Protein AF-A0A0R0MEF0-F1 (afdb_monomer_lite)

Foldseek 3Di:
DDPVVLVVLVVVLVVCLVVLVLVSSLVSLVVNCVVCVLALVSLLSNLSSCVSVVVLVSSLVSLVSSCVSPVLPVSSLLSNLSSCVVVVNNVVSLVSLVVNCVVPVVDLSSLLSNLVSCVAQVLHLPSSLVSLVVVCPPPVCNLSSLLSNLVSCLQANDCVVDPPVNSLVSLLVSCVPPQQDPQPPPPQPCPPPPDDDDPDAAEEEEEACPQEPDFCLFWPLLLLVVCLVRHAYAYAHLHDDDDPSNVSVVVSHNYYHDDVPDALQRLLVVLLVVAGQEYEYQAQSVCSRVSSNCLNPSHNAYEYAHHNQFFENSGQNHQAYQFACQLQNPPNVVSYSHHYDHQDQTRTAGDDDPLQDAQFFAAPQAQEEEAEDSSSNCYLVQLLCVLVVVVVVLVVVHQYEYEYEEQSVVNPSSVVVSCVSCVVSCVVCPRSYHYYYHRDPDPSSRLVVLSHHQAYEFGPPFGDAVSLLSSLQNLHYYDADADSISRNRRNVRVLVLLDDPVRVDDDDDRRPGRDGGHRSQDCPRSNNCSPSSSVQVVCCSVPVDSPPDDD

Structure (mmCIF, N/CA/C/O backbone):
data_AF-A0A0R0MEF0-F1
#
_entry.id   AF-A0A0R0MEF0-F1
#
loop_
_atom_site.group_PDB
_atom_site.id
_atom_site.type_symbol
_atom_site.label_atom_id
_atom_site.label_alt_id
_atom_site.label_comp_id
_atom_site.label_asym_id
_atom_site.label_entity_id
_atom_site.label_seq_id
_atom_site.pdbx_PDB_ins_code
_atom_site.Cartn_x
_atom_site.Cartn_y
_atom_site.Cartn_z
_atom_site.occupancy
_atom_site.B_iso_or_equiv
_atom_site.auth_seq_id
_atom_site.auth_comp_id
_atom_site.auth_asym_id
_atom_site.auth_atom_id
_atom_site.pdbx_PDB_model_num
ATOM 1 N N . MET A 1 1 ? -26.392 31.581 29.647 1.00 60.22 1 MET A N 1
ATOM 2 C CA . MET A 1 1 ? -26.449 30.143 29.960 1.00 60.22 1 MET A CA 1
ATOM 3 C C . MET A 1 1 ? -26.056 29.991 31.421 1.00 60.22 1 MET A C 1
ATOM 5 O O . MET A 1 1 ? -25.002 30.504 31.783 1.00 60.22 1 MET A O 1
ATOM 9 N N . ASP A 1 2 ? -26.908 29.409 32.265 1.00 72.81 2 ASP A N 1
ATOM 10 C CA . ASP A 1 2 ? -26.594 29.231 33.691 1.00 72.81 2 ASP A CA 1
ATOM 11 C C . ASP A 1 2 ? -25.471 28.193 33.878 1.00 72.81 2 ASP A C 1
ATOM 13 O O . ASP A 1 2 ? -25.263 27.324 33.032 1.00 72.81 2 ASP A O 1
ATOM 17 N N . VAL A 1 3 ? -24.736 28.250 34.995 1.00 67.56 3 VAL A N 1
ATOM 18 C CA . VAL A 1 3 ? -23.562 27.380 35.253 1.00 67.56 3 VAL A CA 1
ATOM 19 C C . VAL A 1 3 ? -23.903 25.881 35.169 1.00 67.56 3 VAL A C 1
ATOM 21 O O . VAL A 1 3 ? -23.098 25.082 34.689 1.00 67.56 3 VAL A O 1
ATOM 24 N N . ILE A 1 4 ? -25.113 25.500 35.595 1.00 66.38 4 ILE A N 1
ATOM 25 C CA . ILE A 1 4 ? -25.618 24.116 35.558 1.00 66.38 4 ILE A CA 1
ATOM 26 C C . ILE A 1 4 ? -25.869 23.648 34.113 1.00 66.38 4 ILE A C 1
ATOM 28 O O . ILE A 1 4 ? -25.598 22.491 33.776 1.00 66.38 4 ILE A O 1
ATOM 32 N N . ASP A 1 5 ? -26.338 24.549 33.251 1.00 83.06 5 ASP A N 1
ATOM 33 C CA . ASP A 1 5 ? -26.593 24.285 31.833 1.00 83.06 5 ASP A CA 1
ATOM 34 C C . ASP A 1 5 ? -25.262 24.120 31.073 1.00 83.06 5 ASP A C 1
ATOM 36 O O . ASP A 1 5 ? -25.075 23.172 30.314 1.00 83.06 5 ASP A O 1
ATOM 40 N N . LEU A 1 6 ? -24.246 24.920 31.425 1.00 87.06 6 LEU A N 1
ATOM 41 C CA . LEU A 1 6 ? -22.900 24.836 30.843 1.00 87.06 6 LEU A CA 1
ATOM 42 C C . LEU A 1 6 ? -22.200 23.495 31.089 1.00 87.06 6 LEU A C 1
ATOM 44 O O . LEU A 1 6 ? -21.690 22.875 30.154 1.00 87.06 6 LEU A O 1
ATOM 48 N N . GLN A 1 7 ? -22.197 23.008 32.331 1.00 88.25 7 GLN A N 1
ATOM 49 C CA . GLN A 1 7 ? -21.594 21.708 32.658 1.00 88.25 7 GLN A CA 1
ATOM 50 C C . GLN A 1 7 ? -22.361 20.527 32.052 1.00 88.25 7 GLN A C 1
ATOM 52 O O . GLN A 1 7 ? -21.785 19.463 31.803 1.00 88.25 7 GLN A O 1
ATOM 57 N N . THR A 1 8 ? -23.668 20.677 31.848 1.00 92.38 8 THR A N 1
ATOM 58 C CA . THR A 1 8 ? -24.501 19.631 31.247 1.00 92.38 8 THR A CA 1
ATOM 59 C C . THR A 1 8 ? -24.240 19.537 29.749 1.00 92.38 8 THR A C 1
ATOM 61 O O . THR A 1 8 ? -23.955 18.445 29.256 1.00 92.38 8 THR A O 1
ATOM 64 N N . THR A 1 9 ? -24.208 20.675 29.056 1.00 93.38 9 THR A N 1
ATOM 65 C CA . THR A 1 9 ? -23.876 20.756 27.628 1.00 93.38 9 THR A CA 1
ATOM 66 C C . THR A 1 9 ? -22.459 20.262 27.346 1.00 93.38 9 THR A C 1
ATOM 68 O O . THR A 1 9 ? -22.269 19.480 26.417 1.00 93.38 9 THR A O 1
ATOM 71 N N . LEU A 1 10 ? -21.471 20.606 28.184 1.00 94.00 10 LEU A N 1
ATOM 72 C CA . LEU A 1 10 ? -20.097 20.109 28.026 1.00 94.00 10 LEU A CA 1
ATOM 73 C C . LEU A 1 10 ? -20.004 18.583 28.161 1.00 94.00 10 LEU A C 1
ATOM 75 O O . LEU A 1 10 ? -19.390 17.928 27.321 1.00 94.00 10 LEU A O 1
ATOM 79 N N . ARG A 1 11 ? -20.660 17.995 29.172 1.00 95.12 11 ARG A N 1
ATOM 80 C CA . ARG A 1 11 ? -20.691 16.531 29.340 1.00 95.12 11 ARG A CA 1
ATOM 81 C C . ARG A 1 11 ? -21.361 15.830 28.163 1.00 95.12 11 ARG A C 1
ATOM 83 O O . ARG A 1 11 ? -20.884 14.781 27.733 1.00 95.12 11 ARG A O 1
ATOM 90 N N . LEU A 1 12 ? -22.445 16.402 27.637 1.00 96.12 12 LEU A N 1
ATOM 91 C CA . LEU A 1 12 ? -23.109 15.861 26.456 1.00 96.12 12 LEU A CA 1
ATOM 92 C C . LEU A 1 12 ? -22.201 15.957 25.222 1.00 96.12 12 LEU A C 1
ATOM 94 O O . LEU A 1 12 ? -22.085 14.979 24.488 1.00 96.12 12 LEU A O 1
ATOM 98 N N . ALA A 1 13 ? -21.506 17.082 25.028 1.00 96.00 13 ALA A N 1
ATOM 99 C CA . ALA A 1 13 ? -20.545 17.254 23.939 1.00 96.00 13 ALA A CA 1
ATOM 100 C C . ALA A 1 13 ? -19.427 16.199 24.000 1.00 96.00 13 ALA A C 1
ATOM 102 O O . ALA A 1 13 ? -19.164 15.518 23.008 1.00 96.00 13 ALA A O 1
ATOM 103 N N . ASP A 1 14 ? -18.837 15.986 25.182 1.00 95.56 14 ASP A N 1
ATOM 104 C CA . ASP A 1 14 ? -17.817 14.956 25.400 1.00 95.56 14 ASP A CA 1
ATOM 105 C C . ASP A 1 14 ? -18.357 13.544 25.128 1.00 95.56 14 ASP A C 1
ATOM 107 O O . ASP A 1 14 ? -17.671 12.724 24.513 1.00 95.56 14 ASP A O 1
ATOM 111 N N . GLN A 1 15 ? -19.597 13.252 25.535 1.00 96.50 15 GLN A N 1
ATOM 112 C CA . GLN A 1 15 ? -20.249 11.974 25.250 1.00 96.50 15 GLN A CA 1
ATOM 113 C C . GLN A 1 15 ? -20.425 11.760 23.741 1.00 96.50 15 GLN A C 1
ATOM 115 O O . GLN A 1 15 ? -20.094 10.686 23.235 1.00 96.50 15 GLN A O 1
ATOM 120 N N . LYS A 1 16 ? -20.903 12.780 23.017 1.00 95.62 16 LYS A N 1
ATOM 121 C CA . LYS A 1 16 ? -21.072 12.743 21.557 1.00 95.62 16 LYS A CA 1
ATOM 122 C C . LYS A 1 16 ? -19.737 12.570 20.837 1.00 95.62 16 LYS A C 1
ATOM 124 O O . LYS A 1 16 ? -19.636 11.713 19.961 1.00 95.62 16 LYS A O 1
ATOM 129 N N . ARG A 1 17 ? -18.695 13.295 21.258 1.00 95.44 17 ARG A N 1
ATOM 130 C CA . ARG A 1 17 ? -17.324 13.144 20.744 1.00 95.44 17 ARG A CA 1
ATOM 131 C C . ARG A 1 17 ? -16.800 11.724 20.951 1.00 95.44 17 ARG A C 1
ATOM 133 O O . ARG A 1 17 ? -16.308 11.114 20.010 1.00 95.44 17 ARG A O 1
ATOM 140 N N . ASN A 1 18 ? -16.920 11.182 22.164 1.00 92.88 18 ASN A N 1
ATOM 141 C CA . ASN A 1 18 ? -16.439 9.834 22.485 1.00 92.88 18 ASN A CA 1
ATOM 142 C C . ASN A 1 18 ? -17.206 8.747 21.710 1.00 92.88 18 ASN A C 1
ATOM 144 O O . ASN A 1 18 ? -16.635 7.713 21.373 1.00 92.88 18 ASN A O 1
ATOM 148 N N . ALA A 1 19 ? -18.480 8.998 21.392 1.00 88.75 19 ALA A N 1
ATOM 149 C CA . ALA A 1 19 ? -19.299 8.159 20.519 1.00 88.75 19 ALA A CA 1
ATOM 150 C C . ALA A 1 19 ? -19.066 8.415 19.015 1.00 88.75 19 ALA A C 1
ATOM 152 O O . ALA A 1 19 ? -19.762 7.823 18.192 1.00 88.75 19 ALA A O 1
ATOM 153 N N . GLN A 1 20 ? -18.122 9.293 18.649 1.00 91.00 20 GLN A N 1
ATOM 154 C CA . GLN A 1 20 ? -17.816 9.695 17.269 1.00 91.00 20 GLN A CA 1
ATOM 155 C C . GLN A 1 20 ? -19.016 10.292 16.510 1.00 91.00 20 GLN A C 1
ATOM 157 O O . GLN A 1 20 ? -19.074 10.290 15.281 1.00 91.00 20 GLN A O 1
ATOM 162 N N . GLN A 1 21 ? -19.986 10.846 17.239 1.00 91.44 21 GLN A N 1
ATOM 163 C CA . GLN A 1 21 ? -21.133 11.566 16.688 1.00 91.44 21 GLN A CA 1
ATOM 164 C C . GLN A 1 21 ? -20.713 13.007 16.372 1.00 91.44 21 GLN A C 1
ATOM 166 O O . GLN A 1 21 ? -21.124 13.958 17.036 1.00 91.44 21 GLN A O 1
ATOM 171 N N . TRP A 1 22 ? -19.828 13.154 15.377 1.00 94.12 22 TRP A N 1
ATOM 172 C CA . TRP A 1 22 ? -19.046 14.373 15.142 1.00 94.12 22 TRP A CA 1
ATOM 173 C C . TRP A 1 22 ? -19.895 15.634 14.989 1.00 94.12 22 TRP A C 1
ATOM 175 O O . TRP A 1 22 ? -19.621 16.623 15.656 1.00 94.12 22 TRP A O 1
ATOM 185 N N . ARG A 1 23 ? -20.946 15.599 14.160 1.00 95.50 23 ARG A N 1
ATOM 186 C CA . ARG A 1 23 ? -21.797 16.776 13.893 1.00 95.50 23 ARG A CA 1
ATOM 187 C C . ARG A 1 23 ? -22.522 17.265 15.144 1.00 95.50 23 ARG A C 1
ATOM 189 O O . ARG A 1 23 ? -22.494 18.449 15.447 1.00 95.50 23 ARG A O 1
ATOM 196 N N . GLU A 1 24 ? -23.091 16.336 15.904 1.00 95.75 24 GLU A N 1
ATOM 197 C CA . GLU A 1 24 ? -23.788 16.632 17.159 1.00 95.75 24 GLU A CA 1
ATOM 198 C C . GLU A 1 24 ? -22.813 17.179 18.214 1.00 95.75 24 GLU A C 1
ATOM 200 O O . GLU A 1 24 ? -23.131 18.125 18.929 1.00 95.75 24 GLU A O 1
ATOM 205 N N . ALA A 1 25 ? -21.595 16.629 18.287 1.00 96.69 25 ALA A N 1
ATOM 206 C CA . ALA A 1 25 ? -20.549 17.148 19.165 1.00 96.69 25 ALA A CA 1
ATOM 207 C C . ALA A 1 25 ? -20.109 18.569 18.765 1.00 96.69 25 ALA A C 1
ATOM 209 O O . ALA A 1 25 ? -19.965 19.425 19.636 1.00 96.69 25 ALA A O 1
ATOM 210 N N . ILE A 1 26 ? -19.931 18.836 17.464 1.00 97.62 26 ILE A N 1
ATOM 211 C CA . ILE A 1 26 ? -19.569 20.161 16.930 1.00 97.62 26 ILE A CA 1
ATOM 212 C C . ILE A 1 26 ? -20.618 21.202 17.324 1.00 97.62 26 ILE A C 1
ATOM 214 O O . ILE A 1 26 ? -20.257 22.263 17.829 1.00 97.62 26 ILE A O 1
ATOM 218 N N . GLU A 1 27 ? -21.904 20.902 17.127 1.00 97.00 27 GLU A N 1
ATOM 219 C CA . GLU A 1 27 ? -23.001 21.807 17.486 1.00 97.00 27 GLU A CA 1
ATOM 220 C C . GLU A 1 27 ? -22.970 22.173 18.975 1.00 97.00 27 GLU A C 1
ATOM 222 O O . GLU A 1 27 ? -23.052 23.352 19.322 1.00 97.00 27 GLU A O 1
ATOM 227 N N . LEU A 1 28 ? -22.774 21.185 19.852 1.00 96.75 28 LEU A N 1
ATOM 228 C CA . LEU A 1 28 ? -22.703 21.407 21.297 1.00 96.75 28 LEU A CA 1
ATOM 229 C C . LEU A 1 28 ? -21.450 22.194 21.709 1.00 96.75 28 LEU A C 1
ATOM 231 O O . LEU A 1 28 ? -21.546 23.109 22.524 1.00 96.75 28 LEU A O 1
ATOM 235 N N . TYR A 1 29 ? -20.278 21.902 21.138 1.00 96.94 29 TYR A N 1
ATOM 236 C CA . TYR A 1 29 ? -19.065 22.675 21.431 1.00 96.94 29 TYR A CA 1
ATOM 237 C C . TYR A 1 29 ? -19.148 24.119 20.918 1.00 96.94 29 TYR A C 1
ATOM 239 O O . TYR A 1 29 ? -18.651 25.019 21.594 1.00 96.94 29 TYR A O 1
ATOM 247 N N . ARG A 1 30 ? -19.807 24.370 19.778 1.00 95.94 30 ARG A N 1
ATOM 248 C CA . ARG A 1 30 ? -20.044 25.733 19.270 1.00 95.94 30 ARG A CA 1
ATOM 249 C C . ARG A 1 30 ? -20.936 26.548 20.211 1.00 95.94 30 ARG A C 1
ATOM 251 O O . ARG A 1 30 ? -20.651 27.719 20.433 1.00 95.94 30 ARG A O 1
ATOM 258 N N . GLN A 1 31 ? -21.950 25.936 20.832 1.00 94.75 31 GLN A N 1
ATOM 259 C CA . GLN A 1 31 ? -22.789 26.611 21.842 1.00 94.75 31 GLN A CA 1
ATOM 260 C C . GLN A 1 31 ? -21.991 27.062 23.072 1.00 94.75 31 GLN A C 1
ATOM 262 O O . GLN A 1 31 ? -22.328 28.069 23.688 1.00 94.75 31 GLN A O 1
ATOM 267 N N . LEU A 1 32 ? -20.932 26.325 23.412 1.00 94.06 32 LEU A N 1
ATOM 268 C CA . LEU A 1 32 ? -20.054 26.601 24.549 1.00 94.06 32 LEU A CA 1
ATOM 269 C C . LEU A 1 32 ? -18.934 27.600 24.230 1.00 94.06 32 LEU A C 1
ATOM 271 O O . LEU A 1 32 ? -18.232 28.048 25.139 1.00 94.06 32 LEU A O 1
ATOM 275 N N . GLN A 1 33 ? -18.722 27.919 22.951 1.00 92.31 33 GLN A N 1
ATOM 276 C CA . GLN A 1 33 ? -17.529 28.626 22.494 1.00 92.31 33 GLN A CA 1
ATOM 277 C C . GLN A 1 33 ? -17.456 30.059 23.013 1.00 92.31 33 GLN A C 1
ATOM 279 O O . GLN A 1 33 ? -16.371 30.504 23.370 1.00 92.31 33 GLN A O 1
ATOM 284 N N . GLU A 1 34 ? -18.586 30.759 23.127 1.00 90.38 34 GLU A N 1
ATOM 285 C CA . GLU A 1 34 ? -18.607 32.121 23.673 1.00 90.38 34 GLU A CA 1
ATOM 286 C C . GLU A 1 34 ? -18.191 32.153 25.148 1.00 90.38 34 GLU A C 1
ATOM 288 O O . GLU A 1 34 ? -17.407 33.009 25.553 1.00 90.38 34 GLU A O 1
ATOM 293 N N . GLN A 1 35 ? -18.679 31.210 25.964 1.00 92.50 35 GLN A N 1
ATOM 294 C CA . GLN A 1 35 ? -18.403 31.207 27.405 1.00 92.50 35 GLN A CA 1
ATOM 295 C C . GLN A 1 35 ? -17.052 30.569 27.747 1.00 92.50 35 GLN A C 1
ATOM 297 O O . GLN A 1 35 ? -16.470 30.880 28.787 1.00 92.50 35 GLN A O 1
ATOM 302 N N . LEU A 1 36 ? -16.542 29.682 26.888 1.00 92.12 36 LEU A N 1
ATOM 303 C CA . LEU A 1 36 ? -15.283 28.962 27.086 1.00 92.12 36 LEU A CA 1
ATOM 304 C C . LEU A 1 36 ? -14.183 29.378 26.096 1.00 92.12 36 LEU A C 1
ATOM 306 O O . LEU A 1 36 ? -13.201 28.654 25.961 1.00 92.12 36 LEU A O 1
ATOM 310 N N . ALA A 1 37 ? -14.285 30.561 25.480 1.00 90.62 37 ALA A N 1
ATOM 311 C CA . ALA A 1 37 ? -13.349 31.057 24.461 1.00 90.62 37 ALA A CA 1
ATOM 312 C C . ALA A 1 37 ? -11.871 31.108 24.898 1.00 90.62 37 ALA A C 1
ATOM 314 O O . ALA A 1 37 ? -10.987 31.129 24.059 1.00 90.62 37 ALA A O 1
ATOM 315 N N . GLY A 1 38 ? -11.580 31.160 26.203 1.00 92.75 38 GLY A N 1
ATOM 316 C CA . GLY A 1 38 ? -10.207 31.126 26.726 1.00 92.75 38 GLY A CA 1
ATOM 317 C C . GLY A 1 38 ? -9.669 29.725 27.050 1.00 92.75 38 GLY A C 1
ATOM 318 O O . GLY A 1 38 ? -8.547 29.607 27.540 1.00 92.75 38 GLY A O 1
ATOM 319 N N . HIS A 1 39 ? -10.458 28.662 26.856 1.00 95.56 39 HIS A N 1
ATOM 320 C CA . HIS A 1 39 ? -10.108 27.308 27.290 1.00 95.56 39 HIS A CA 1
ATOM 321 C C . HIS A 1 39 ? -9.532 26.487 26.133 1.00 95.56 39 HIS A C 1
ATOM 323 O O . HIS A 1 39 ? -10.262 26.023 25.258 1.00 95.56 39 HIS A O 1
ATOM 329 N N . ALA A 1 40 ? -8.226 26.206 26.181 1.00 96.88 40 ALA A N 1
ATOM 330 C CA . ALA A 1 40 ? -7.536 25.410 25.161 1.00 96.88 40 ALA A CA 1
ATOM 331 C C . ALA A 1 40 ? -8.188 24.034 24.909 1.00 96.88 40 ALA A C 1
ATOM 333 O O . ALA A 1 40 ? -8.282 23.588 23.767 1.00 96.88 40 ALA A O 1
ATOM 334 N N . ALA A 1 41 ? -8.698 23.382 25.961 1.00 95.88 41 ALA A N 1
ATOM 335 C CA . ALA A 1 41 ? -9.357 22.080 25.862 1.00 95.88 41 ALA A CA 1
ATOM 336 C C . ALA A 1 41 ? -10.642 22.112 25.015 1.00 95.88 41 ALA A C 1
ATOM 338 O O . ALA A 1 41 ? -10.902 21.162 24.279 1.00 95.88 41 ALA A O 1
ATOM 339 N N . LEU A 1 42 ? -11.427 23.197 25.078 1.00 96.69 42 LEU A N 1
ATOM 340 C CA . LEU A 1 42 ? -12.616 23.355 24.236 1.00 96.69 42 LEU A CA 1
ATOM 341 C C . LEU A 1 42 ? -12.206 23.392 22.760 1.00 96.69 42 LEU A C 1
ATOM 343 O O . LEU A 1 42 ? -12.704 22.604 21.959 1.00 96.69 42 LEU A O 1
ATOM 347 N N . HIS A 1 43 ? -11.267 24.278 22.427 1.00 98.12 43 HIS A N 1
ATOM 348 C CA . HIS A 1 43 ? -10.766 24.449 21.067 1.00 98.12 43 HIS A CA 1
ATOM 349 C C . HIS A 1 43 ? -10.143 23.161 20.518 1.00 98.12 43 HIS A C 1
ATOM 351 O O . HIS A 1 43 ? -10.433 22.771 19.390 1.00 98.12 43 HIS A O 1
ATOM 357 N N . HIS A 1 44 ? -9.375 22.432 21.334 1.00 97.88 44 HIS A N 1
ATOM 358 C CA . HIS A 1 44 ? -8.848 21.116 20.972 1.00 97.88 44 HIS A CA 1
ATOM 359 C C . HIS A 1 44 ? -9.961 20.111 20.642 1.00 97.88 44 HIS A C 1
ATOM 361 O O . HIS A 1 44 ? -9.908 19.439 19.611 1.00 97.88 44 HIS A O 1
ATOM 367 N N . ASN A 1 45 ? -10.975 20.010 21.501 1.00 97.75 45 ASN A N 1
ATOM 368 C CA . ASN A 1 45 ? -12.069 19.061 21.321 1.00 97.75 45 ASN A CA 1
ATOM 369 C C . ASN A 1 45 ? -12.914 19.379 20.087 1.00 97.75 45 ASN A C 1
ATOM 371 O O . ASN A 1 45 ? -13.277 18.469 19.339 1.00 97.75 45 ASN A O 1
ATOM 375 N N . LEU A 1 46 ? -13.190 20.662 19.850 1.00 98.00 46 LEU A N 1
ATOM 376 C CA . LEU A 1 46 ? -13.879 21.115 18.650 1.00 98.00 46 LEU A CA 1
ATOM 377 C C . LEU A 1 46 ? -13.037 20.829 17.398 1.00 98.00 46 LEU A C 1
ATOM 379 O O . LEU A 1 46 ? -13.558 20.257 16.444 1.00 98.00 46 LEU A O 1
ATOM 383 N N . ALA A 1 47 ? -11.730 21.114 17.427 1.00 98.25 47 ALA A N 1
ATOM 384 C CA . ALA A 1 47 ? -10.808 20.783 16.340 1.00 98.25 47 ALA A CA 1
ATOM 385 C C . ALA A 1 47 ? -10.799 19.281 16.017 1.00 98.25 47 ALA A C 1
ATOM 387 O O . ALA A 1 47 ? -10.846 18.898 14.850 1.00 98.25 47 ALA A O 1
ATOM 388 N N . LEU A 1 48 ? -10.785 18.421 17.042 1.00 97.81 48 LEU A N 1
ATOM 389 C CA . LEU A 1 48 ? -10.845 16.969 16.876 1.00 97.81 48 LEU A CA 1
ATOM 390 C C . LEU A 1 48 ? -12.150 16.529 16.196 1.00 97.81 48 LEU A C 1
ATOM 392 O O . LEU A 1 48 ? -12.116 15.705 15.283 1.00 97.81 48 LEU A O 1
ATOM 396 N N . CYS A 1 49 ? -13.293 17.087 16.608 1.00 97.69 49 CYS A N 1
ATOM 397 C CA . CYS A 1 49 ? -14.579 16.754 15.994 1.00 97.69 49 CYS A CA 1
ATOM 398 C C . CYS A 1 49 ? -14.661 17.241 14.541 1.00 97.69 49 CYS A C 1
ATOM 400 O O . CYS A 1 49 ? -15.127 16.498 13.680 1.00 97.69 49 CYS A O 1
ATOM 402 N N . LEU A 1 50 ? -14.172 18.452 14.257 1.00 97.94 50 LEU A N 1
ATOM 403 C CA . LEU A 1 50 ? -14.115 19.016 12.904 1.00 97.94 50 LEU A CA 1
ATOM 404 C C . LEU A 1 50 ? -13.213 18.182 11.989 1.00 97.94 50 LEU A C 1
ATOM 406 O O . LEU A 1 50 ? -13.600 17.874 10.863 1.00 97.94 50 LEU A O 1
ATOM 410 N N . LEU A 1 51 ? -12.055 17.735 12.488 1.00 96.19 51 LEU A N 1
ATOM 411 C CA . LEU A 1 51 ? -11.186 16.803 11.771 1.00 96.19 51 LEU A CA 1
ATOM 412 C C . LEU A 1 51 ? -11.927 15.494 11.452 1.00 96.19 51 LEU A C 1
ATOM 414 O O . LEU A 1 51 ? -11.894 15.041 10.309 1.00 96.19 51 LEU A O 1
ATOM 418 N N . GLY A 1 52 ? -12.629 14.916 12.434 1.00 91.88 52 GLY A N 1
ATOM 419 C CA . GLY A 1 52 ? -13.442 13.706 12.254 1.00 91.88 52 GLY A CA 1
ATOM 420 C C . GLY A 1 52 ? -14.593 13.877 11.253 1.00 91.88 52 GLY A C 1
ATOM 421 O O . GLY A 1 52 ? -14.918 12.944 10.520 1.00 91.88 52 GLY A O 1
ATOM 422 N N . ALA A 1 53 ? -15.169 15.078 11.167 1.00 92.62 53 ALA A N 1
ATOM 423 C CA . ALA A 1 53 ? -16.194 15.441 10.189 1.00 92.62 53 ALA A CA 1
ATOM 424 C C . ALA A 1 53 ? -15.634 15.784 8.791 1.00 92.62 53 ALA A C 1
ATOM 426 O O . ALA A 1 53 ? -16.409 15.911 7.842 1.00 92.62 53 ALA A O 1
ATOM 427 N N . GLY A 1 54 ? -14.309 15.916 8.644 1.00 92.38 54 GLY A N 1
ATOM 428 C CA . GLY A 1 54 ? -13.650 16.321 7.398 1.00 92.38 54 GLY A CA 1
ATOM 429 C C . GLY A 1 54 ? -13.630 17.835 7.145 1.00 92.38 54 GLY A C 1
ATOM 430 O O . GLY A 1 54 ? -13.264 18.268 6.053 1.00 92.38 54 GLY A O 1
ATOM 431 N N . GLU A 1 55 ? -13.983 18.656 8.136 1.00 96.31 55 GLU A N 1
ATOM 432 C CA . GLU A 1 55 ? -13.981 20.124 8.073 1.00 96.31 55 GLU A CA 1
ATOM 433 C C . GLU A 1 55 ? -12.570 20.677 8.364 1.00 96.31 55 GLU A C 1
ATOM 435 O O . GLU A 1 55 ? -12.322 21.353 9.361 1.00 96.31 55 GLU A O 1
ATOM 440 N N . LEU A 1 56 ? -11.612 20.348 7.486 1.00 96.25 56 LEU A N 1
ATOM 441 C CA . LEU A 1 56 ? -10.169 20.526 7.726 1.00 96.25 56 LEU A CA 1
ATOM 442 C C . LEU A 1 56 ? -9.756 21.971 8.042 1.00 96.25 56 LEU A C 1
ATOM 444 O O . LEU A 1 56 ? -8.966 22.197 8.954 1.00 96.25 56 LEU A O 1
ATOM 448 N N . THR A 1 57 ? -10.282 22.951 7.304 1.00 97.19 57 THR A N 1
ATOM 449 C CA . THR A 1 57 ? -9.909 24.365 7.479 1.00 97.19 57 THR A CA 1
ATOM 450 C C . THR A 1 57 ? -10.325 24.895 8.849 1.00 97.19 57 THR A C 1
ATOM 452 O O . THR A 1 57 ? -9.557 25.594 9.504 1.00 97.19 57 THR A O 1
ATOM 455 N N . GLU A 1 58 ? -11.525 24.543 9.310 1.00 97.56 58 GLU A N 1
ATOM 456 C CA . GLU A 1 58 ? -11.998 24.966 10.628 1.00 97.56 58 GLU A CA 1
ATOM 457 C C . GLU A 1 58 ? -11.310 24.172 11.744 1.00 97.56 58 GLU A C 1
ATOM 459 O O . GLU A 1 58 ? -10.978 24.740 12.783 1.00 97.56 58 GLU A O 1
ATOM 464 N N . ALA A 1 59 ? -11.012 22.887 11.510 1.00 98.12 59 ALA A N 1
ATOM 465 C CA . ALA A 1 59 ? -10.214 22.083 12.431 1.00 98.12 59 ALA A CA 1
ATOM 466 C C . ALA A 1 59 ? -8.839 22.719 12.693 1.00 98.12 59 ALA A C 1
ATOM 468 O O . ALA A 1 59 ? -8.414 22.795 13.845 1.00 98.12 59 ALA A O 1
ATOM 469 N N . LEU A 1 60 ? -8.171 23.227 11.648 1.00 97.94 60 LEU A N 1
ATOM 470 C CA . LEU A 1 60 ? -6.909 23.963 11.779 1.00 97.94 60 LEU A CA 1
ATOM 471 C C . LEU A 1 60 ? -7.074 25.233 12.610 1.00 97.94 60 LEU A C 1
ATOM 473 O O . LEU A 1 60 ? -6.331 25.417 13.569 1.00 97.94 60 LEU A O 1
ATOM 477 N N . ALA A 1 61 ? -8.074 26.060 12.296 1.00 97.88 61 ALA A N 1
ATOM 478 C CA . ALA A 1 61 ? -8.320 27.303 13.025 1.00 97.88 61 ALA A CA 1
ATOM 479 C C . ALA A 1 61 ? -8.564 27.054 14.525 1.00 97.88 61 ALA A C 1
ATOM 481 O O . ALA A 1 61 ? -8.031 27.759 15.379 1.00 97.88 61 ALA A O 1
ATOM 482 N N . GLN A 1 62 ? -9.330 26.016 14.862 1.00 98.31 62 GLN A N 1
ATOM 483 C CA . GLN A 1 62 ? -9.590 25.644 16.252 1.00 98.31 62 GLN A CA 1
ATOM 484 C C . GLN A 1 62 ? -8.351 25.043 16.929 1.00 98.31 62 GLN A C 1
ATOM 486 O O . GLN A 1 62 ? -8.078 25.344 18.089 1.00 98.31 62 GLN A O 1
ATOM 491 N N . ALA A 1 63 ? -7.547 24.248 16.221 1.00 98.19 63 ALA A N 1
ATOM 492 C CA . ALA A 1 63 ? -6.295 23.740 16.773 1.00 98.19 63 ALA A CA 1
ATOM 493 C C . ALA A 1 63 ? -5.269 24.865 17.012 1.00 98.19 63 ALA A C 1
ATOM 495 O O . ALA A 1 63 ? -4.552 24.833 18.012 1.00 98.19 63 ALA A O 1
ATOM 496 N N . ASP A 1 64 ? -5.241 25.886 16.152 1.00 98.19 64 ASP A N 1
ATOM 497 C CA . ASP A 1 64 ? -4.430 27.092 16.339 1.00 98.19 64 ASP A CA 1
ATOM 498 C C . ASP A 1 64 ? -4.852 27.879 17.577 1.00 98.19 64 ASP A C 1
ATOM 500 O O . ASP A 1 64 ? -3.994 28.255 18.374 1.00 98.19 64 ASP A O 1
ATOM 504 N N . LEU A 1 65 ? -6.158 28.066 17.797 1.00 98.06 65 LEU A N 1
ATOM 505 C CA . LEU A 1 65 ? -6.669 28.685 19.025 1.00 98.06 65 LEU A CA 1
ATOM 506 C C . LEU A 1 65 ? -6.268 27.879 20.266 1.00 98.06 65 LEU A C 1
ATOM 508 O O . LEU A 1 65 ? -5.789 28.448 21.247 1.00 98.06 65 LEU A O 1
ATOM 512 N N . ALA A 1 66 ? -6.390 26.549 20.218 1.00 98.25 66 ALA A N 1
ATOM 513 C CA . ALA A 1 66 ? -5.981 25.685 21.322 1.00 98.25 66 ALA A CA 1
ATOM 514 C C . ALA A 1 66 ? -4.493 25.865 21.674 1.00 98.25 66 ALA A C 1
ATOM 516 O O . ALA A 1 66 ? -4.152 26.026 22.846 1.00 98.25 66 ALA A O 1
ATOM 517 N N . LEU A 1 67 ? -3.618 25.896 20.664 1.00 97.38 67 LEU A N 1
ATOM 518 C CA . LEU A 1 67 ? -2.175 26.081 20.843 1.00 97.38 67 LEU A CA 1
ATOM 519 C C . LEU A 1 67 ? -1.796 27.522 21.217 1.00 97.38 67 LEU A C 1
ATOM 521 O O . LEU A 1 67 ? -0.820 27.717 21.934 1.00 97.38 67 LEU A O 1
ATOM 525 N N . ALA A 1 68 ? -2.564 28.528 20.792 1.00 97.62 68 ALA A N 1
ATOM 526 C CA . ALA A 1 68 ? -2.366 29.913 21.217 1.00 97.62 68 ALA A CA 1
ATOM 527 C C . ALA A 1 68 ? -2.659 30.089 22.716 1.00 97.62 68 ALA A C 1
ATOM 529 O O . ALA A 1 68 ? -1.923 30.785 23.414 1.00 97.62 68 ALA A O 1
ATOM 530 N N . HIS A 1 69 ? -3.703 29.425 23.222 1.00 97.56 69 HIS A N 1
ATOM 531 C CA . HIS A 1 69 ? -4.030 29.426 24.649 1.00 97.56 69 HIS A CA 1
ATOM 532 C C . HIS A 1 69 ? -3.098 28.530 25.475 1.00 97.56 69 HIS A C 1
ATOM 534 O O . HIS A 1 69 ? -2.779 28.867 26.614 1.00 97.56 69 HIS A O 1
ATOM 540 N N . GLN A 1 70 ? -2.650 27.400 24.921 1.00 97.00 70 GLN A N 1
ATOM 541 C CA . GLN A 1 70 ? -1.743 26.471 25.594 1.00 97.00 70 GLN A CA 1
ATOM 542 C C . GLN A 1 70 ? -0.734 25.851 24.602 1.00 97.00 70 GLN A C 1
ATOM 544 O O . GLN A 1 70 ? -0.986 24.773 24.060 1.00 97.00 70 GLN A O 1
ATOM 549 N N . PRO A 1 71 ? 0.452 26.464 24.410 1.00 94.50 71 PRO A N 1
ATOM 550 C CA . PRO A 1 71 ? 1.434 26.009 23.414 1.00 94.50 71 PRO A CA 1
ATOM 551 C C . PRO A 1 71 ? 1.964 24.576 23.601 1.00 94.50 71 PRO A C 1
ATOM 553 O O . PRO A 1 71 ? 2.369 23.935 22.633 1.00 94.50 71 PRO A O 1
ATOM 556 N N . GLY A 1 72 ? 1.956 24.062 24.837 1.00 92.00 72 GLY A N 1
ATOM 557 C CA . GLY A 1 72 ? 2.369 22.690 25.173 1.00 92.00 72 GLY A CA 1
ATOM 558 C C . GLY A 1 72 ? 1.250 21.643 25.093 1.00 92.00 72 GLY A C 1
ATOM 559 O O . GLY A 1 72 ? 1.419 20.531 25.587 1.00 92.00 72 GLY A O 1
ATOM 560 N N . LEU A 1 73 ? 0.073 21.982 24.550 1.00 95.88 73 LEU A N 1
ATOM 561 C CA . LEU A 1 73 ? -1.030 21.031 24.397 1.00 95.88 73 LEU A CA 1
ATOM 562 C C . LEU A 1 73 ? -0.779 20.111 23.191 1.00 95.88 73 LEU A C 1
ATOM 564 O O . LEU A 1 73 ? -1.343 20.299 22.111 1.00 95.88 73 LEU A O 1
ATOM 568 N N . TRP A 1 74 ? 0.076 19.104 23.377 1.00 95.94 74 TRP A N 1
ATOM 569 C CA . TRP A 1 74 ? 0.518 18.204 22.307 1.00 95.94 74 TRP A CA 1
ATOM 570 C C . TRP A 1 74 ? -0.644 17.509 21.574 1.00 95.94 74 TRP A C 1
ATOM 572 O O . TRP A 1 74 ? -0.560 17.284 20.367 1.00 95.94 74 TRP A O 1
ATOM 582 N N . GLN A 1 75 ? -1.766 17.232 22.250 1.00 96.75 75 GLN A N 1
ATOM 583 C CA . GLN A 1 75 ? -2.951 16.634 21.621 1.00 96.75 75 GLN A CA 1
ATOM 584 C C . GLN A 1 75 ? -3.539 17.545 20.533 1.00 96.75 75 GLN A C 1
ATOM 586 O O . GLN A 1 75 ? -3.973 17.067 19.484 1.00 96.75 75 GLN A O 1
ATOM 591 N N . ALA A 1 76 ? -3.536 18.864 20.752 1.00 97.50 76 ALA A N 1
ATOM 592 C CA . ALA A 1 76 ? -3.964 19.831 19.744 1.00 97.50 76 ALA A CA 1
ATOM 593 C C . ALA A 1 76 ? -2.969 19.906 18.582 1.00 97.50 76 ALA A C 1
ATOM 595 O O . ALA A 1 76 ? -3.390 20.010 17.430 1.00 97.50 76 ALA A O 1
ATOM 596 N N . ALA A 1 77 ? -1.670 19.765 18.858 1.00 97.56 77 ALA A N 1
ATOM 597 C CA . ALA A 1 77 ? -0.655 19.696 17.814 1.00 97.56 77 ALA A CA 1
ATOM 598 C C . ALA A 1 77 ? -0.818 18.460 16.914 1.00 97.56 77 ALA A C 1
ATOM 600 O O . ALA A 1 77 ? -0.689 18.588 15.700 1.00 97.56 77 ALA A O 1
ATOM 601 N N . VAL A 1 78 ? -1.183 17.297 17.469 1.00 97.44 78 VAL A N 1
ATOM 602 C CA . VAL A 1 78 ? -1.513 16.093 16.681 1.00 97.44 78 VAL A CA 1
ATOM 603 C C . VAL A 1 78 ? -2.718 16.334 15.771 1.00 97.44 78 VAL A C 1
ATOM 605 O O . VAL A 1 78 ? -2.661 16.040 14.578 1.00 97.44 78 VAL A O 1
ATOM 608 N N . VAL A 1 79 ? -3.800 16.919 16.297 1.00 97.69 79 VAL A N 1
ATOM 609 C CA . VAL A 1 79 ? -4.986 17.258 15.489 1.00 97.69 79 VAL A CA 1
ATOM 610 C C . VAL A 1 79 ? -4.620 18.229 14.362 1.00 97.69 79 VAL A C 1
ATOM 612 O O . VAL A 1 79 ? -4.978 17.983 13.207 1.00 97.69 79 VAL A O 1
ATOM 615 N N . LYS A 1 80 ? -3.848 19.281 14.669 1.00 98.25 80 LYS A N 1
ATOM 616 C CA . LYS A 1 80 ? -3.347 20.236 13.673 1.00 98.25 80 LYS A CA 1
ATOM 617 C C . LYS A 1 80 ? -2.499 19.541 12.607 1.00 98.25 80 LYS A C 1
ATOM 619 O O . LYS A 1 80 ? -2.735 19.742 11.422 1.00 98.25 80 LYS A O 1
ATOM 624 N N . ALA A 1 81 ? -1.550 18.695 13.002 1.00 97.75 81 ALA A N 1
ATOM 625 C CA . ALA A 1 81 ? -0.665 17.982 12.084 1.00 97.75 81 ALA A CA 1
ATOM 626 C C . ALA A 1 81 ? -1.428 17.045 11.134 1.00 97.75 81 ALA A C 1
ATOM 628 O O . ALA A 1 81 ? -1.130 17.004 9.938 1.00 97.75 81 ALA A O 1
ATOM 629 N N . ARG A 1 82 ? -2.458 16.347 11.629 1.00 97.19 82 ARG A N 1
ATOM 630 C CA . ARG A 1 82 ? -3.342 15.516 10.796 1.00 97.19 82 ARG A CA 1
ATOM 631 C C . ARG A 1 82 ? -4.138 16.355 9.797 1.00 97.19 82 ARG A C 1
ATOM 633 O O . ARG A 1 82 ? -4.221 15.982 8.628 1.00 97.19 82 ARG A O 1
ATOM 640 N N . ALA A 1 83 ? -4.675 17.499 10.223 1.00 96.94 83 ALA A N 1
ATOM 641 C CA . ALA A 1 83 ? -5.390 18.412 9.334 1.00 96.94 83 ALA A CA 1
ATOM 642 C C . ALA A 1 83 ? -4.464 19.032 8.265 1.00 96.94 83 ALA A C 1
ATOM 644 O O . ALA A 1 83 ? -4.815 19.029 7.086 1.00 96.94 83 ALA A O 1
ATOM 645 N N . LEU A 1 84 ? -3.256 19.468 8.649 1.00 96.81 84 LEU A N 1
ATOM 646 C CA . LEU A 1 84 ? -2.218 19.962 7.733 1.00 96.81 84 LEU A CA 1
ATOM 647 C C . LEU A 1 84 ? -1.837 18.891 6.703 1.00 96.81 84 LEU A C 1
ATOM 649 O O . LEU A 1 84 ? -1.809 19.157 5.504 1.00 96.81 84 LEU A O 1
ATOM 653 N N . THR A 1 85 ? -1.592 17.659 7.155 1.00 94.75 85 THR A N 1
ATOM 654 C CA . THR A 1 85 ? -1.276 16.523 6.274 1.00 94.75 85 THR A CA 1
ATOM 655 C C . THR A 1 85 ? -2.405 16.264 5.277 1.00 94.75 85 THR A C 1
ATOM 657 O O . THR A 1 85 ? -2.152 16.149 4.080 1.00 94.75 85 THR A O 1
ATOM 660 N N . ALA A 1 86 ? -3.661 16.268 5.734 1.00 92.25 86 ALA A N 1
ATOM 661 C CA . ALA A 1 86 ? -4.825 16.100 4.867 1.00 92.25 86 ALA A CA 1
ATOM 662 C C . ALA A 1 86 ? -4.989 17.233 3.828 1.00 92.25 86 ALA A C 1
ATOM 664 O O . ALA A 1 86 ? -5.572 17.001 2.769 1.00 92.25 86 ALA A O 1
ATOM 665 N N . GLN A 1 87 ? -4.444 18.428 4.088 1.00 93.12 87 GLN A N 1
ATOM 666 C CA . GLN A 1 87 ? -4.372 19.547 3.136 1.00 93.12 87 GLN A CA 1
ATOM 667 C C . GLN A 1 87 ? -3.093 19.556 2.273 1.00 93.12 87 GLN A C 1
ATOM 669 O O . GLN A 1 87 ? -2.873 20.487 1.500 1.00 93.12 87 GLN A O 1
ATOM 674 N N . GLY A 1 88 ? -2.240 18.530 2.368 1.00 90.62 88 GLY A N 1
ATOM 675 C CA . GLY A 1 88 ? -0.982 18.443 1.618 1.00 90.62 88 GLY A CA 1
ATOM 676 C C . GLY A 1 88 ? 0.170 19.264 2.212 1.00 90.62 88 GLY A C 1
ATOM 677 O O . GLY A 1 88 ? 1.208 19.423 1.574 1.00 90.62 88 GLY A O 1
ATOM 678 N N . GLN A 1 89 ? 0.029 19.763 3.442 1.00 93.62 89 GLN A N 1
ATOM 679 C CA . GLN A 1 89 ? 1.034 20.556 4.161 1.00 93.62 89 GLN A CA 1
ATOM 680 C C . GLN A 1 89 ? 1.876 19.692 5.119 1.00 93.62 89 GLN A C 1
ATOM 682 O O . GLN A 1 89 ? 2.193 20.091 6.241 1.00 93.62 89 GLN A O 1
ATOM 687 N N . ALA A 1 90 ? 2.274 18.496 4.675 1.00 92.25 90 ALA A N 1
ATOM 688 C CA . ALA A 1 90 ? 2.976 17.510 5.503 1.00 92.25 90 ALA A CA 1
ATOM 689 C C . ALA A 1 90 ? 4.312 18.013 6.088 1.00 92.25 90 ALA A C 1
ATOM 691 O O . ALA A 1 90 ? 4.682 17.639 7.196 1.00 92.25 90 ALA A O 1
ATOM 692 N N . VAL A 1 91 ? 5.021 18.906 5.386 1.00 92.06 91 VAL A N 1
ATOM 693 C CA . VAL A 1 91 ? 6.285 19.493 5.878 1.00 92.06 91 VAL A CA 1
ATOM 694 C C . VAL A 1 91 ? 6.055 20.369 7.113 1.00 92.06 91 VAL A C 1
ATOM 696 O O . VAL A 1 91 ? 6.862 20.366 8.041 1.00 92.06 91 VAL A O 1
ATOM 699 N N . GLU A 1 92 ? 4.960 21.129 7.134 1.00 94.81 92 GLU A N 1
ATOM 700 C CA . GLU A 1 92 ? 4.595 21.945 8.293 1.00 94.81 92 GLU A CA 1
ATOM 701 C C . GLU A 1 92 ? 4.113 21.064 9.447 1.00 94.81 92 GLU A C 1
ATOM 703 O O . GLU A 1 92 ? 4.517 21.278 10.590 1.00 94.81 92 GLU A O 1
ATOM 708 N N . ALA A 1 93 ? 3.329 20.027 9.134 1.00 96.31 93 ALA A N 1
ATOM 709 C CA . ALA A 1 93 ? 2.888 19.028 10.101 1.00 96.31 93 ALA A CA 1
ATOM 710 C C . ALA A 1 93 ? 4.076 18.341 10.796 1.00 96.31 93 ALA A C 1
ATOM 712 O O . ALA A 1 93 ? 4.121 18.296 12.025 1.00 96.31 93 ALA A O 1
ATOM 713 N N . ALA A 1 94 ? 5.068 17.878 10.027 1.00 95.19 94 ALA A N 1
ATOM 714 C CA . ALA A 1 94 ? 6.278 17.255 10.558 1.00 95.19 94 ALA A CA 1
ATOM 715 C C . ALA A 1 94 ? 7.043 18.208 11.484 1.00 95.19 94 ALA A C 1
ATOM 717 O O . ALA A 1 94 ? 7.343 17.847 12.618 1.00 95.19 94 ALA A O 1
ATOM 718 N N . ARG A 1 95 ? 7.280 19.457 11.057 1.00 95.50 95 ARG A N 1
ATOM 719 C CA . ARG A 1 95 ? 7.990 20.456 11.874 1.00 95.50 95 ARG A CA 1
ATOM 720 C C . ARG A 1 95 ? 7.271 20.746 13.195 1.00 95.50 95 ARG A C 1
ATOM 722 O O . ARG A 1 95 ? 7.918 20.887 14.231 1.00 95.50 95 ARG A O 1
ATOM 729 N N . LEU A 1 96 ? 5.941 20.852 13.163 1.00 96.50 96 LEU A N 1
ATOM 730 C CA . LEU A 1 96 ? 5.131 21.053 14.365 1.00 96.50 96 LEU A CA 1
ATOM 731 C C . LEU A 1 96 ? 5.313 19.893 15.350 1.00 96.50 96 LEU A C 1
ATOM 733 O O . LEU A 1 96 ? 5.568 20.124 16.532 1.00 96.50 96 LEU A O 1
ATOM 737 N N . LEU A 1 97 ? 5.196 18.656 14.864 1.00 97.31 97 LEU A N 1
ATOM 738 C CA . LEU A 1 97 ? 5.328 17.472 15.708 1.00 97.31 97 LEU A CA 1
ATOM 739 C C . LEU A 1 97 ? 6.763 17.266 16.205 1.00 97.31 97 LEU A C 1
ATOM 741 O O . LEU A 1 97 ? 6.936 16.880 17.352 1.00 97.31 97 LEU A O 1
ATOM 745 N N . GLU A 1 98 ? 7.787 17.579 15.407 1.00 96.00 98 GLU A N 1
ATOM 746 C CA . GLU A 1 98 ? 9.196 17.560 15.836 1.00 96.00 98 GLU A CA 1
ATOM 747 C C . GLU A 1 98 ? 9.433 18.500 17.025 1.00 96.00 98 GLU A C 1
ATOM 749 O O . GLU A 1 98 ? 10.060 18.111 18.012 1.00 96.00 98 GLU A O 1
ATOM 754 N N . GLY A 1 99 ? 8.893 19.724 16.9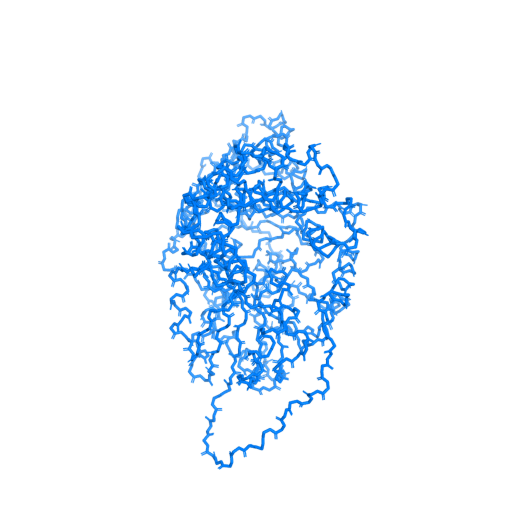62 1.00 95.69 99 GLY A N 1
ATOM 755 C CA . GLY A 1 99 ? 8.989 20.685 18.062 1.00 95.69 99 GLY A CA 1
ATOM 756 C C . GLY A 1 99 ? 8.313 20.183 19.340 1.00 95.69 99 GLY A C 1
ATOM 757 O O . GLY A 1 99 ? 8.877 20.294 20.427 1.00 95.69 99 GLY A O 1
ATOM 758 N N . GLN A 1 100 ? 7.132 19.573 19.208 1.00 96.06 100 GLN A N 1
ATOM 759 C CA . GLN A 1 100 ? 6.409 18.983 20.338 1.00 96.06 100 GLN A CA 1
ATOM 760 C C . GLN A 1 100 ? 7.119 17.743 20.892 1.00 96.06 100 GLN A C 1
ATOM 762 O O . GLN A 1 100 ? 7.209 17.597 22.105 1.00 96.06 100 GLN A O 1
ATOM 767 N N . GLN A 1 101 ? 7.678 16.886 20.035 1.00 95.56 101 GLN A N 1
ATOM 768 C CA . GLN A 1 101 ? 8.430 15.696 20.443 1.00 95.56 101 GLN A CA 1
ATOM 769 C C . GLN A 1 101 ? 9.691 16.076 21.222 1.00 95.56 101 GLN A C 1
ATOM 771 O O . GLN A 1 101 ? 10.053 15.390 22.173 1.00 95.56 101 GLN A O 1
ATOM 776 N N . HIS A 1 102 ? 10.358 17.170 20.845 1.00 94.38 102 HIS A N 1
ATOM 777 C CA . HIS A 1 102 ? 11.512 17.670 21.588 1.00 94.38 102 HIS A CA 1
ATOM 778 C C . HIS A 1 102 ? 11.128 18.147 22.997 1.00 94.38 102 HIS A C 1
ATOM 780 O O . HIS A 1 102 ? 11.863 17.899 23.951 1.00 94.38 102 HIS A O 1
ATOM 786 N N . ALA A 1 103 ? 9.972 18.803 23.136 1.00 94.31 103 ALA A N 1
ATOM 787 C CA . ALA A 1 103 ? 9.450 19.255 24.426 1.00 94.31 103 ALA A CA 1
ATOM 788 C C . ALA A 1 103 ? 8.859 18.114 25.278 1.00 94.31 103 ALA A C 1
ATOM 790 O O . ALA A 1 103 ? 8.876 18.193 26.506 1.00 94.31 103 ALA A O 1
ATOM 791 N N . HIS A 1 104 ? 8.354 17.064 24.628 1.00 94.19 104 HIS A N 1
ATOM 792 C CA . HIS A 1 104 ? 7.656 15.936 25.243 1.00 94.19 104 HIS A CA 1
ATOM 793 C C . HIS A 1 104 ? 8.206 14.588 24.739 1.00 94.19 104 HIS A C 1
ATOM 795 O O . HIS A 1 104 ? 7.485 13.826 24.083 1.00 94.19 104 HIS A O 1
ATOM 801 N N . PRO A 1 105 ? 9.486 14.269 25.014 1.00 93.38 105 PRO A N 1
ATOM 802 C CA . PRO A 1 105 ? 10.132 13.062 24.500 1.00 93.38 105 PRO A CA 1
ATOM 803 C C . PRO A 1 105 ? 9.479 11.763 24.998 1.00 93.38 105 PRO A C 1
ATOM 805 O O . PRO A 1 105 ? 9.667 10.713 24.389 1.00 93.38 105 PRO A O 1
ATOM 808 N N . GLU A 1 106 ? 8.697 11.824 26.078 1.00 93.50 106 GLU A N 1
ATOM 809 C CA . GLU A 1 106 ? 7.968 10.699 26.662 1.00 93.50 106 GLU A CA 1
ATOM 810 C C . GLU A 1 106 ? 6.643 10.360 25.957 1.00 93.50 106 GLU A C 1
ATOM 812 O O . GLU A 1 106 ? 6.000 9.374 26.322 1.00 93.50 106 GLU A O 1
ATOM 817 N N . ARG A 1 107 ? 6.213 11.153 24.965 1.00 93.75 107 ARG A N 1
ATOM 818 C CA . ARG A 1 107 ? 4.944 10.954 24.245 1.00 93.75 107 ARG A CA 1
ATOM 819 C C . ARG A 1 107 ? 5.149 10.144 22.974 1.00 93.75 107 ARG A C 1
ATOM 821 O O . ARG A 1 107 ? 5.625 10.664 21.966 1.00 93.75 107 ARG A O 1
ATOM 828 N N . GLY A 1 108 ? 4.762 8.872 23.014 1.00 94.38 108 GLY A N 1
ATOM 829 C CA . GLY A 1 108 ? 4.880 7.974 21.866 1.00 94.38 108 GLY A CA 1
ATOM 830 C C . GLY A 1 108 ? 3.908 8.304 20.740 1.00 94.38 108 GLY A C 1
ATOM 831 O O . GLY A 1 108 ? 4.211 8.041 19.580 1.00 94.38 108 GLY A O 1
ATOM 832 N N . GLU A 1 109 ? 2.779 8.944 21.047 1.00 95.50 109 GLU A N 1
ATOM 833 C CA . GLU A 1 109 ? 1.796 9.379 20.054 1.00 95.50 109 GLU A CA 1
ATOM 834 C C . GLU A 1 109 ? 2.407 10.341 19.030 1.00 95.50 109 GLU A C 1
ATOM 836 O O . GLU A 1 109 ? 2.155 10.218 17.836 1.00 95.50 109 GLU A O 1
ATOM 841 N N . LEU A 1 110 ? 3.257 11.266 19.483 1.00 96.94 110 LEU A N 1
ATOM 842 C CA . LEU A 1 110 ? 3.951 12.212 18.610 1.00 96.94 110 LEU A CA 1
ATOM 843 C C . LEU A 1 110 ? 4.932 11.489 17.673 1.00 96.94 110 LEU A C 1
ATOM 845 O O . LEU A 1 110 ? 4.957 11.772 16.474 1.00 96.94 110 LEU A O 1
ATOM 849 N N . ALA A 1 111 ? 5.682 10.513 18.191 1.00 96.94 111 ALA A N 1
ATOM 850 C CA . ALA A 1 111 ? 6.631 9.725 17.411 1.00 96.94 111 ALA A CA 1
ATOM 851 C C . ALA A 1 111 ? 5.931 8.846 16.363 1.00 96.94 111 ALA A C 1
ATOM 853 O O . ALA A 1 111 ? 6.396 8.758 15.228 1.00 96.94 111 ALA A O 1
ATOM 854 N N . LEU A 1 112 ? 4.796 8.234 16.715 1.00 97.06 112 LEU A N 1
ATOM 855 C CA . LEU A 1 112 ? 3.985 7.424 15.801 1.00 97.06 112 LEU A CA 1
ATOM 856 C C . LEU A 1 112 ? 3.353 8.265 14.681 1.00 97.06 112 LEU A C 1
ATOM 858 O O . LEU A 1 112 ? 3.366 7.862 13.514 1.00 97.06 112 LEU A O 1
ATOM 862 N N . GLU A 1 113 ? 2.843 9.456 15.002 1.00 97.31 113 GLU A N 1
ATOM 863 C CA . GLU A 1 113 ? 2.317 10.381 13.991 1.00 97.31 113 GLU A CA 1
ATOM 864 C C . GLU A 1 113 ? 3.431 10.889 13.065 1.00 97.31 113 GLU A C 1
ATOM 866 O O . GLU A 1 113 ? 3.268 10.893 11.843 1.00 97.31 113 GLU A O 1
ATOM 871 N N . LEU A 1 114 ? 4.603 11.231 13.616 1.00 97.12 114 LEU A N 1
ATOM 872 C CA . LEU A 1 114 ? 5.787 11.565 12.821 1.00 97.12 114 LEU A CA 1
ATOM 873 C C . LEU A 1 114 ? 6.218 10.407 11.923 1.00 97.12 114 LEU A C 1
ATOM 875 O O . LEU A 1 114 ? 6.553 10.636 10.764 1.00 97.12 114 LEU A O 1
ATOM 879 N N . ALA A 1 115 ? 6.195 9.170 12.421 1.00 97.69 115 ALA A N 1
ATOM 880 C CA . ALA A 1 115 ? 6.557 7.996 11.636 1.00 97.69 115 ALA A CA 1
ATOM 881 C C . ALA A 1 115 ? 5.568 7.754 10.486 1.00 97.69 115 ALA A C 1
ATOM 883 O O . ALA A 1 115 ? 5.982 7.397 9.383 1.00 97.69 115 ALA A O 1
ATOM 884 N N . THR A 1 116 ? 4.279 8.028 10.706 1.00 96.12 116 THR A N 1
ATOM 885 C CA . THR A 1 116 ? 3.244 7.985 9.663 1.00 96.12 116 THR A CA 1
ATOM 886 C C . THR A 1 116 ? 3.533 9.008 8.560 1.00 96.12 116 THR A C 1
ATOM 888 O O . THR A 1 116 ? 3.554 8.653 7.379 1.00 96.12 116 THR A O 1
ATOM 891 N N . ILE A 1 117 ? 3.828 10.261 8.928 1.00 95.75 117 ILE A N 1
ATOM 892 C CA . ILE A 1 117 ? 4.210 11.312 7.969 1.00 95.75 117 ILE A CA 1
ATOM 893 C C . ILE A 1 117 ? 5.502 10.929 7.235 1.00 95.75 117 ILE A C 1
ATOM 895 O O . ILE A 1 117 ? 5.566 11.021 6.006 1.00 95.75 117 ILE A O 1
ATOM 899 N N . ALA A 1 118 ? 6.509 10.441 7.964 1.00 95.88 118 ALA A N 1
ATOM 900 C CA . ALA A 1 118 ? 7.781 10.011 7.399 1.00 95.88 118 ALA A CA 1
ATOM 901 C C . ALA A 1 118 ? 7.585 8.903 6.355 1.00 95.88 118 ALA A C 1
ATOM 903 O O . ALA A 1 118 ? 8.158 8.962 5.269 1.00 95.88 118 ALA A O 1
ATOM 904 N N . LEU A 1 119 ? 6.738 7.911 6.639 1.00 95.44 119 LEU A N 1
ATOM 905 C CA . LEU A 1 119 ? 6.512 6.776 5.749 1.00 95.44 119 LEU A CA 1
ATOM 906 C C . LEU A 1 119 ? 5.712 7.158 4.493 1.00 95.44 119 LEU A C 1
ATOM 908 O O . LEU A 1 119 ? 6.065 6.733 3.390 1.00 95.44 119 LEU A O 1
ATOM 912 N N . HIS A 1 120 ? 4.642 7.942 4.642 1.00 92.50 120 HIS A N 1
ATOM 913 C CA . HIS A 1 120 ? 3.656 8.153 3.574 1.00 92.50 120 HIS A CA 1
ATOM 914 C C . HIS A 1 120 ? 3.858 9.437 2.766 1.00 92.50 120 HIS A C 1
ATOM 916 O O . HIS A 1 120 ? 3.680 9.418 1.541 1.00 92.50 120 HIS A O 1
ATOM 922 N N . GLU A 1 121 ? 4.271 10.515 3.429 1.00 91.94 121 GLU A N 1
ATOM 923 C CA . GLU A 1 121 ? 4.415 11.837 2.819 1.00 91.94 121 GLU A CA 1
ATOM 924 C C . GLU A 1 121 ? 5.878 12.093 2.452 1.00 91.94 121 GLU A C 1
ATOM 926 O O . GLU A 1 121 ? 6.221 12.232 1.278 1.00 91.94 121 GLU A O 1
ATOM 931 N N . GLU A 1 122 ? 6.782 12.027 3.433 1.00 92.50 122 GLU A N 1
ATOM 932 C CA . GLU A 1 122 ? 8.219 12.231 3.195 1.00 92.50 122 GLU A CA 1
ATOM 933 C C . GLU A 1 122 ? 8.873 11.056 2.456 1.00 92.50 122 GLU A C 1
ATOM 935 O O . GLU A 1 122 ? 9.975 11.196 1.915 1.00 92.50 122 GLU A O 1
ATOM 940 N N . CYS A 1 123 ? 8.189 9.907 2.402 1.00 95.75 123 CYS A N 1
ATOM 941 C CA . CYS A 1 123 ? 8.640 8.698 1.722 1.00 95.75 123 CYS A CA 1
ATOM 942 C C . CYS A 1 123 ? 10.020 8.225 2.222 1.00 95.75 123 CYS A C 1
ATOM 944 O O . CYS A 1 123 ? 10.934 7.943 1.437 1.00 95.75 123 CYS A O 1
ATOM 946 N N . ASN A 1 124 ? 10.174 8.171 3.543 1.00 95.25 124 ASN A N 1
ATOM 947 C CA . ASN A 1 124 ? 11.391 7.815 4.256 1.00 95.25 124 ASN A CA 1
ATOM 948 C C . ASN A 1 124 ? 11.114 6.698 5.276 1.00 95.25 124 ASN A C 1
ATOM 950 O O . ASN A 1 124 ? 10.883 6.939 6.461 1.00 95.25 124 ASN A O 1
ATOM 954 N N . ALA A 1 125 ? 11.154 5.454 4.792 1.00 96.62 125 ALA A N 1
ATOM 955 C CA . ALA A 1 125 ? 10.928 4.269 5.615 1.00 96.62 125 ALA A CA 1
ATOM 956 C C . ALA A 1 125 ? 11.969 4.110 6.737 1.00 96.62 125 ALA A C 1
ATOM 958 O O . ALA A 1 125 ? 11.600 3.729 7.843 1.00 96.62 125 ALA A O 1
ATOM 959 N N . ARG A 1 126 ? 13.243 4.461 6.502 1.00 94.94 126 ARG A N 1
ATOM 960 C CA . ARG A 1 126 ? 14.294 4.408 7.538 1.00 94.94 126 ARG A CA 1
ATOM 961 C C . ARG A 1 126 ? 14.019 5.360 8.688 1.00 94.94 126 ARG A C 1
ATOM 963 O O . ARG A 1 126 ? 14.089 4.952 9.839 1.00 94.94 126 ARG A O 1
ATOM 970 N N . ARG A 1 127 ? 13.615 6.592 8.381 1.00 95.62 127 ARG A N 1
ATOM 971 C CA . ARG A 1 127 ? 13.204 7.549 9.410 1.00 95.62 127 ARG A CA 1
ATOM 972 C C . ARG A 1 127 ? 11.989 7.047 10.190 1.00 95.62 127 ARG A C 1
ATOM 974 O O . ARG A 1 127 ? 11.966 7.163 11.408 1.00 95.62 127 ARG A O 1
ATOM 981 N N . ALA A 1 128 ? 10.990 6.484 9.507 1.00 97.50 128 ALA A N 1
ATOM 982 C CA . ALA A 1 128 ? 9.830 5.904 10.181 1.00 97.50 128 ALA A CA 1
ATOM 983 C C . ALA A 1 128 ? 10.242 4.773 11.140 1.00 97.50 128 ALA A C 1
ATOM 985 O O . ALA A 1 128 ? 9.809 4.772 12.287 1.00 97.50 128 ALA A O 1
ATOM 986 N N . HIS A 1 129 ? 11.129 3.875 10.697 1.00 96.31 129 HIS A N 1
ATOM 987 C CA . HIS A 1 129 ? 11.743 2.838 11.528 1.00 96.31 129 HIS A CA 1
ATOM 988 C C . HIS A 1 129 ? 12.446 3.438 12.757 1.00 96.31 129 HIS A C 1
ATOM 990 O O . HIS A 1 129 ? 12.107 3.083 13.882 1.00 96.31 129 HIS A O 1
ATOM 996 N N . GLU A 1 130 ? 13.359 4.394 12.566 1.00 96.38 130 GLU A N 1
ATOM 997 C CA . GLU A 1 130 ? 14.113 5.056 13.645 1.00 96.38 130 GLU A CA 1
ATOM 998 C C . GLU A 1 130 ? 13.201 5.718 14.688 1.00 96.38 130 GLU A C 1
ATOM 1000 O O . GLU A 1 130 ? 13.440 5.592 15.889 1.00 96.38 130 GLU A O 1
ATOM 1005 N N . LEU A 1 131 ? 12.132 6.387 14.244 1.00 97.50 131 LEU A N 1
ATOM 1006 C CA . LEU A 1 131 ? 11.176 7.066 15.121 1.00 97.50 131 LEU A CA 1
ATOM 1007 C C . LEU A 1 131 ? 10.414 6.098 16.032 1.00 97.50 131 LEU A C 1
ATOM 1009 O O . LEU A 1 131 ? 10.105 6.451 17.172 1.00 97.50 131 LEU A O 1
ATOM 1013 N N . VAL A 1 132 ? 10.109 4.887 15.555 1.00 97.62 132 VAL A N 1
ATOM 1014 C CA . VAL A 1 132 ? 9.317 3.907 16.316 1.00 97.62 132 VAL A CA 1
ATOM 1015 C C . VAL A 1 132 ? 10.158 2.926 17.131 1.00 97.62 132 VAL A C 1
ATOM 1017 O O . VAL A 1 132 ? 9.615 2.300 18.042 1.00 97.62 132 VAL A O 1
ATOM 1020 N N . GLN A 1 133 ? 11.469 2.824 16.877 1.00 96.50 133 GLN A N 1
ATOM 1021 C CA . GLN A 1 133 ? 12.376 1.922 17.605 1.00 96.50 133 GLN A CA 1
ATOM 1022 C C . GLN A 1 133 ? 12.245 2.012 19.142 1.00 96.50 133 GLN A C 1
ATOM 1024 O O . GLN A 1 133 ? 12.088 0.967 19.779 1.00 96.50 133 GLN A O 1
ATOM 1029 N N . PRO A 1 134 ? 12.218 3.208 19.774 1.00 96.94 134 PRO A N 1
ATOM 1030 C CA . PRO A 1 134 ? 12.088 3.314 21.233 1.00 96.94 134 PRO A CA 1
ATOM 1031 C C . PRO A 1 134 ? 10.758 2.777 21.787 1.00 96.94 134 PRO A C 1
ATOM 1033 O O . PRO A 1 134 ? 10.641 2.514 22.983 1.00 96.94 134 PRO A O 1
ATOM 1036 N N . TRP A 1 135 ? 9.749 2.611 20.930 1.00 97.19 135 TRP A N 1
ATOM 1037 C CA . TRP A 1 135 ? 8.371 2.308 21.310 1.00 97.19 135 TRP A CA 1
ATOM 1038 C C . TRP A 1 135 ? 7.981 0.847 21.078 1.00 97.19 135 TRP A C 1
ATOM 1040 O O . TRP A 1 135 ? 6.893 0.446 21.487 1.00 97.19 135 TRP A O 1
ATOM 1050 N N . LEU A 1 136 ? 8.864 0.024 20.503 1.00 96.12 136 LEU A N 1
ATOM 1051 C CA . LEU A 1 136 ? 8.590 -1.384 20.181 1.00 96.12 136 LEU A CA 1
ATOM 1052 C C . LEU A 1 136 ? 8.206 -2.248 21.392 1.00 96.12 136 LEU A C 1
ATOM 1054 O O . LEU A 1 136 ? 7.484 -3.234 21.239 1.00 96.12 136 LEU A O 1
ATOM 1058 N N . ALA A 1 137 ? 8.684 -1.877 22.582 1.00 94.56 137 ALA A N 1
ATOM 1059 C CA . ALA A 1 137 ? 8.382 -2.540 23.851 1.00 94.56 137 ALA A CA 1
ATOM 1060 C C . ALA A 1 137 ? 7.425 -1.729 24.748 1.00 94.56 137 ALA A C 1
ATOM 1062 O O . ALA A 1 137 ? 7.175 -2.115 25.889 1.00 94.56 137 ALA A O 1
ATOM 1063 N N . SER A 1 138 ? 6.896 -0.600 24.262 1.00 95.19 138 SER A N 1
ATOM 1064 C CA . SER A 1 138 ? 5.995 0.253 25.040 1.00 95.19 138 SER A CA 1
ATOM 1065 C C . SER A 1 138 ? 4.630 -0.417 25.234 1.00 95.19 138 SER A C 1
ATOM 1067 O O . SER A 1 138 ? 3.971 -0.721 24.240 1.00 95.19 138 SER A O 1
ATOM 1069 N N . PRO A 1 139 ? 4.120 -0.572 26.469 1.00 92.00 139 PRO A N 1
ATOM 1070 C CA . PRO A 1 139 ? 2.800 -1.165 26.693 1.00 92.00 139 PRO A CA 1
ATOM 1071 C C . PRO A 1 139 ? 1.655 -0.443 25.968 1.00 92.00 139 PRO A C 1
ATOM 1073 O O . PRO A 1 139 ? 0.681 -1.082 25.581 1.00 92.00 139 PRO A O 1
ATOM 1076 N N . ALA A 1 140 ? 1.769 0.876 25.777 1.00 93.94 140 ALA A N 1
ATOM 1077 C CA . ALA A 1 140 ? 0.732 1.692 25.147 1.00 93.94 140 ALA A CA 1
ATOM 1078 C C . ALA A 1 140 ? 0.868 1.787 23.617 1.00 93.94 140 ALA A C 1
ATOM 1080 O O . ALA A 1 140 ? -0.125 2.026 22.937 1.00 93.94 140 ALA A O 1
ATOM 1081 N N . HIS A 1 141 ? 2.078 1.609 23.077 1.00 95.81 141 HIS A N 1
ATOM 1082 C CA . HIS A 1 141 ? 2.400 1.966 21.686 1.00 95.81 141 HIS A CA 1
ATOM 1083 C C . HIS A 1 141 ? 3.071 0.846 20.882 1.00 95.81 141 HIS A C 1
ATOM 1085 O O . HIS A 1 141 ? 3.266 1.001 19.678 1.00 95.81 141 HIS A O 1
ATOM 1091 N N . ALA A 1 142 ? 3.405 -0.288 21.509 1.00 96.12 142 ALA A N 1
ATOM 1092 C CA . ALA A 1 142 ? 4.142 -1.373 20.865 1.00 96.12 142 ALA A CA 1
ATOM 1093 C C . ALA A 1 142 ? 3.459 -1.888 19.598 1.00 96.12 142 ALA A C 1
ATOM 1095 O O . ALA A 1 142 ? 4.147 -2.172 18.627 1.00 96.12 142 ALA A O 1
ATOM 1096 N N . VAL A 1 143 ? 2.128 -1.987 19.576 1.00 96.50 143 VAL A N 1
ATOM 1097 C CA . VAL A 1 143 ? 1.405 -2.533 18.417 1.00 96.50 143 VAL A CA 1
ATOM 1098 C C . VAL A 1 143 ? 1.604 -1.656 17.178 1.00 96.50 143 VAL A C 1
ATOM 1100 O O . VAL A 1 143 ? 2.013 -2.155 16.131 1.00 96.50 143 VAL A O 1
ATOM 1103 N N . ASP A 1 144 ? 1.376 -0.348 17.299 1.00 96.56 144 ASP A N 1
ATOM 1104 C CA . ASP A 1 144 ? 1.528 0.584 16.177 1.00 96.56 144 ASP A CA 1
ATOM 1105 C C . ASP A 1 144 ? 3.001 0.750 15.780 1.00 96.56 144 ASP A C 1
ATOM 1107 O O . ASP A 1 144 ? 3.329 0.805 14.591 1.00 96.56 144 ASP A O 1
ATOM 1111 N N . ALA A 1 145 ? 3.903 0.752 16.768 1.00 97.69 145 ALA A N 1
ATOM 1112 C CA . ALA A 1 145 ? 5.341 0.808 16.541 1.00 97.69 145 ALA A CA 1
ATOM 1113 C C . ALA A 1 145 ? 5.838 -0.422 15.767 1.00 97.69 145 ALA A C 1
ATOM 1115 O O . ALA A 1 145 ? 6.505 -0.273 14.748 1.00 97.69 145 ALA A O 1
ATOM 1116 N N . GLN A 1 146 ? 5.467 -1.632 16.196 1.00 97.50 146 GLN A N 1
ATOM 1117 C CA . GLN A 1 146 ? 5.856 -2.886 15.544 1.00 97.50 146 GLN A CA 1
ATOM 1118 C C . GLN A 1 146 ? 5.283 -3.005 14.132 1.00 97.50 146 GLN A C 1
ATOM 1120 O O . GLN A 1 146 ? 5.971 -3.486 13.234 1.00 97.50 146 GLN A O 1
ATOM 1125 N N . LEU A 1 147 ? 4.044 -2.558 13.913 1.00 97.38 147 LEU A N 1
ATOM 1126 C CA . LEU A 1 147 ? 3.451 -2.539 12.579 1.00 97.38 147 LEU A CA 1
ATOM 1127 C C . LEU A 1 147 ? 4.196 -1.572 11.653 1.00 97.38 147 LEU A C 1
ATOM 1129 O O . LEU A 1 147 ? 4.526 -1.935 10.524 1.00 97.38 147 LEU A O 1
ATOM 1133 N N . THR A 1 148 ? 4.470 -0.355 12.124 1.00 97.50 148 THR A N 1
ATOM 1134 C CA . THR A 1 148 ? 5.200 0.663 11.354 1.00 97.50 148 THR A CA 1
ATOM 1135 C C . THR A 1 148 ? 6.606 0.182 11.014 1.00 97.50 148 THR A C 1
ATOM 1137 O O . THR A 1 148 ? 7.028 0.263 9.862 1.00 97.50 148 THR A O 1
ATOM 1140 N N . ASP A 1 149 ? 7.294 -0.392 11.997 1.00 97.25 149 ASP A N 1
ATOM 1141 C CA . ASP A 1 149 ? 8.615 -0.994 11.863 1.00 97.25 149 ASP A CA 1
ATOM 1142 C C . ASP A 1 149 ? 8.619 -2.149 10.846 1.00 97.25 149 ASP A C 1
ATOM 1144 O O . ASP A 1 149 ? 9.475 -2.220 9.965 1.00 97.25 149 ASP A O 1
ATOM 1148 N N . LEU A 1 150 ? 7.615 -3.030 10.900 1.00 96.94 150 LEU A N 1
ATOM 1149 C CA . LEU A 1 150 ? 7.448 -4.111 9.929 1.00 96.94 150 LEU A CA 1
ATOM 1150 C C . LEU A 1 150 ? 7.235 -3.566 8.510 1.00 96.94 150 LEU A C 1
ATOM 1152 O O . LEU A 1 150 ? 7.866 -4.042 7.567 1.00 96.94 150 LEU A O 1
ATOM 1156 N N . MET A 1 151 ? 6.360 -2.570 8.340 1.00 97.00 151 MET A N 1
ATOM 1157 C CA . MET A 1 151 ? 6.101 -1.963 7.030 1.00 97.00 151 MET A CA 1
ATOM 1158 C C . MET A 1 151 ? 7.333 -1.242 6.481 1.00 97.00 151 MET A C 1
ATOM 1160 O O . MET A 1 151 ? 7.618 -1.355 5.288 1.00 97.00 151 MET A O 1
ATOM 1164 N N . ALA A 1 152 ? 8.095 -0.558 7.334 1.00 97.25 152 ALA A N 1
ATOM 1165 C CA . ALA A 1 152 ? 9.353 0.069 6.956 1.00 97.25 152 ALA A CA 1
ATOM 1166 C C . ALA A 1 152 ? 10.380 -0.963 6.451 1.00 97.25 152 ALA A C 1
ATOM 1168 O O . ALA A 1 152 ? 10.953 -0.755 5.377 1.00 97.25 152 ALA A O 1
ATOM 1169 N N . SER A 1 153 ? 10.535 -2.110 7.132 1.00 96.62 153 SER A N 1
ATOM 1170 C CA . SER A 1 153 ? 11.415 -3.212 6.692 1.00 96.62 153 SER A CA 1
ATOM 1171 C C . SER A 1 153 ? 11.039 -3.776 5.313 1.00 96.62 153 SER A C 1
ATOM 1173 O O . SER A 1 153 ? 11.905 -4.250 4.577 1.00 96.62 153 SER A O 1
ATOM 1175 N N . LEU A 1 154 ? 9.764 -3.723 4.909 1.00 96.25 154 LEU A N 1
ATOM 1176 C CA . LEU A 1 154 ? 9.366 -4.157 3.562 1.00 96.25 154 LEU A CA 1
ATOM 1177 C C . LEU A 1 154 ? 9.829 -3.202 2.467 1.00 96.25 154 LEU A C 1
ATOM 1179 O O . LEU A 1 154 ? 10.056 -3.644 1.341 1.00 96.25 154 LEU A O 1
ATOM 1183 N N . TYR A 1 155 ? 9.936 -1.911 2.773 1.00 96.56 155 TYR A N 1
ATOM 1184 C CA . TYR A 1 155 ? 10.319 -0.889 1.805 1.00 96.56 155 TYR A CA 1
ATOM 1185 C C . TYR A 1 155 ? 11.824 -0.652 1.753 1.00 96.56 155 TYR A C 1
ATOM 1187 O O . TYR A 1 155 ? 12.363 -0.489 0.661 1.00 96.56 155 TYR A O 1
ATOM 1195 N N . ASP A 1 156 ? 12.496 -0.631 2.904 1.00 95.06 156 ASP A N 1
ATOM 1196 C CA . ASP A 1 156 ? 13.893 -0.206 3.007 1.00 95.06 156 ASP A CA 1
ATOM 1197 C C . ASP A 1 156 ? 14.657 -0.971 4.099 1.00 95.06 156 ASP A C 1
ATOM 1199 O O . ASP A 1 156 ? 15.230 -0.376 5.013 1.00 95.06 156 ASP A O 1
ATOM 1203 N N . ARG A 1 157 ? 14.673 -2.309 4.008 1.00 92.88 157 ARG A N 1
ATOM 1204 C CA . ARG A 1 157 ? 15.584 -3.125 4.824 1.00 92.88 157 ARG A CA 1
ATOM 1205 C C . ARG A 1 157 ? 17.005 -3.112 4.274 1.00 92.88 157 ARG A C 1
ATOM 1207 O O . ARG A 1 157 ? 17.228 -3.070 3.066 1.00 92.88 157 ARG A O 1
ATOM 1214 N N . ASP A 1 158 ? 17.961 -3.230 5.182 1.00 86.56 158 ASP A N 1
ATOM 1215 C CA . ASP A 1 158 ? 19.316 -3.657 4.860 1.00 86.56 158 ASP A CA 1
ATOM 1216 C C . ASP A 1 158 ? 19.395 -5.183 5.003 1.00 86.56 158 ASP A C 1
ATOM 1218 O O . ASP A 1 158 ? 19.241 -5.706 6.106 1.00 86.56 158 ASP A O 1
ATOM 1222 N N . GLU A 1 159 ? 19.616 -5.902 3.899 1.00 82.25 159 GLU A N 1
ATOM 1223 C CA . GLU A 1 159 ? 19.689 -7.371 3.916 1.00 82.25 159 GLU A CA 1
ATOM 1224 C C . GLU A 1 159 ? 20.864 -7.908 4.735 1.00 82.25 159 GLU A C 1
ATOM 1226 O O . GLU A 1 159 ? 20.811 -9.049 5.197 1.00 82.25 159 GLU A O 1
ATOM 1231 N N . ALA A 1 160 ? 21.909 -7.099 4.945 1.00 84.56 160 ALA A N 1
ATOM 1232 C CA . ALA A 1 160 ? 23.014 -7.469 5.820 1.00 84.56 160 ALA A CA 1
ATOM 1233 C C . ALA A 1 160 ? 22.610 -7.436 7.304 1.00 84.56 160 ALA A C 1
ATOM 1235 O O . ALA A 1 160 ? 23.172 -8.181 8.106 1.00 84.56 160 ALA A O 1
ATOM 1236 N N . ALA A 1 161 ? 21.640 -6.590 7.664 1.00 87.00 161 ALA A N 1
ATOM 1237 C CA . ALA A 1 161 ? 21.156 -6.432 9.033 1.00 87.00 161 ALA A CA 1
ATOM 1238 C C . ALA A 1 161 ? 19.934 -7.314 9.330 1.00 87.00 161 ALA A C 1
ATOM 1240 O O . ALA A 1 161 ? 19.831 -7.884 10.415 1.00 87.00 161 ALA A O 1
ATOM 1241 N N . GLU A 1 162 ? 19.011 -7.448 8.375 1.00 91.94 162 GLU A N 1
ATOM 1242 C CA . GLU A 1 162 ? 17.772 -8.200 8.547 1.00 91.94 162 GLU A CA 1
ATOM 1243 C C . GLU A 1 162 ? 17.428 -9.015 7.293 1.00 91.94 162 GLU A C 1
ATOM 1245 O O . GLU A 1 162 ? 17.192 -8.483 6.208 1.00 91.94 162 GLU A O 1
ATOM 1250 N N . SER A 1 163 ? 17.347 -10.337 7.453 1.00 95.81 163 SER A N 1
ATOM 1251 C CA . SER A 1 163 ? 16.979 -11.238 6.358 1.00 95.81 163 SER A CA 1
ATOM 1252 C C . SER A 1 163 ? 15.477 -11.201 6.048 1.00 95.81 163 SER A C 1
ATOM 1254 O O . SER A 1 163 ? 14.647 -10.951 6.924 1.00 95.81 163 SER A O 1
ATOM 1256 N N . ALA A 1 164 ? 15.102 -11.585 4.824 1.00 95.88 164 ALA A N 1
ATOM 1257 C CA . ALA A 1 164 ? 13.699 -11.788 4.447 1.00 95.88 164 ALA A CA 1
ATOM 1258 C C . ALA A 1 164 ? 12.958 -12.755 5.397 1.00 95.88 164 ALA A C 1
ATOM 1260 O O . ALA A 1 164 ? 11.780 -12.552 5.690 1.00 95.88 164 ALA A O 1
ATOM 1261 N N . GLN A 1 165 ? 13.642 -13.789 5.911 1.00 96.56 165 GLN A N 1
ATOM 1262 C CA . GLN A 1 165 ? 13.063 -14.734 6.874 1.00 96.56 165 GLN A CA 1
ATOM 1263 C C . GLN A 1 165 ? 12.712 -14.047 8.195 1.00 96.56 165 GLN A C 1
ATOM 1265 O O . GLN A 1 165 ? 11.610 -14.245 8.693 1.00 96.56 165 GLN A O 1
ATOM 1270 N N . ALA A 1 166 ? 13.594 -13.191 8.715 1.00 97.12 166 ALA A N 1
ATOM 1271 C CA . ALA A 1 166 ? 13.343 -12.459 9.954 1.00 97.12 166 ALA A CA 1
ATOM 1272 C C . ALA A 1 166 ? 12.124 -11.527 9.832 1.00 97.12 166 ALA A C 1
ATOM 1274 O O . ALA A 1 166 ? 11.262 -11.524 10.711 1.00 97.12 166 ALA A O 1
ATOM 1275 N N . VAL A 1 167 ? 11.991 -10.815 8.706 1.00 97.31 167 VAL A N 1
ATOM 1276 C CA . VAL A 1 167 ? 10.809 -9.980 8.422 1.00 97.31 167 VAL A CA 1
ATOM 1277 C C . VAL A 1 167 ? 9.535 -10.828 8.354 1.00 97.31 167 VAL A C 1
ATOM 1279 O O . VAL A 1 167 ? 8.508 -10.466 8.930 1.00 97.31 167 VAL A O 1
ATOM 1282 N N . ASN A 1 168 ? 9.590 -11.979 7.677 1.00 98.00 168 ASN A N 1
ATOM 1283 C CA . ASN A 1 168 ? 8.450 -12.888 7.573 1.00 98.00 168 ASN A CA 1
ATOM 1284 C C . ASN A 1 168 ? 8.035 -13.448 8.945 1.00 98.00 168 ASN A C 1
ATOM 1286 O O . ASN A 1 168 ? 6.848 -13.485 9.265 1.00 98.00 168 ASN A O 1
ATOM 1290 N N . ASP A 1 169 ? 9.003 -13.836 9.774 1.00 98.06 169 ASP A N 1
ATOM 1291 C CA . ASP A 1 169 ? 8.758 -14.358 11.119 1.00 98.06 169 ASP A CA 1
ATOM 1292 C C . ASP A 1 169 ? 8.151 -13.285 12.033 1.00 98.06 169 ASP A C 1
ATOM 1294 O O . ASP A 1 169 ? 7.181 -13.565 12.743 1.00 98.06 169 ASP A O 1
ATOM 1298 N N . ARG A 1 170 ? 8.643 -12.038 11.957 1.00 97.19 170 ARG A N 1
ATOM 1299 C CA . ARG A 1 170 ? 8.053 -10.877 12.647 1.00 97.19 170 ARG A CA 1
ATOM 1300 C C . ARG A 1 170 ? 6.607 -10.650 12.222 1.00 97.19 170 ARG A C 1
ATOM 1302 O O . ARG A 1 170 ? 5.753 -10.455 13.081 1.00 97.19 170 ARG A O 1
ATOM 1309 N N . ALA A 1 171 ? 6.306 -10.731 10.927 1.00 98.12 171 ALA A N 1
ATOM 1310 C CA . ALA A 1 171 ? 4.939 -10.582 10.439 1.00 98.12 171 ALA A CA 1
ATOM 1311 C C . ALA A 1 171 ? 3.999 -11.679 10.964 1.00 98.12 171 ALA A C 1
ATOM 1313 O O . ALA A 1 171 ? 2.889 -11.384 11.407 1.00 98.12 171 ALA A O 1
ATOM 1314 N N . VAL A 1 172 ? 4.444 -12.940 10.967 1.00 98.31 172 VAL A N 1
ATOM 1315 C CA . VAL A 1 172 ? 3.666 -14.056 11.529 1.00 98.31 172 VAL A CA 1
ATOM 1316 C C . VAL A 1 172 ? 3.464 -13.880 13.036 1.00 98.31 172 VAL A C 1
ATOM 1318 O O . VAL A 1 172 ? 2.355 -14.089 13.532 1.00 98.31 172 VAL A O 1
ATOM 1321 N N . ALA A 1 173 ? 4.505 -13.482 13.769 1.00 97.88 173 ALA A N 1
ATOM 1322 C CA . ALA A 1 173 ? 4.418 -13.219 15.202 1.00 97.88 173 ALA A CA 1
ATOM 1323 C C . ALA A 1 173 ? 3.443 -12.071 15.505 1.00 97.88 173 ALA A C 1
ATOM 1325 O O . ALA A 1 173 ? 2.554 -12.233 16.340 1.00 97.88 173 ALA A O 1
ATOM 1326 N N . PHE A 1 174 ? 3.548 -10.961 14.769 1.00 98.00 174 PHE A N 1
ATOM 1327 C CA . PHE A 1 174 ? 2.648 -9.816 14.882 1.00 98.00 174 PHE A CA 1
ATOM 1328 C C . PHE A 1 174 ? 1.195 -10.216 14.613 1.00 98.00 174 PHE A C 1
ATOM 1330 O O . PHE A 1 174 ? 0.303 -9.905 15.403 1.00 98.00 174 PHE A O 1
ATOM 1337 N N . ALA A 1 175 ? 0.948 -10.961 13.530 1.00 97.56 175 ALA A N 1
ATOM 1338 C CA . ALA A 1 175 ? -0.389 -11.424 13.185 1.00 97.56 175 ALA A CA 1
ATOM 1339 C C . ALA A 1 175 ? -0.995 -12.276 14.308 1.00 97.56 175 ALA A C 1
ATOM 1341 O O . ALA A 1 175 ? -2.119 -12.014 14.728 1.00 97.56 175 ALA A O 1
ATOM 1342 N N . ARG A 1 176 ? -0.245 -13.240 14.852 1.00 95.25 176 ARG A N 1
ATOM 1343 C CA . ARG A 1 176 ? -0.706 -14.099 15.957 1.00 95.25 176 ARG A CA 1
ATOM 1344 C C . ARG A 1 176 ? -0.956 -13.330 17.253 1.00 95.25 176 ARG A C 1
ATOM 1346 O O . ARG A 1 176 ? -1.889 -13.658 17.976 1.00 95.25 176 ARG A O 1
ATOM 1353 N N . ALA A 1 177 ? -0.122 -12.339 17.557 1.00 95.50 177 ALA A N 1
ATOM 1354 C CA . ALA A 1 177 ? -0.208 -11.589 18.806 1.00 95.50 177 ALA A CA 1
ATOM 1355 C C . ALA A 1 177 ? -1.295 -10.502 18.783 1.00 95.50 177 ALA A C 1
ATOM 1357 O O . ALA A 1 177 ? -1.923 -10.243 19.809 1.00 95.50 177 ALA A O 1
ATOM 1358 N N . HIS A 1 178 ? -1.520 -9.859 17.631 1.00 96.25 178 HIS A N 1
ATOM 1359 C CA . HIS A 1 178 ? -2.291 -8.610 17.566 1.00 96.25 178 HIS A CA 1
ATOM 1360 C C . HIS A 1 178 ? -3.484 -8.639 16.607 1.00 96.25 178 HIS A C 1
ATOM 1362 O O . HIS A 1 178 ? -4.450 -7.892 16.813 1.00 96.25 178 HIS A O 1
ATOM 1368 N N . LEU A 1 179 ? -3.450 -9.494 15.579 1.00 96.62 179 LEU A N 1
ATOM 1369 C CA . LEU A 1 179 ? -4.517 -9.596 14.578 1.00 96.62 179 LEU A CA 1
ATOM 1370 C C . LEU A 1 179 ? -5.403 -10.823 14.791 1.00 96.62 179 LEU A C 1
ATOM 1372 O O . LEU A 1 179 ? -6.602 -10.759 14.537 1.00 96.62 179 LEU A O 1
ATOM 1376 N N . GLU A 1 180 ? -4.844 -11.940 15.247 1.00 93.94 180 GLU A N 1
ATOM 1377 C CA . GLU A 1 180 ? -5.592 -13.174 15.438 1.00 93.94 180 GLU A CA 1
ATOM 1378 C C . GLU A 1 180 ? -6.513 -13.048 16.652 1.00 93.94 180 GLU A C 1
ATOM 1380 O O . GLU A 1 180 ? -6.099 -13.091 17.810 1.00 93.94 180 GLU A O 1
ATOM 1385 N N . ARG A 1 181 ? -7.804 -12.880 16.377 1.00 92.38 181 ARG A N 1
ATOM 1386 C CA . ARG A 1 181 ? -8.854 -12.981 17.386 1.00 92.38 181 ARG A CA 1
ATOM 1387 C C . ARG A 1 181 ? -9.230 -14.450 17.533 1.00 92.38 181 ARG A C 1
ATOM 1389 O O . ARG A 1 181 ? -9.187 -15.210 16.566 1.00 92.38 181 ARG A O 1
ATOM 1396 N N . GLY A 1 182 ? -9.598 -14.861 18.749 1.00 77.56 182 GLY A N 1
ATOM 1397 C CA . GLY A 1 182 ? -9.997 -16.241 19.016 1.00 77.56 182 GLY A CA 1
ATOM 1398 C C . GLY A 1 182 ? -11.039 -16.703 17.998 1.00 77.56 182 GLY A C 1
ATOM 1399 O O . GLY A 1 182 ? -12.049 -16.025 17.801 1.00 77.56 182 GLY A O 1
ATOM 1400 N N . MET A 1 183 ? -10.786 -17.837 17.336 1.00 64.44 183 MET A N 1
ATOM 1401 C CA . MET A 1 183 ? -11.764 -18.446 16.441 1.00 64.44 183 MET A CA 1
ATOM 1402 C C . MET A 1 183 ? -12.986 -18.791 17.281 1.00 64.44 183 MET A C 1
ATOM 1404 O O . MET A 1 183 ? -12.989 -19.786 18.007 1.00 64.44 183 MET A O 1
ATOM 1408 N N . ALA A 1 184 ? -14.010 -17.941 17.236 1.00 53.22 184 ALA A N 1
ATOM 1409 C CA . ALA A 1 184 ? -15.261 -18.241 17.893 1.00 53.22 184 ALA A CA 1
ATOM 1410 C C . ALA A 1 184 ? -15.734 -19.583 17.331 1.00 53.22 184 ALA A C 1
ATOM 1412 O O . ALA A 1 184 ? -16.062 -19.685 16.150 1.00 53.22 184 ALA A O 1
ATOM 1413 N N . SER A 1 185 ? -15.813 -20.609 18.181 1.00 42.06 185 SER A N 1
ATOM 1414 C CA . SER A 1 185 ? -16.409 -21.907 17.844 1.00 42.06 185 SER A CA 1
ATOM 1415 C C . SER A 1 185 ? -17.919 -21.812 17.587 1.00 42.06 185 SER A C 1
ATOM 1417 O O . SER A 1 185 ? -18.612 -22.828 17.549 1.00 42.06 185 SER A O 1
ATOM 1419 N N . LYS A 1 186 ? -18.438 -20.601 17.338 1.00 43.28 186 LYS A N 1
ATOM 1420 C CA . LYS A 1 186 ? -19.682 -20.376 16.616 1.00 43.28 186 LYS A CA 1
ATOM 1421 C C . LYS A 1 186 ? -19.450 -20.798 15.166 1.00 43.28 186 LYS A C 1
ATOM 1423 O O . LYS A 1 186 ? -19.392 -19.979 14.250 1.00 43.28 186 LYS A O 1
ATOM 1428 N N . LEU A 1 187 ? -19.305 -22.120 15.003 1.00 43.22 187 LEU A N 1
ATOM 1429 C CA . LEU A 1 187 ? -19.750 -22.884 13.853 1.00 43.22 187 LEU A CA 1
ATOM 1430 C C . LEU A 1 187 ? -20.913 -22.111 13.268 1.00 43.22 187 LEU A C 1
ATOM 1432 O O . LEU A 1 187 ? -21.873 -21.845 13.996 1.00 43.22 187 LEU A O 1
ATOM 1436 N N . PHE A 1 188 ? -20.742 -21.677 12.017 1.00 46.69 188 PHE A N 1
ATOM 1437 C CA . PHE A 1 188 ? -21.789 -21.125 11.173 1.00 46.69 188 PHE A CA 1
ATOM 1438 C C . PHE A 1 188 ? -23.127 -21.611 11.698 1.00 46.69 188 PHE A C 1
ATOM 1440 O O . PHE A 1 188 ? -23.363 -22.821 11.658 1.00 46.69 188 PHE A O 1
ATOM 1447 N N . GLY A 1 189 ? -23.928 -20.708 12.279 1.00 39.84 189 GLY A N 1
ATOM 1448 C CA . GLY A 1 189 ? -25.285 -21.057 12.664 1.00 39.84 189 GLY A CA 1
ATOM 1449 C C . GLY A 1 189 ? -25.857 -21.754 11.448 1.00 39.84 189 GLY A C 1
ATOM 1450 O O . GLY A 1 189 ? -25.862 -21.176 10.358 1.00 39.84 189 GLY A O 1
ATOM 1451 N N . THR A 1 190 ? -26.149 -23.043 11.590 1.00 39.50 190 THR A N 1
ATOM 1452 C CA . THR A 1 190 ? -26.703 -23.861 10.530 1.00 39.50 190 THR A CA 1
ATOM 1453 C C . THR A 1 190 ? -28.103 -23.327 10.320 1.00 39.50 190 THR A C 1
ATOM 1455 O O . THR A 1 190 ? -29.071 -23.884 10.820 1.00 39.50 190 THR A O 1
ATOM 1458 N N . THR A 1 191 ? -28.229 -22.195 9.627 1.00 41.06 191 THR A N 1
ATOM 1459 C CA . THR A 1 191 ? -29.511 -21.774 9.099 1.00 41.06 191 THR A CA 1
ATOM 1460 C C . THR A 1 191 ? -29.920 -22.930 8.199 1.00 41.06 191 THR A C 1
ATOM 1462 O O . THR A 1 191 ? -29.189 -23.220 7.240 1.00 41.06 191 THR A O 1
ATOM 1465 N N . PRO A 1 192 ? -31.007 -23.655 8.521 1.00 39.75 192 PRO A N 1
ATOM 1466 C CA . PRO A 1 192 ? -31.473 -24.724 7.661 1.00 39.75 192 PRO A CA 1
ATOM 1467 C C . PRO A 1 192 ? -31.639 -24.128 6.264 1.00 39.75 192 PRO A C 1
ATOM 1469 O O . PRO A 1 192 ? -32.106 -22.986 6.159 1.00 39.75 192 PRO A O 1
ATOM 1472 N N . PRO A 1 193 ? -31.235 -24.826 5.190 1.00 45.75 193 PRO A N 1
ATOM 1473 C CA . PRO A 1 19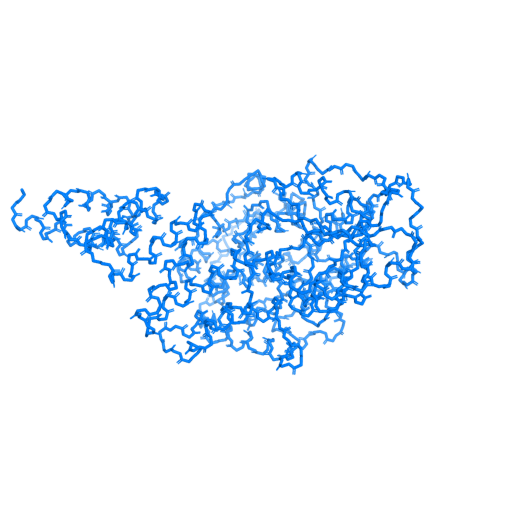3 ? -31.512 -24.328 3.858 1.00 45.75 193 PRO A CA 1
ATOM 1474 C C . PRO A 1 193 ? -33.021 -24.120 3.774 1.00 45.75 193 PRO A C 1
ATOM 1476 O O . PRO A 1 193 ? -33.790 -25.065 3.959 1.00 45.75 193 PRO A O 1
ATOM 1479 N N . ALA A 1 194 ? -33.444 -22.872 3.554 1.00 48.03 194 ALA A N 1
ATOM 1480 C CA . ALA A 1 194 ? -34.831 -22.593 3.242 1.00 48.03 194 ALA A CA 1
ATOM 1481 C C . ALA A 1 194 ? -35.191 -23.486 2.053 1.00 48.03 194 ALA A C 1
ATOM 1483 O O . ALA A 1 194 ? -34.578 -23.414 0.984 1.00 48.03 194 ALA A O 1
ATOM 1484 N N . ALA A 1 195 ? -36.121 -24.405 2.286 1.00 45.03 195 ALA A N 1
ATOM 1485 C CA . ALA A 1 195 ? -36.570 -25.340 1.284 1.00 45.03 195 ALA A CA 1
ATOM 1486 C C . ALA A 1 195 ? -37.243 -24.558 0.150 1.00 45.03 195 ALA A C 1
ATOM 1488 O O . ALA A 1 195 ? -38.390 -24.144 0.290 1.00 45.03 195 ALA A O 1
ATOM 1489 N N . ARG A 1 196 ? -36.530 -24.356 -0.964 1.00 42.25 196 ARG A N 1
ATOM 1490 C CA . ARG A 1 196 ? -36.983 -24.656 -2.335 1.00 42.25 196 ARG A CA 1
ATOM 1491 C C . ARG A 1 196 ? -35.997 -24.157 -3.393 1.00 42.25 196 ARG A C 1
ATOM 1493 O O . ARG A 1 196 ? -35.461 -23.058 -3.334 1.00 42.25 196 ARG A O 1
ATOM 1500 N N . ALA A 1 197 ? -35.823 -25.034 -4.374 1.00 49.53 197 ALA A N 1
ATOM 1501 C CA . ALA A 1 197 ? -35.156 -24.884 -5.654 1.00 49.53 197 ALA A CA 1
ATOM 1502 C C . ALA A 1 197 ? -35.364 -23.520 -6.342 1.00 49.53 197 ALA A C 1
ATOM 1504 O O . ALA A 1 197 ? -36.338 -23.316 -7.053 1.00 49.53 197 ALA A O 1
ATOM 1505 N N . HIS A 1 198 ? -34.368 -22.648 -6.218 1.00 47.19 198 HIS A N 1
ATOM 1506 C CA . HIS A 1 198 ? -33.881 -21.777 -7.287 1.00 47.19 198 HIS A CA 1
ATOM 1507 C C . HIS A 1 198 ? -32.352 -21.760 -7.163 1.00 47.19 198 HIS A C 1
ATOM 1509 O O . HIS A 1 198 ? -31.829 -21.853 -6.053 1.00 47.19 198 HIS A O 1
ATOM 1515 N N . ARG A 1 199 ? -31.607 -21.711 -8.275 1.00 51.94 199 ARG A N 1
ATOM 1516 C CA . ARG A 1 199 ? -30.141 -21.551 -8.246 1.00 51.94 199 ARG A CA 1
ATOM 1517 C C . ARG A 1 199 ? -29.816 -20.192 -7.610 1.00 51.94 199 ARG A C 1
ATOM 1519 O O . ARG A 1 199 ? -29.726 -19.193 -8.313 1.00 51.94 199 ARG A O 1
ATOM 1526 N N . VAL A 1 200 ? -29.686 -20.140 -6.285 1.00 73.94 200 VAL A N 1
ATOM 1527 C CA . VAL A 1 200 ? -29.263 -18.926 -5.580 1.00 73.94 200 VAL A CA 1
ATOM 1528 C C . VAL A 1 200 ? -27.801 -18.687 -5.943 1.00 73.94 200 VAL A C 1
ATOM 1530 O O . VAL A 1 200 ? -26.953 -19.558 -5.727 1.00 73.94 200 VAL A O 1
ATOM 1533 N N . ARG A 1 201 ? -27.519 -17.535 -6.557 1.00 89.81 201 ARG A N 1
ATOM 1534 C CA . ARG A 1 201 ? -26.156 -17.103 -6.875 1.00 89.81 201 ARG A CA 1
ATOM 1535 C C . ARG A 1 201 ? -25.344 -17.032 -5.584 1.00 89.81 201 ARG A C 1
ATOM 1537 O O . ARG A 1 201 ? -25.856 -16.642 -4.535 1.00 89.81 201 ARG A O 1
ATOM 1544 N N . LYS A 1 202 ? -24.082 -17.458 -5.640 1.00 93.88 202 LYS A N 1
ATOM 1545 C CA . LYS A 1 202 ? -23.216 -17.433 -4.454 1.00 93.88 202 LYS A CA 1
ATOM 1546 C C . LYS A 1 202 ? -22.890 -15.993 -4.074 1.00 93.88 202 LYS A C 1
ATOM 1548 O O . LYS A 1 202 ? -22.595 -15.182 -4.952 1.00 93.88 202 LYS A O 1
ATOM 1553 N N . ARG A 1 203 ? -22.877 -15.717 -2.769 1.00 97.50 203 ARG A N 1
ATOM 1554 C CA . ARG A 1 203 ? -22.529 -14.401 -2.217 1.00 97.50 203 ARG A CA 1
ATOM 1555 C C . ARG A 1 203 ? -21.023 -14.315 -2.017 1.00 97.50 203 ARG A C 1
ATOM 1557 O O . ARG A 1 203 ? -20.466 -15.077 -1.220 1.00 97.50 203 ARG A O 1
ATOM 1564 N N . VAL A 1 204 ? -20.377 -13.400 -2.732 1.00 98.56 204 VAL A N 1
ATOM 1565 C CA . VAL A 1 204 ? -18.928 -13.185 -2.680 1.00 98.56 204 VAL A CA 1
ATOM 1566 C C . VAL A 1 204 ? -18.655 -11.820 -2.060 1.00 98.56 204 VAL A C 1
ATOM 1568 O O . VAL A 1 204 ? -18.936 -10.786 -2.663 1.00 98.56 204 VAL A O 1
ATOM 1571 N N . GLY A 1 205 ? -18.121 -11.813 -0.842 1.00 98.69 205 GLY A N 1
ATOM 1572 C CA . GLY A 1 205 ? -17.666 -10.596 -0.183 1.00 98.69 205 GLY A CA 1
ATOM 1573 C C . GLY A 1 205 ? -16.305 -10.156 -0.698 1.00 98.69 205 GLY A C 1
ATOM 1574 O O . GLY A 1 205 ? -15.419 -10.986 -0.899 1.00 98.69 205 GLY A O 1
ATOM 1575 N N . LEU A 1 206 ? -16.137 -8.851 -0.868 1.00 98.81 206 LEU A N 1
ATOM 1576 C CA . LEU A 1 206 ? -14.894 -8.201 -1.261 1.00 98.81 206 LEU A CA 1
ATOM 1577 C C . LEU A 1 206 ? -14.576 -7.141 -0.203 1.00 98.81 206 LEU A C 1
ATOM 1579 O O . LEU A 1 206 ? -15.328 -6.180 -0.064 1.00 98.81 206 LEU A O 1
ATOM 1583 N N . LEU A 1 207 ? -13.487 -7.308 0.544 1.00 98.75 207 LEU A N 1
ATOM 1584 C CA . LEU A 1 207 ? -13.062 -6.367 1.585 1.00 98.75 207 LEU A CA 1
ATOM 1585 C C . LEU A 1 207 ? -11.801 -5.630 1.130 1.00 98.75 207 LEU A C 1
ATOM 1587 O O . LEU A 1 207 ? -10.791 -6.274 0.857 1.00 98.75 207 LEU A O 1
ATOM 1591 N N . SER A 1 208 ? -11.838 -4.300 1.025 1.00 98.38 208 SER A N 1
ATOM 1592 C CA . SER A 1 208 ? -10.657 -3.522 0.625 1.00 98.38 208 SER A CA 1
ATOM 1593 C C . SER A 1 208 ? -10.733 -2.066 1.071 1.00 98.38 208 SER A C 1
ATOM 1595 O O . SER A 1 208 ? -11.801 -1.461 0.954 1.00 98.38 208 SER A O 1
ATOM 1597 N N . PRO A 1 209 ? -9.603 -1.444 1.459 1.00 97.44 209 PRO A N 1
ATOM 1598 C CA . PRO A 1 209 ? -9.502 0.006 1.563 1.00 97.44 209 PRO A CA 1
ATOM 1599 C C . PRO A 1 209 ? -9.252 0.684 0.204 1.00 97.44 209 PRO A C 1
ATOM 1601 O O . PRO A 1 209 ? -9.159 1.907 0.130 1.00 97.44 209 PRO A O 1
ATOM 1604 N N . LEU A 1 210 ? -9.107 -0.090 -0.878 1.00 96.75 210 LEU A N 1
ATOM 1605 C CA . LEU A 1 210 ? -8.621 0.384 -2.173 1.00 96.75 210 LEU A CA 1
ATOM 1606 C C . LEU A 1 210 ? -9.639 0.250 -3.316 1.00 96.75 210 LEU A C 1
ATOM 1608 O O . LEU A 1 210 ? -9.234 0.152 -4.476 1.00 96.75 210 LEU A O 1
ATOM 1612 N N . PHE A 1 211 ? -10.946 0.305 -3.048 1.00 97.81 211 PHE A N 1
ATOM 1613 C CA . PHE A 1 211 ? -11.967 0.377 -4.108 1.00 97.81 211 PHE A CA 1
ATOM 1614 C C . PHE A 1 211 ? -12.036 1.769 -4.767 1.00 97.81 211 PHE A C 1
ATOM 1616 O O . PHE A 1 211 ? -13.024 2.493 -4.685 1.00 97.81 211 PHE A O 1
ATOM 1623 N N . SER A 1 212 ? -10.939 2.142 -5.417 1.00 96.81 212 SER A N 1
ATOM 1624 C CA . SER A 1 212 ? -10.694 3.394 -6.138 1.00 96.81 212 SER A CA 1
ATOM 1625 C C . SER A 1 212 ? -9.723 3.120 -7.291 1.00 96.81 212 SER A C 1
ATOM 1627 O O . SER A 1 212 ? -9.379 1.962 -7.535 1.00 96.81 212 SER A O 1
ATOM 1629 N N . CYS A 1 213 ? -9.244 4.155 -7.982 1.00 96.12 213 CYS A N 1
ATOM 1630 C CA . CYS A 1 213 ? -8.217 4.061 -9.018 1.00 96.12 213 CYS A CA 1
ATOM 1631 C C . CYS A 1 213 ? -6.888 3.601 -8.390 1.00 96.12 213 CYS A C 1
ATOM 1633 O O . CYS A 1 213 ? -6.044 4.414 -7.998 1.00 96.12 213 CYS A O 1
ATOM 1635 N N . SER A 1 214 ? -6.754 2.284 -8.229 1.00 95.88 214 SER A N 1
ATOM 1636 C CA . SER A 1 214 ? -5.742 1.585 -7.439 1.00 95.88 214 SER A CA 1
ATOM 1637 C C . SER A 1 214 ? -5.401 0.229 -8.081 1.00 95.88 214 SER A C 1
ATOM 1639 O O . SER A 1 214 ? -6.160 -0.256 -8.927 1.00 95.88 214 SER A O 1
ATOM 1641 N N . PRO A 1 215 ? -4.329 -0.456 -7.639 1.00 96.56 215 PRO A N 1
ATOM 1642 C CA . PRO A 1 215 ? -4.019 -1.805 -8.114 1.00 96.56 215 PRO A CA 1
ATOM 1643 C C . PRO A 1 215 ? -5.175 -2.806 -7.971 1.00 96.56 215 PRO A C 1
ATOM 1645 O O . PRO A 1 215 ? -5.304 -3.689 -8.811 1.00 96.56 215 PRO A O 1
ATOM 1648 N N . VAL A 1 216 ? -6.034 -2.668 -6.950 1.00 97.50 216 VAL A N 1
ATOM 1649 C CA . VAL A 1 216 ? -7.199 -3.553 -6.761 1.00 97.50 216 VAL A CA 1
ATOM 1650 C C . VAL A 1 216 ? -8.184 -3.405 -7.913 1.00 97.50 216 VAL A C 1
ATOM 1652 O O . VAL A 1 216 ? -8.655 -4.408 -8.442 1.00 97.50 216 VAL A O 1
ATOM 1655 N N . TYR A 1 217 ? -8.462 -2.173 -8.339 1.00 98.00 217 TYR A N 1
ATOM 1656 C CA . TYR A 1 217 ? -9.300 -1.939 -9.508 1.00 98.00 217 TYR A CA 1
ATOM 1657 C C . TYR A 1 217 ? -8.653 -2.536 -10.761 1.00 98.00 217 TYR A C 1
ATOM 1659 O O . TYR A 1 217 ? -9.219 -3.433 -11.384 1.00 98.00 217 TYR A O 1
ATOM 1667 N N . PHE A 1 218 ? -7.432 -2.097 -11.077 1.00 98.00 218 PHE A N 1
ATOM 1668 C CA . PHE A 1 218 ? -6.771 -2.431 -12.337 1.00 98.00 218 PHE A CA 1
ATOM 1669 C C . PHE A 1 218 ? -6.513 -3.931 -12.513 1.00 98.00 218 PHE A C 1
ATOM 1671 O O . PHE A 1 218 ? -6.471 -4.400 -13.646 1.00 98.00 218 PHE A O 1
ATOM 1678 N N . PHE A 1 219 ? -6.355 -4.696 -11.432 1.00 97.88 219 PHE A N 1
ATOM 1679 C CA . PHE A 1 219 ? -6.066 -6.130 -11.506 1.00 97.88 219 PHE A CA 1
ATOM 1680 C C . PHE A 1 219 ? -7.277 -7.057 -11.402 1.00 97.88 219 PHE A C 1
ATOM 1682 O O . PHE A 1 219 ? -7.163 -8.237 -11.750 1.00 97.88 219 PHE A O 1
ATOM 1689 N N . CYS A 1 220 ? -8.420 -6.547 -10.940 1.00 95.25 220 CYS A N 1
ATOM 1690 C CA . CYS A 1 220 ? -9.575 -7.386 -10.630 1.00 95.25 220 CYS A CA 1
ATOM 1691 C C . CYS A 1 220 ? -10.841 -7.011 -11.410 1.00 95.25 220 CYS A C 1
ATOM 1693 O O . CYS A 1 220 ? -11.665 -7.893 -11.650 1.00 95.25 220 CYS A O 1
ATOM 1695 N N . SER A 1 221 ? -11.017 -5.745 -11.816 1.00 96.94 221 SER A N 1
ATOM 1696 C CA . SER A 1 221 ? -12.296 -5.246 -12.350 1.00 96.94 221 SER A CA 1
ATOM 1697 C C . SER A 1 221 ? -12.766 -6.001 -13.596 1.00 96.94 221 SER A C 1
ATOM 1699 O O . SER A 1 221 ? -13.925 -6.409 -13.646 1.00 96.94 221 SER A O 1
ATOM 1701 N N . GLY A 1 222 ? -11.872 -6.288 -14.550 1.00 96.81 222 GLY A N 1
ATOM 1702 C CA . GLY A 1 222 ? -12.201 -7.074 -15.742 1.00 96.81 222 GLY A CA 1
ATOM 1703 C C . GLY A 1 222 ? -12.741 -8.473 -15.417 1.00 96.81 222 GLY A C 1
ATOM 1704 O O . GLY A 1 222 ? -13.757 -8.892 -15.971 1.00 96.81 222 GLY A O 1
ATOM 1705 N N . ALA A 1 223 ? -12.131 -9.183 -14.461 1.00 97.00 223 ALA A N 1
ATOM 1706 C CA . ALA A 1 223 ? -12.618 -10.495 -14.032 1.00 97.00 223 ALA A CA 1
ATOM 1707 C C . ALA A 1 223 ? -13.927 -10.396 -13.232 1.00 97.00 223 ALA A C 1
ATOM 1709 O O . ALA A 1 223 ? -14.826 -11.214 -13.421 1.00 97.00 223 ALA A O 1
ATOM 1710 N N . PHE A 1 224 ? -14.072 -9.385 -12.370 1.00 97.56 224 PHE A N 1
ATOM 1711 C CA . PHE A 1 224 ? -15.322 -9.146 -11.646 1.00 97.56 224 PHE A CA 1
ATOM 1712 C C . PHE A 1 224 ? -16.481 -8.826 -12.585 1.00 97.56 224 PHE A C 1
ATOM 1714 O O . PHE A 1 224 ? -17.568 -9.356 -12.381 1.00 97.56 224 PHE A O 1
ATOM 1721 N N . SER A 1 225 ? -16.251 -8.051 -13.645 1.00 97.88 225 SER A N 1
ATOM 1722 C CA . SER A 1 225 ? -17.269 -7.765 -14.657 1.00 97.88 225 SER A CA 1
ATOM 1723 C C . SER A 1 225 ? -17.828 -9.055 -15.269 1.00 97.88 225 SER A C 1
ATOM 1725 O O . SER A 1 225 ? -19.038 -9.275 -15.247 1.00 97.88 225 SER A O 1
ATOM 1727 N N . LEU A 1 226 ? -16.953 -9.983 -15.673 1.00 97.69 226 LEU A N 1
ATOM 1728 C CA . LEU A 1 226 ? -17.350 -11.287 -16.223 1.00 97.69 226 LEU A CA 1
ATOM 1729 C C . LEU A 1 226 ? -18.076 -12.182 -15.208 1.00 97.69 226 LEU A C 1
ATOM 1731 O O . LEU A 1 226 ? -18.980 -12.933 -15.565 1.00 97.69 226 LEU A O 1
ATOM 1735 N N . LEU A 1 227 ? -17.689 -12.108 -13.935 1.00 97.25 227 LEU A N 1
ATOM 1736 C CA . LEU A 1 227 ? -18.280 -12.908 -12.861 1.00 97.25 227 LEU A CA 1
ATOM 1737 C C . LEU A 1 227 ? -19.592 -12.327 -12.318 1.00 97.25 227 LEU A C 1
ATOM 1739 O O . LEU A 1 227 ? -20.368 -13.057 -11.696 1.00 97.25 227 LEU A O 1
ATOM 1743 N N . SER A 1 228 ? -19.864 -11.045 -12.570 1.00 96.06 228 SER A N 1
ATOM 1744 C CA . SER A 1 228 ? -21.036 -10.324 -12.057 1.00 96.06 228 SER A CA 1
ATOM 1745 C C . SER A 1 228 ? -22.376 -10.822 -12.611 1.00 96.06 228 SER A C 1
ATOM 1747 O O . SER A 1 228 ? -23.422 -10.392 -12.128 1.00 96.06 228 SER A O 1
ATOM 1749 N N . ALA A 1 229 ? -22.374 -11.748 -13.577 1.00 92.69 229 ALA A N 1
ATOM 1750 C CA . ALA A 1 229 ? -23.566 -12.462 -14.040 1.00 92.69 229 ALA A CA 1
ATOM 1751 C C . ALA A 1 229 ? -23.872 -13.729 -13.209 1.00 92.69 229 ALA A C 1
ATOM 1753 O O . ALA A 1 229 ? -25.029 -14.121 -13.075 1.00 92.69 229 ALA A O 1
ATOM 1754 N N . ASP A 1 230 ? -22.848 -14.340 -12.604 1.00 95.06 230 ASP A N 1
ATOM 1755 C CA . ASP A 1 230 ? -22.935 -15.639 -11.922 1.00 95.06 230 ASP A CA 1
ATOM 1756 C C . ASP A 1 230 ? -22.890 -15.529 -10.385 1.00 95.06 230 ASP A C 1
ATOM 1758 O O . ASP A 1 230 ? -23.379 -16.416 -9.679 1.00 95.06 230 ASP A O 1
ATOM 1762 N N . PHE A 1 231 ? -22.320 -14.444 -9.846 1.00 97.38 231 PHE A N 1
ATOM 1763 C CA . PHE A 1 231 ? -22.052 -14.259 -8.410 1.00 97.38 231 PHE A CA 1
ATOM 1764 C C . PHE A 1 231 ? -22.543 -12.909 -7.894 1.00 97.38 231 PHE A C 1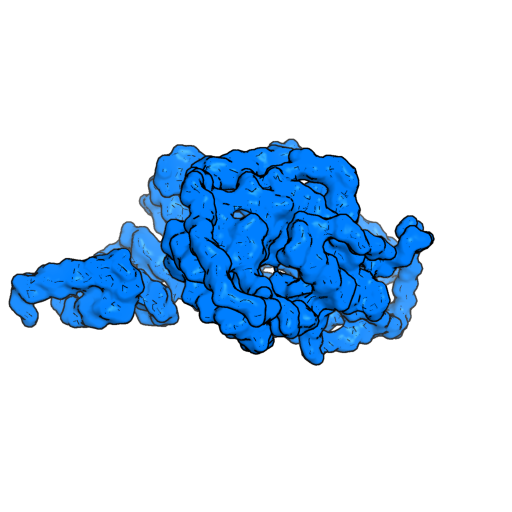
ATOM 1766 O O . PHE A 1 231 ? -22.367 -11.905 -8.576 1.00 97.38 231 PHE A O 1
ATOM 1773 N N . ASP A 1 232 ? -23.132 -12.871 -6.702 1.00 98.06 232 ASP A N 1
ATOM 1774 C CA . ASP A 1 232 ? -23.564 -11.613 -6.088 1.00 98.06 232 ASP A CA 1
ATOM 1775 C C . ASP A 1 232 ? -22.399 -11.016 -5.291 1.00 98.06 232 ASP A C 1
ATOM 1777 O O . ASP A 1 232 ? -21.978 -11.591 -4.282 1.00 98.06 232 ASP A O 1
ATOM 1781 N N . PHE A 1 233 ? -21.867 -9.874 -5.738 1.00 98.62 233 PHE A N 1
ATOM 1782 C CA . PHE A 1 233 ? -20.742 -9.211 -5.076 1.00 98.62 233 PHE A CA 1
ATOM 1783 C C . PHE A 1 233 ? -21.188 -8.259 -3.965 1.00 98.62 233 PHE A C 1
ATOM 1785 O O . PHE A 1 233 ? -22.012 -7.369 -4.177 1.00 98.62 233 PHE A O 1
ATOM 1792 N N . TYR A 1 234 ? -20.608 -8.443 -2.780 1.00 98.75 234 TYR A N 1
ATOM 1793 C CA . TYR A 1 234 ? -20.839 -7.631 -1.588 1.00 98.75 234 TYR A CA 1
ATOM 1794 C C . TYR A 1 234 ? -19.547 -6.873 -1.282 1.00 98.75 234 TYR A C 1
ATOM 1796 O O . TYR A 1 234 ? -18.588 -7.455 -0.778 1.00 98.75 234 TYR A O 1
ATOM 1804 N N . PHE A 1 235 ? -19.506 -5.589 -1.615 1.00 98.81 235 PHE A N 1
ATOM 1805 C CA . PHE A 1 235 ? -18.337 -4.744 -1.396 1.00 98.81 235 PHE A CA 1
ATOM 1806 C C . PHE A 1 235 ? -18.372 -4.145 0.010 1.00 98.81 235 PHE A C 1
ATOM 1808 O O . PHE A 1 235 ? -19.311 -3.433 0.361 1.00 98.81 235 PHE A O 1
ATOM 1815 N N . PHE A 1 236 ? -17.329 -4.405 0.793 1.00 98.81 236 PHE A N 1
ATOM 1816 C CA . PHE A 1 236 ? -17.062 -3.787 2.088 1.00 98.81 236 PHE A CA 1
ATOM 1817 C C . PHE A 1 236 ? -15.925 -2.782 1.901 1.00 98.81 236 PHE A C 1
ATOM 1819 O O . PHE A 1 236 ? -14.742 -3.125 1.983 1.00 98.81 236 PHE A O 1
ATOM 1826 N N . ASN A 1 237 ? -16.288 -1.549 1.558 1.00 98.50 237 ASN A N 1
ATOM 1827 C CA . ASN A 1 237 ? -15.344 -0.475 1.308 1.00 98.50 237 ASN A CA 1
ATOM 1828 C C . ASN A 1 237 ? -14.791 0.071 2.628 1.00 98.50 237 ASN A C 1
ATOM 1830 O O . ASN A 1 237 ? -15.504 0.683 3.422 1.00 98.50 237 ASN A O 1
ATOM 1834 N N . ARG A 1 238 ? -13.496 -0.144 2.842 1.00 97.50 238 ARG A N 1
ATOM 1835 C CA . ARG A 1 238 ? -12.736 0.338 4.003 1.00 97.50 238 ARG A CA 1
ATOM 1836 C C . ARG A 1 238 ? -12.022 1.663 3.735 1.00 97.50 238 ARG A C 1
ATOM 1838 O O . ARG A 1 238 ? -11.411 2.221 4.638 1.00 97.50 238 ARG A O 1
ATOM 1845 N N . GLY A 1 239 ? -12.078 2.158 2.499 1.00 95.31 239 GLY A N 1
ATOM 1846 C CA . GLY A 1 239 ? -11.431 3.392 2.073 1.00 95.31 239 GLY A CA 1
ATOM 1847 C C . GLY A 1 239 ? -12.401 4.566 2.033 1.00 95.31 239 GLY A C 1
ATOM 1848 O O . GLY A 1 239 ? -13.614 4.394 1.936 1.00 95.31 239 GLY A O 1
ATOM 1849 N N . ARG A 1 240 ? -11.855 5.785 2.055 1.00 91.69 240 ARG A N 1
ATOM 1850 C CA . ARG A 1 240 ? -12.638 7.026 1.887 1.00 91.69 240 ARG A CA 1
ATOM 1851 C C . ARG A 1 240 ? -12.517 7.650 0.501 1.00 91.69 240 ARG A C 1
ATOM 1853 O O . ARG A 1 240 ? -13.283 8.546 0.160 1.00 91.69 240 ARG A O 1
ATOM 1860 N N . ARG A 1 241 ? -11.545 7.207 -0.301 1.00 92.31 241 ARG A N 1
ATOM 1861 C CA . ARG A 1 241 ? -11.337 7.731 -1.653 1.00 92.31 241 ARG A CA 1
ATOM 1862 C C . ARG A 1 241 ? -12.478 7.277 -2.561 1.00 92.31 241 ARG A C 1
ATOM 1864 O O . ARG A 1 241 ? -12.771 6.089 -2.624 1.00 92.31 241 ARG A O 1
ATOM 1871 N N . SER A 1 242 ? -13.062 8.223 -3.291 1.00 94.00 242 SER A N 1
ATOM 1872 C CA . SER A 1 242 ? -14.086 7.968 -4.302 1.00 94.00 242 SER A CA 1
ATOM 1873 C C . SER A 1 242 ? -13.679 8.637 -5.610 1.00 94.00 242 SER A C 1
ATOM 1875 O O . SER A 1 242 ? -13.518 9.853 -5.659 1.00 94.00 242 SER A O 1
ATOM 1877 N N . ASP A 1 243 ? -13.514 7.850 -6.667 1.00 96.06 243 ASP A N 1
ATOM 1878 C CA . ASP A 1 243 ? -13.181 8.325 -8.012 1.00 96.06 243 ASP A CA 1
ATOM 1879 C C . ASP A 1 243 ? -13.940 7.527 -9.088 1.00 96.06 243 ASP A C 1
ATOM 1881 O O . ASP A 1 243 ? -14.887 6.798 -8.785 1.00 96.06 243 ASP A O 1
ATOM 1885 N N . TRP A 1 244 ? -13.570 7.699 -10.360 1.00 96.44 244 TRP A N 1
ATOM 1886 C CA . TRP A 1 244 ? -14.225 7.031 -11.489 1.00 96.44 244 TRP A CA 1
ATOM 1887 C C . TRP A 1 244 ? -14.221 5.498 -11.349 1.00 96.44 244 TRP A C 1
ATOM 1889 O O . TRP A 1 244 ? -15.237 4.858 -11.607 1.00 96.44 244 TRP A O 1
ATOM 1899 N N . ALA A 1 245 ? -13.134 4.911 -10.845 1.00 96.88 245 ALA A N 1
ATOM 1900 C CA . ALA A 1 245 ? -13.010 3.467 -10.667 1.00 96.88 245 ALA A CA 1
ATOM 1901 C C . ALA A 1 245 ? -13.901 2.958 -9.525 1.00 96.88 245 ALA A C 1
ATOM 1903 O O . ALA A 1 245 ? -14.456 1.863 -9.612 1.00 96.88 245 ALA A O 1
ATOM 1904 N N . THR A 1 246 ? -14.104 3.762 -8.473 1.00 97.94 246 THR A N 1
ATOM 1905 C CA . THR A 1 246 ? -15.107 3.466 -7.436 1.00 97.94 246 THR A CA 1
ATOM 1906 C C . THR A 1 246 ? -16.503 3.335 -8.044 1.00 97.94 246 THR A C 1
ATOM 1908 O O . THR A 1 246 ? -17.247 2.430 -7.672 1.00 97.94 246 THR A O 1
ATOM 1911 N N . GLN A 1 247 ? -16.864 4.211 -8.988 1.00 97.62 247 GLN A N 1
ATOM 1912 C CA . GLN A 1 247 ? -18.179 4.164 -9.636 1.00 97.62 247 GLN A CA 1
ATOM 1913 C C . GLN A 1 247 ? -18.335 2.939 -10.539 1.00 97.62 247 GLN A C 1
ATOM 1915 O O . GLN A 1 247 ? -19.382 2.294 -10.510 1.00 97.62 247 GLN A O 1
ATOM 1920 N N . GLU A 1 248 ? -17.288 2.557 -11.271 1.00 97.25 248 GLU A N 1
ATOM 1921 C CA . GLU A 1 248 ? -17.306 1.327 -12.067 1.00 97.25 248 GLU A CA 1
ATOM 1922 C C . GLU A 1 248 ? -17.463 0.076 -11.190 1.00 97.25 248 GLU A C 1
ATOM 1924 O O . GLU A 1 248 ? -18.305 -0.774 -11.473 1.00 97.25 248 GLU A O 1
ATOM 1929 N N . LEU A 1 249 ? -16.733 -0.012 -10.071 1.00 98.19 249 LEU A N 1
ATOM 1930 C CA . LEU A 1 249 ? -16.879 -1.123 -9.120 1.00 98.19 249 LEU A CA 1
ATOM 1931 C C . LEU A 1 249 ? -18.263 -1.149 -8.461 1.00 98.19 249 LEU A C 1
ATOM 1933 O O . LEU A 1 249 ? -18.830 -2.228 -8.293 1.00 98.19 249 LEU A O 1
ATOM 1937 N N . ARG A 1 250 ? -18.834 0.016 -8.121 1.00 97.75 250 ARG A N 1
ATOM 1938 C CA . ARG A 1 250 ? -20.216 0.116 -7.620 1.00 97.75 250 ARG A CA 1
ATOM 1939 C C . ARG A 1 250 ? -21.224 -0.445 -8.618 1.00 97.75 250 ARG A C 1
ATOM 1941 O O . ARG A 1 250 ? -22.164 -1.108 -8.194 1.00 97.75 250 ARG A O 1
ATOM 1948 N N . GLY A 1 251 ? -21.005 -0.248 -9.919 1.00 97.56 251 GLY A N 1
ATOM 1949 C CA . GLY A 1 251 ? -21.837 -0.833 -10.974 1.00 97.56 251 GLY A CA 1
ATOM 1950 C C . GLY A 1 251 ? -21.839 -2.368 -10.999 1.00 97.56 251 GLY A C 1
ATOM 1951 O O . GLY A 1 251 ? -22.794 -2.966 -11.485 1.00 97.56 251 GLY A O 1
ATOM 1952 N N . LEU A 1 252 ? -20.808 -3.013 -10.440 1.00 97.69 252 LEU A N 1
ATOM 1953 C CA . LEU A 1 252 ? -20.702 -4.475 -10.326 1.00 97.69 252 LEU A CA 1
ATOM 1954 C C . LEU A 1 252 ? -21.291 -5.026 -9.016 1.00 97.69 252 LEU A C 1
ATOM 1956 O O . LEU A 1 252 ? -21.367 -6.244 -8.833 1.00 97.69 252 LEU A O 1
ATOM 1960 N N . ALA A 1 253 ? -21.647 -4.154 -8.072 1.00 97.88 253 ALA A N 1
ATOM 1961 C CA . ALA A 1 253 ? -22.029 -4.543 -6.726 1.00 97.88 253 ALA A CA 1
ATOM 1962 C C . ALA A 1 253 ? -23.494 -4.990 -6.660 1.00 97.88 253 ALA A C 1
ATOM 1964 O O . ALA A 1 253 ? -24.407 -4.240 -6.994 1.00 97.88 253 ALA A O 1
ATOM 1965 N N . ALA A 1 254 ? -23.734 -6.183 -6.113 1.00 98.00 254 ALA A N 1
ATOM 1966 C CA . ALA A 1 254 ? -25.063 -6.542 -5.627 1.00 98.00 254 ALA A CA 1
ATOM 1967 C C . ALA A 1 254 ? -25.389 -5.759 -4.344 1.00 98.00 254 ALA A C 1
ATOM 1969 O O . ALA A 1 254 ? -26.530 -5.345 -4.139 1.00 98.00 254 ALA A O 1
ATOM 1970 N N . LYS A 1 255 ? -24.380 -5.540 -3.486 1.00 98.44 255 LYS A N 1
ATOM 1971 C CA . LYS A 1 255 ? -24.435 -4.627 -2.336 1.00 98.44 255 LYS A CA 1
ATOM 1972 C C . LYS A 1 255 ? -23.110 -3.898 -2.141 1.00 98.44 255 LYS A C 1
ATOM 1974 O O . LYS A 1 255 ? -22.045 -4.483 -2.331 1.00 98.44 255 LYS A O 1
ATOM 1979 N N . TRP A 1 256 ? -23.194 -2.646 -1.707 1.00 98.62 256 TRP A N 1
ATOM 1980 C CA . TRP A 1 256 ? -22.052 -1.801 -1.375 1.00 98.62 256 TRP A CA 1
ATOM 1981 C C . TRP A 1 256 ? -22.211 -1.243 0.036 1.00 98.62 256 TRP A C 1
ATOM 1983 O O . TRP A 1 256 ? -23.264 -0.698 0.366 1.00 98.62 256 TRP A O 1
ATOM 1993 N N . PHE A 1 257 ? -21.166 -1.361 0.848 1.00 98.50 257 PHE A N 1
ATOM 1994 C CA . PHE A 1 257 ? -21.132 -0.866 2.217 1.00 98.50 257 PHE A CA 1
ATOM 1995 C C . PHE A 1 257 ? -19.880 -0.026 2.427 1.00 98.50 257 PHE A C 1
ATOM 1997 O O . PHE A 1 257 ? -18.768 -0.534 2.303 1.00 98.50 257 PHE A O 1
ATOM 2004 N N . ASP A 1 258 ? -20.061 1.243 2.778 1.00 97.75 258 ASP A N 1
ATOM 2005 C CA . ASP A 1 258 ? -18.973 2.098 3.239 1.00 97.75 258 ASP A CA 1
ATOM 2006 C C . ASP A 1 258 ? -18.803 1.882 4.746 1.00 97.75 258 ASP A C 1
ATOM 2008 O O . ASP A 1 258 ? -19.658 2.246 5.549 1.00 97.75 258 ASP A O 1
ATOM 2012 N N . VAL A 1 259 ? -17.710 1.219 5.117 1.00 97.06 259 VAL A N 1
ATOM 2013 C CA . VAL A 1 259 ? -17.413 0.791 6.487 1.00 97.06 259 VAL A CA 1
ATOM 2014 C C . VAL A 1 259 ? -16.009 1.198 6.961 1.00 97.06 259 VAL A C 1
ATOM 2016 O O . VAL A 1 259 ? -15.411 0.413 7.689 1.00 97.06 259 VAL A O 1
ATOM 2019 N N . PRO A 1 260 ? -15.431 2.365 6.595 1.00 93.88 260 PRO A N 1
ATOM 2020 C CA . PRO A 1 260 ? -14.049 2.724 6.957 1.00 93.88 260 PRO A CA 1
ATOM 2021 C C . PRO A 1 260 ? -13.830 2.889 8.472 1.00 93.88 260 PRO A C 1
ATOM 2023 O O . PRO A 1 260 ? -12.734 2.635 8.967 1.00 93.88 260 PRO A O 1
ATOM 2026 N N . ASP A 1 261 ? -14.879 3.268 9.206 1.00 90.31 261 ASP A N 1
ATOM 2027 C CA . ASP A 1 261 ? -14.835 3.598 10.638 1.00 90.31 261 ASP A CA 1
ATOM 2028 C C . ASP A 1 261 ? -15.131 2.418 11.568 1.00 90.31 261 ASP A C 1
ATOM 2030 O O . ASP A 1 261 ? -14.963 2.522 12.782 1.00 90.31 261 ASP A O 1
ATOM 2034 N N . LEU A 1 262 ? -15.571 1.277 11.025 1.00 94.88 262 LEU A N 1
ATOM 2035 C CA . LEU A 1 262 ? -15.859 0.117 11.865 1.00 94.88 262 LEU A CA 1
ATOM 2036 C C . LEU A 1 262 ? -14.571 -0.421 12.497 1.00 94.88 262 LEU A C 1
ATOM 2038 O O . LEU A 1 262 ? -13.562 -0.615 11.810 1.00 94.88 262 LEU A O 1
ATOM 2042 N N . THR A 1 263 ? -14.638 -0.702 13.799 1.00 95.56 263 THR A N 1
ATOM 2043 C CA . THR A 1 263 ? -13.613 -1.469 14.513 1.00 95.56 263 THR A CA 1
ATOM 2044 C C . THR A 1 263 ? -13.575 -2.907 14.001 1.00 95.56 263 THR A C 1
ATOM 2046 O O . THR A 1 263 ? -14.494 -3.362 13.316 1.00 95.56 263 THR A O 1
ATOM 2049 N N . ALA A 1 264 ? -12.525 -3.655 14.348 1.00 96.81 264 ALA A N 1
ATOM 2050 C CA . ALA A 1 264 ? -12.392 -5.038 13.903 1.00 96.81 264 ALA A CA 1
ATOM 2051 C C . ALA A 1 264 ? -13.569 -5.919 14.367 1.00 96.81 264 ALA A C 1
ATOM 2053 O O . ALA A 1 264 ? -14.070 -6.738 13.602 1.00 96.81 264 ALA A O 1
ATOM 2054 N N . GLU A 1 265 ? -14.032 -5.730 15.602 1.00 95.44 265 GLU A N 1
ATOM 2055 C CA . GLU A 1 265 ? -15.159 -6.453 16.191 1.00 95.44 265 GLU A CA 1
ATOM 2056 C C . GLU A 1 265 ? -16.478 -6.112 15.488 1.00 95.44 265 GLU A C 1
ATOM 2058 O O . GLU A 1 265 ? -17.202 -7.014 15.072 1.00 95.44 265 GLU A O 1
ATOM 2063 N N . ALA A 1 266 ? -16.761 -4.821 15.287 1.00 96.00 266 ALA A N 1
ATOM 2064 C CA . ALA A 1 266 ? -17.980 -4.387 14.611 1.00 96.00 266 ALA A CA 1
ATOM 2065 C C . ALA A 1 266 ? -18.004 -4.822 13.137 1.00 96.00 266 ALA A C 1
ATOM 2067 O O . ALA A 1 266 ? -19.049 -5.215 12.620 1.00 96.00 266 ALA A O 1
ATOM 2068 N N . LEU A 1 267 ? -16.851 -4.784 12.459 1.00 98.06 267 LEU A N 1
ATOM 2069 C CA . LEU A 1 267 ? -16.716 -5.234 11.076 1.00 98.06 267 LEU A CA 1
ATOM 2070 C C . LEU A 1 267 ? -16.926 -6.749 10.947 1.00 98.06 267 LEU A C 1
ATOM 2072 O O . LEU A 1 267 ? -17.607 -7.185 10.024 1.00 98.06 267 LEU A O 1
ATOM 2076 N N . ASP A 1 268 ? -16.383 -7.548 11.865 1.00 97.12 268 ASP A N 1
ATOM 2077 C CA . ASP A 1 268 ? -16.604 -8.999 11.926 1.00 97.12 268 ASP A CA 1
ATOM 2078 C C . ASP A 1 268 ? -18.096 -9.334 12.057 1.00 97.12 268 ASP A C 1
ATOM 2080 O O . ASP A 1 268 ? -18.653 -10.055 11.222 1.00 97.12 268 ASP A O 1
ATOM 2084 N N . ASP A 1 269 ? -18.769 -8.734 13.044 1.00 95.31 269 ASP A N 1
ATOM 2085 C CA . ASP A 1 269 ? -20.205 -8.922 13.258 1.00 95.31 269 ASP A CA 1
ATOM 2086 C C . ASP A 1 269 ? -21.017 -8.503 12.026 1.00 95.31 269 ASP A C 1
ATOM 2088 O O . ASP A 1 269 ? -21.918 -9.230 11.595 1.00 95.31 269 ASP A O 1
ATOM 2092 N N . PHE A 1 270 ? -20.667 -7.371 11.411 1.00 97.19 270 PHE A N 1
ATOM 2093 C CA . PHE A 1 270 ? -21.323 -6.874 10.205 1.00 97.19 270 PHE A CA 1
ATOM 2094 C C . PHE A 1 270 ? -21.148 -7.825 9.011 1.00 97.19 270 PHE A C 1
ATOM 2096 O O . PHE A 1 270 ? -22.117 -8.173 8.337 1.00 97.19 270 PHE A O 1
ATOM 2103 N N . VAL A 1 271 ? -19.934 -8.331 8.774 1.00 97.00 271 VAL A N 1
ATOM 2104 C CA . VAL A 1 271 ? -19.665 -9.296 7.694 1.00 97.00 271 VAL A CA 1
ATOM 2105 C C . VAL A 1 271 ? -20.442 -10.601 7.917 1.00 97.00 271 VAL A C 1
ATOM 2107 O O . VAL A 1 271 ? -21.026 -11.137 6.968 1.00 97.00 271 VAL A O 1
ATOM 2110 N N . ARG A 1 272 ? -20.524 -11.099 9.161 1.00 95.19 272 ARG A N 1
ATOM 2111 C CA . ARG A 1 272 ? -21.269 -12.332 9.494 1.00 95.19 272 ARG A CA 1
ATOM 2112 C C . ARG A 1 272 ? -22.758 -12.234 9.191 1.00 95.19 272 ARG A C 1
ATOM 2114 O O . ARG A 1 272 ? -23.338 -13.214 8.718 1.00 95.19 272 ARG A O 1
ATOM 2121 N N . GLN A 1 273 ? -23.371 -11.068 9.401 1.00 95.44 273 GLN A N 1
ATOM 2122 C CA . GLN A 1 273 ? -24.797 -10.842 9.124 1.00 95.44 273 GLN A CA 1
ATOM 2123 C C . GLN A 1 273 ? -25.166 -11.082 7.650 1.00 95.44 273 GLN A C 1
ATOM 2125 O O . GLN A 1 273 ? -26.318 -11.384 7.339 1.00 95.44 273 GLN A O 1
ATOM 2130 N N . HIS A 1 274 ? -24.198 -11.009 6.731 1.00 95.19 274 HIS A N 1
ATOM 2131 C CA . HIS A 1 274 ? -24.431 -11.232 5.304 1.00 95.19 274 HIS A CA 1
ATOM 2132 C C . HIS A 1 274 ? -24.329 -12.700 4.857 1.00 95.19 274 HIS A C 1
ATOM 2134 O O . HIS A 1 274 ? -24.726 -13.014 3.728 1.00 95.19 274 HIS A O 1
ATOM 2140 N N . ALA A 1 275 ? -23.869 -13.604 5.733 1.00 93.31 275 ALA A N 1
ATOM 2141 C CA . ALA A 1 275 ? -23.769 -15.045 5.483 1.00 93.31 275 ALA A CA 1
ATOM 2142 C C . ALA A 1 275 ? -23.107 -15.373 4.128 1.00 93.31 275 ALA A C 1
ATOM 2144 O O . ALA A 1 275 ? -23.688 -16.049 3.274 1.00 93.31 275 ALA A O 1
ATOM 2145 N N . LEU A 1 276 ? -21.904 -14.832 3.917 1.00 96.25 276 LEU A N 1
ATOM 2146 C CA . LEU A 1 276 ? -21.153 -14.956 2.668 1.00 96.25 276 LEU A CA 1
ATOM 2147 C C . LEU A 1 276 ? -20.681 -16.399 2.423 1.00 96.25 276 LEU A C 1
ATOM 2149 O O . LEU A 1 276 ? -20.223 -17.091 3.338 1.00 96.25 276 LEU A O 1
ATOM 2153 N N . ASP A 1 277 ? -20.730 -16.842 1.164 1.00 96.56 277 ASP A N 1
ATOM 2154 C CA . ASP A 1 277 ? -20.177 -18.139 0.762 1.00 96.56 277 ASP A CA 1
ATOM 2155 C C . ASP A 1 277 ? -18.659 -18.072 0.573 1.00 96.56 277 ASP A C 1
ATOM 2157 O O . ASP A 1 277 ? -17.950 -19.034 0.869 1.00 96.56 277 ASP A O 1
ATOM 2161 N N . VAL A 1 278 ? -18.171 -16.941 0.064 1.00 98.12 278 VAL A N 1
ATOM 2162 C CA . VAL A 1 278 ? -16.751 -16.659 -0.159 1.00 98.12 278 VAL A CA 1
ATOM 2163 C C . VAL A 1 278 ? -16.468 -15.230 0.282 1.00 98.12 278 VAL A C 1
ATOM 2165 O O . VAL A 1 278 ? -17.279 -14.343 0.031 1.00 98.12 278 VAL A O 1
ATOM 2168 N N . LEU A 1 279 ? -15.317 -14.994 0.900 1.00 98.69 279 LEU A N 1
ATOM 2169 C CA . LEU A 1 279 ? -14.802 -13.662 1.197 1.00 98.69 279 LEU A CA 1
ATOM 2170 C C . LEU A 1 279 ? -13.376 -13.528 0.660 1.00 98.69 279 LEU A C 1
ATOM 2172 O O . LEU A 1 279 ? -12.511 -14.353 0.958 1.00 98.69 279 LEU A O 1
ATOM 2176 N N . LEU A 1 280 ? -13.145 -12.491 -0.139 1.00 98.75 280 LEU A N 1
ATOM 2177 C CA . LEU A 1 280 ? -11.826 -12.108 -0.625 1.00 98.75 280 LEU A CA 1
ATOM 2178 C C . LEU A 1 280 ? -11.318 -10.929 0.200 1.00 98.75 280 LEU A C 1
ATOM 2180 O O . LEU A 1 280 ? -11.941 -9.864 0.209 1.00 98.75 280 LEU A O 1
ATOM 2184 N N . ASP A 1 281 ? -10.178 -11.116 0.860 1.00 98.81 281 ASP A N 1
ATOM 2185 C CA . ASP A 1 281 ? -9.407 -9.994 1.383 1.00 98.81 281 ASP A CA 1
ATOM 2186 C C . ASP A 1 281 ? -8.584 -9.382 0.254 1.00 98.81 281 ASP A C 1
ATOM 2188 O O . ASP A 1 281 ? -7.662 -10.020 -0.260 1.00 98.81 281 ASP A O 1
ATOM 2192 N N . LEU A 1 282 ? -8.898 -8.133 -0.075 1.00 98.62 282 LEU A N 1
ATOM 2193 C CA . LEU A 1 282 ? -8.204 -7.289 -1.043 1.00 98.62 282 LEU A CA 1
ATOM 2194 C C . LEU A 1 282 ? -7.522 -6.085 -0.357 1.00 98.62 282 LEU A C 1
ATOM 2196 O O . LEU A 1 282 ? -7.209 -5.084 -1.008 1.00 98.62 282 LEU A O 1
ATOM 2200 N N . GLY A 1 283 ? -7.351 -6.135 0.970 1.00 96.62 283 GLY A N 1
ATOM 2201 C CA . GLY A 1 283 ? -6.678 -5.107 1.769 1.00 96.62 283 GLY A CA 1
ATOM 2202 C C . GLY A 1 283 ? -5.295 -5.529 2.249 1.00 96.62 283 GLY A C 1
ATOM 2203 O O . GLY A 1 283 ? -4.339 -4.766 2.099 1.00 96.62 283 GLY A O 1
ATOM 2204 N N . GLY A 1 284 ? -5.159 -6.757 2.757 1.00 96.69 284 GLY A N 1
ATOM 2205 C CA . GLY A 1 284 ? -3.887 -7.286 3.252 1.00 96.69 284 GLY A CA 1
ATOM 2206 C C . GLY A 1 284 ? -3.262 -6.394 4.328 1.00 96.69 284 GLY A C 1
ATOM 2207 O O . GLY A 1 284 ? -3.961 -5.784 5.132 1.00 96.69 284 GLY A O 1
ATOM 2208 N N . TRP A 1 285 ? -1.935 -6.260 4.310 1.00 96.69 285 TRP A N 1
ATOM 2209 C CA . TRP A 1 285 ? -1.189 -5.460 5.294 1.00 96.69 285 TRP A CA 1
ATOM 2210 C C . TRP A 1 285 ? -1.466 -3.948 5.245 1.00 96.69 285 TRP A C 1
ATOM 2212 O O . TRP A 1 285 ? -1.014 -3.224 6.123 1.00 96.69 285 TRP A O 1
ATOM 2222 N N . MET A 1 286 ? -2.227 -3.463 4.259 1.00 94.69 286 MET A N 1
ATOM 2223 C CA . MET A 1 286 ? -2.701 -2.072 4.234 1.00 94.69 286 MET A CA 1
ATOM 2224 C C . MET A 1 286 ? -4.014 -1.879 5.005 1.00 94.69 286 MET A C 1
ATOM 2226 O O . MET A 1 286 ? -4.446 -0.744 5.174 1.00 94.69 286 MET A O 1
ATOM 2230 N N . ASP A 1 287 ? -4.660 -2.961 5.451 1.00 97.06 287 ASP A N 1
ATOM 2231 C CA . ASP A 1 287 ? -5.819 -2.909 6.346 1.00 97.06 287 ASP A CA 1
ATOM 2232 C C . ASP A 1 287 ? -5.700 -3.954 7.473 1.00 97.06 287 ASP A C 1
ATOM 2234 O O . ASP A 1 287 ? -6.429 -4.952 7.489 1.00 97.06 287 ASP A O 1
ATOM 2238 N N . PRO A 1 288 ? -4.786 -3.753 8.443 1.00 96.75 288 PRO A N 1
ATOM 2239 C CA . PRO A 1 288 ? -4.641 -4.655 9.585 1.00 96.75 288 PRO A CA 1
ATOM 2240 C C . PRO A 1 288 ? -5.929 -4.788 10.407 1.00 96.75 288 PRO A C 1
ATOM 2242 O O . PRO A 1 288 ? -6.201 -5.856 10.949 1.00 96.75 288 PRO A O 1
ATOM 2245 N N . ILE A 1 289 ? -6.760 -3.739 10.464 1.00 97.56 289 ILE A N 1
ATOM 2246 C CA . ILE A 1 289 ? -8.078 -3.784 11.116 1.00 97.56 289 ILE A CA 1
ATOM 2247 C C . ILE A 1 289 ? -9.001 -4.751 10.366 1.00 97.56 289 ILE A C 1
ATOM 2249 O O . ILE A 1 289 ? -9.645 -5.590 10.997 1.00 97.56 289 ILE A O 1
ATOM 2253 N N . GLY A 1 290 ? -9.026 -4.687 9.032 1.00 97.94 290 GLY A N 1
ATOM 2254 C CA . GLY A 1 290 ? -9.732 -5.637 8.175 1.00 97.94 290 GLY A CA 1
ATOM 2255 C C . GLY A 1 290 ? -9.242 -7.075 8.356 1.00 97.94 290 GLY A C 1
ATOM 2256 O O . GLY A 1 290 ? -10.058 -7.966 8.589 1.00 97.94 290 GLY A O 1
ATOM 2257 N N . LEU A 1 291 ? -7.921 -7.303 8.345 1.00 97.94 291 LEU A N 1
ATOM 2258 C CA . LEU A 1 291 ? -7.327 -8.619 8.627 1.00 97.94 291 LEU A CA 1
ATOM 2259 C C . LEU A 1 291 ? -7.730 -9.141 10.013 1.00 97.94 291 LEU A C 1
ATOM 2261 O O . LEU A 1 291 ? -8.143 -10.295 10.148 1.00 97.94 291 LEU A O 1
ATOM 2265 N N . LYS A 1 292 ? -7.672 -8.284 11.039 1.00 98.19 292 LYS A N 1
ATOM 2266 C CA . LYS A 1 292 ? -8.101 -8.614 12.401 1.00 98.19 292 LYS A CA 1
ATOM 2267 C C . LYS A 1 292 ? -9.585 -8.968 12.458 1.00 98.19 292 LYS A C 1
ATOM 2269 O O . LYS A 1 292 ? -9.945 -9.950 13.109 1.00 98.19 292 LYS A O 1
ATOM 2274 N N . ALA A 1 293 ? -10.444 -8.225 11.762 1.00 97.75 293 ALA A N 1
ATOM 2275 C CA . ALA A 1 293 ? -11.882 -8.487 11.710 1.00 97.75 293 ALA A CA 1
ATOM 2276 C C . ALA A 1 293 ? -12.181 -9.884 11.160 1.00 97.75 293 ALA A C 1
ATOM 2278 O O . ALA A 1 293 ? -12.932 -10.647 11.762 1.00 97.75 293 ALA A O 1
ATOM 2279 N N . ILE A 1 294 ? -11.538 -10.249 10.051 1.00 97.44 294 ILE A N 1
ATOM 2280 C CA . ILE A 1 294 ? -11.811 -11.510 9.355 1.00 97.44 294 ILE A CA 1
ATOM 2281 C C . ILE A 1 294 ? -11.007 -12.700 9.905 1.00 97.44 294 ILE A C 1
ATOM 2283 O O . ILE A 1 294 ? -11.277 -13.841 9.530 1.00 97.44 294 ILE A O 1
ATOM 2287 N N . SER A 1 295 ? -10.067 -12.477 10.831 1.00 97.19 295 SER A N 1
ATOM 2288 C CA . SER A 1 295 ? -9.283 -13.539 11.489 1.00 97.19 295 SER A CA 1
ATOM 2289 C C . SER A 1 295 ? -10.141 -14.587 12.217 1.00 97.19 295 SER A C 1
ATOM 2291 O O . SER A 1 295 ? -9.721 -15.726 12.402 1.00 97.19 295 SER A O 1
ATOM 2293 N N . THR A 1 296 ? -11.382 -14.245 12.565 1.00 95.38 296 THR A N 1
ATOM 2294 C CA . THR A 1 296 ? -12.361 -15.142 13.198 1.00 95.38 296 THR A CA 1
ATOM 2295 C C . THR A 1 296 ? -13.104 -16.033 12.190 1.00 95.38 296 THR A C 1
ATOM 2297 O O . THR A 1 296 ? -14.007 -16.786 12.568 1.00 95.38 296 THR A O 1
ATOM 2300 N N . LYS A 1 297 ? -12.748 -15.947 10.902 1.00 95.31 297 LYS A N 1
ATOM 2301 C CA . LYS A 1 297 ? -13.343 -16.670 9.771 1.00 95.31 297 LYS A CA 1
ATOM 2302 C C . LYS A 1 297 ? -14.858 -16.421 9.598 1.00 95.31 297 LYS A C 1
ATOM 2304 O O . LYS A 1 297 ? -15.659 -17.339 9.786 1.00 95.31 297 LYS A O 1
ATOM 2309 N N . PRO A 1 298 ? -15.296 -15.194 9.247 1.00 95.25 298 PRO A N 1
ATOM 2310 C CA . PRO A 1 298 ? -16.719 -14.845 9.148 1.00 95.25 298 PRO A CA 1
ATOM 2311 C C . PRO A 1 298 ? -17.444 -15.382 7.899 1.00 95.25 298 PRO A C 1
ATOM 2313 O O . PRO A 1 298 ? -18.664 -15.258 7.805 1.00 95.25 298 PRO A O 1
ATOM 2316 N N . ALA A 1 299 ? -16.734 -15.996 6.947 1.00 94.81 299 ALA A N 1
ATOM 2317 C CA . ALA A 1 299 ? -17.301 -16.582 5.729 1.00 94.81 299 ALA A CA 1
ATOM 2318 C C . ALA A 1 299 ? -16.891 -18.053 5.570 1.00 94.81 299 ALA A C 1
ATOM 2320 O O . ALA A 1 299 ? -15.858 -18.474 6.092 1.00 94.81 299 ALA A O 1
ATOM 2321 N N . LYS A 1 300 ? -17.681 -18.842 4.821 1.00 91.25 300 LYS A N 1
ATOM 2322 C CA . LYS A 1 300 ? -17.432 -20.291 4.649 1.00 91.25 300 LYS A CA 1
ATOM 2323 C C . LYS A 1 300 ? -16.069 -20.582 4.023 1.00 91.25 300 LYS A C 1
ATOM 2325 O O . LYS A 1 300 ? -15.431 -21.566 4.388 1.00 91.25 300 LYS A O 1
ATOM 2330 N N . ARG A 1 301 ? -15.660 -19.751 3.060 1.00 96.00 301 ARG A N 1
ATOM 2331 C CA . ARG A 1 301 ? -14.345 -19.792 2.420 1.00 96.00 301 ARG A CA 1
ATOM 2332 C C . ARG A 1 301 ? -13.738 -18.404 2.397 1.00 96.00 301 ARG A C 1
ATOM 2334 O O . ARG A 1 301 ? -14.427 -17.441 2.064 1.00 96.00 301 ARG A O 1
ATOM 2341 N N . MET A 1 302 ? -12.455 -18.315 2.700 1.00 97.94 302 MET A N 1
ATOM 2342 C CA . MET A 1 302 ? -11.717 -17.063 2.717 1.00 97.94 302 MET A CA 1
ATOM 2343 C C . MET A 1 302 ? -10.433 -17.164 1.921 1.00 97.94 302 MET A C 1
ATOM 2345 O O . MET A 1 302 ? -9.655 -18.096 2.116 1.00 97.94 302 MET A O 1
ATOM 2349 N N . TYR A 1 303 ? -10.182 -16.163 1.082 1.00 98.62 303 TYR A N 1
ATOM 2350 C CA . TYR A 1 303 ? -8.968 -16.101 0.282 1.00 98.62 303 TYR A CA 1
ATOM 2351 C C . TYR A 1 303 ? -8.291 -14.746 0.400 1.00 98.62 303 TYR A C 1
ATOM 2353 O O . TYR A 1 303 ? -8.947 -13.708 0.303 1.00 98.62 303 TYR A O 1
ATOM 2361 N N . LYS A 1 304 ? -6.967 -14.765 0.556 1.00 98.50 304 LYS A N 1
ATOM 2362 C CA . LYS A 1 304 ? -6.151 -13.574 0.357 1.00 98.50 304 LYS A CA 1
ATOM 2363 C C . LYS A 1 304 ? -5.890 -13.401 -1.133 1.00 98.50 304 LYS A C 1
ATOM 2365 O O . LYS A 1 304 ? -5.407 -14.328 -1.786 1.00 98.50 304 LYS A O 1
ATOM 2370 N N . TRP A 1 305 ? -6.182 -12.222 -1.668 1.00 98.19 305 TRP A N 1
ATOM 2371 C CA . TRP A 1 305 ? -5.887 -11.868 -3.056 1.00 98.19 305 TRP A CA 1
ATOM 2372 C C . TRP A 1 305 ? -5.568 -10.370 -3.170 1.00 98.19 305 TRP A C 1
ATOM 2374 O O . TRP A 1 305 ? -5.768 -9.652 -2.203 1.00 98.19 305 TRP A O 1
ATOM 2384 N N . VAL A 1 306 ? -4.999 -9.925 -4.293 1.00 94.25 306 VAL A N 1
ATOM 2385 C CA . VAL A 1 306 ? -4.636 -8.539 -4.684 1.00 94.25 306 VAL A CA 1
ATOM 2386 C C . VAL A 1 306 ? -4.868 -7.417 -3.657 1.00 94.25 306 VAL A C 1
ATOM 2388 O O . VAL A 1 306 ? -5.978 -7.181 -3.208 1.00 94.25 306 VAL A O 1
ATOM 2391 N N . GLY A 1 307 ? -3.844 -6.591 -3.426 1.00 93.00 307 GLY A N 1
ATOM 2392 C CA . GLY A 1 307 ? -3.917 -5.423 -2.537 1.00 93.00 307 GLY A CA 1
ATOM 2393 C C . GLY A 1 307 ? -3.291 -5.730 -1.181 1.00 93.00 307 GLY A C 1
ATOM 2394 O O . GLY A 1 307 ? -3.661 -6.702 -0.530 1.00 93.00 307 GLY A O 1
ATOM 2395 N N . GLY A 1 308 ? -2.256 -4.973 -0.803 1.00 92.31 308 GLY A N 1
ATOM 2396 C CA . GLY A 1 308 ? -1.490 -5.182 0.439 1.00 92.31 308 GLY A CA 1
ATOM 2397 C C . GLY A 1 308 ? -0.898 -6.587 0.562 1.00 92.31 308 GLY A C 1
ATOM 2398 O O . GLY A 1 308 ? -0.597 -7.060 1.657 1.00 92.31 308 GLY A O 1
ATOM 2399 N N . GLN A 1 309 ? -0.788 -7.279 -0.571 1.00 95.25 309 GLN A N 1
ATOM 2400 C CA . GLN A 1 309 ? -0.312 -8.642 -0.697 1.00 95.25 309 GLN A CA 1
ATOM 2401 C C . GLN A 1 309 ? 1.211 -8.583 -0.840 1.00 95.25 309 GLN A C 1
ATOM 2403 O O . GLN A 1 309 ? 1.725 -8.662 -1.949 1.00 95.25 309 GLN A O 1
ATOM 2408 N N . SER A 1 310 ? 1.901 -8.343 0.278 1.00 95.94 310 SER A N 1
ATOM 2409 C CA . SER A 1 310 ? 3.361 -8.149 0.326 1.00 95.94 310 SER A CA 1
ATOM 2410 C C . SER A 1 310 ? 4.121 -9.393 0.804 1.00 95.94 310 SER A C 1
ATOM 2412 O O . SER A 1 310 ? 5.240 -9.649 0.376 1.00 95.94 310 SER A O 1
ATOM 2414 N N . LEU A 1 311 ? 3.507 -10.172 1.689 1.00 97.25 311 LEU A N 1
ATOM 2415 C CA . LEU A 1 311 ? 3.984 -11.437 2.258 1.00 97.25 311 LEU A CA 1
ATOM 2416 C C . LEU A 1 311 ? 2.761 -12.182 2.831 1.00 97.25 311 LEU A C 1
ATOM 2418 O O . LEU A 1 311 ? 1.629 -11.735 2.614 1.00 97.25 311 LEU A O 1
ATOM 2422 N N . THR A 1 312 ? 2.967 -13.301 3.530 1.00 98.31 312 THR A N 1
ATOM 2423 C CA . THR A 1 312 ? 1.913 -14.009 4.288 1.00 98.31 312 THR A CA 1
ATOM 2424 C C . THR A 1 312 ? 1.030 -13.060 5.109 1.00 98.31 312 THR A C 1
ATOM 2426 O O . THR A 1 312 ? 1.507 -12.048 5.614 1.00 98.31 312 THR A O 1
ATOM 2429 N N . THR A 1 313 ? -0.259 -13.350 5.294 1.00 98.12 313 THR A N 1
ATOM 2430 C CA . THR A 1 313 ? -1.057 -12.599 6.287 1.00 98.12 313 THR A CA 1
ATOM 2431 C C . THR A 1 313 ? -0.684 -12.985 7.718 1.00 98.12 313 THR A C 1
ATOM 2433 O O . THR A 1 313 ? -1.039 -12.279 8.656 1.00 98.12 313 THR A O 1
ATOM 2436 N N . GLY A 1 314 ? -0.005 -14.125 7.898 1.00 97.25 314 GLY A N 1
ATOM 2437 C CA . GLY A 1 314 ? 0.317 -14.709 9.200 1.00 97.25 314 GLY A CA 1
ATOM 2438 C C . GLY A 1 314 ? -0.884 -15.336 9.921 1.00 97.25 314 GLY A C 1
ATOM 2439 O O . GLY A 1 314 ? -0.710 -15.974 10.961 1.00 97.25 314 GLY A O 1
ATOM 2440 N N . LEU A 1 315 ? -2.093 -15.191 9.370 1.00 96.38 315 LEU A N 1
ATOM 2441 C CA . LEU A 1 315 ? -3.340 -15.685 9.943 1.00 96.38 315 LEU A CA 1
ATOM 2442 C C . LEU A 1 315 ? -3.646 -17.114 9.478 1.00 96.38 315 LEU A C 1
ATOM 2444 O O . LEU A 1 315 ? -3.343 -17.512 8.353 1.00 96.38 315 LEU A O 1
ATOM 2448 N N . ARG A 1 316 ? -4.326 -17.879 10.341 1.00 93.44 316 ARG A N 1
ATOM 2449 C CA . ARG A 1 316 ? -4.783 -19.255 10.055 1.00 93.44 316 ARG A CA 1
ATOM 2450 C C . ARG A 1 316 ? -6.183 -19.330 9.438 1.00 93.44 316 ARG A C 1
ATOM 2452 O O . ARG A 1 316 ? -6.623 -20.401 9.035 1.00 93.44 316 ARG A O 1
ATOM 2459 N N . ALA A 1 317 ? -6.902 -18.210 9.387 1.00 94.25 317 ALA A N 1
ATOM 2460 C CA . ALA A 1 317 ? -8.307 -18.166 8.978 1.00 94.25 317 ALA A CA 1
ATOM 2461 C C . ALA A 1 317 ? -8.531 -18.428 7.477 1.00 94.25 317 ALA A C 1
ATOM 2463 O O . ALA A 1 317 ? -9.617 -18.864 7.077 1.00 94.25 317 ALA A O 1
ATOM 2464 N N . PHE A 1 318 ? -7.519 -18.158 6.651 1.00 97.06 318 PHE A N 1
ATOM 2465 C CA . PHE A 1 318 ? -7.606 -18.235 5.197 1.00 97.06 318 PHE A CA 1
ATOM 2466 C C . PHE A 1 318 ? -7.518 -19.673 4.683 1.00 97.06 318 PHE A C 1
ATOM 2468 O O . PHE A 1 318 ? -6.627 -20.434 5.046 1.00 97.06 318 PHE A O 1
ATOM 2475 N N . ASP A 1 319 ? -8.419 -20.015 3.764 1.00 97.50 319 ASP A N 1
ATOM 2476 C CA . ASP A 1 319 ? -8.406 -21.285 3.032 1.00 97.50 319 ASP A CA 1
ATOM 2477 C C . ASP A 1 319 ? -7.412 -21.269 1.866 1.00 97.50 319 ASP A C 1
ATOM 2479 O O . ASP A 1 319 ? -7.095 -22.315 1.300 1.00 97.50 319 ASP A O 1
ATOM 2483 N N . GLY A 1 320 ? -6.911 -20.090 1.499 1.00 97.94 320 GLY A N 1
ATOM 2484 C CA . GLY A 1 320 ? -5.761 -19.990 0.623 1.00 97.94 320 GLY A CA 1
ATOM 2485 C C . GLY A 1 320 ? -5.333 -18.572 0.276 1.00 97.94 320 GLY A C 1
ATOM 2486 O O . GLY A 1 320 ? -6.059 -17.596 0.471 1.00 97.94 320 GLY A O 1
ATOM 2487 N N . PHE A 1 321 ? -4.137 -18.488 -0.285 1.00 98.56 321 PHE A N 1
ATOM 2488 C CA . PHE A 1 321 ? -3.508 -17.272 -0.774 1.00 98.56 321 PHE A CA 1
ATOM 2489 C C . PHE A 1 321 ? -3.365 -17.382 -2.292 1.00 98.56 321 PHE A C 1
ATOM 2491 O O . PHE A 1 321 ? -2.631 -18.235 -2.797 1.00 98.56 321 PHE A O 1
ATOM 2498 N N . ILE A 1 322 ? -4.118 -16.563 -3.029 1.00 98.50 322 ILE A N 1
ATOM 2499 C CA . ILE A 1 322 ? -4.183 -16.616 -4.493 1.00 98.50 322 ILE A CA 1
ATOM 2500 C C . ILE A 1 322 ? -2.913 -15.992 -5.076 1.00 98.50 322 ILE A C 1
ATOM 2502 O O . ILE A 1 322 ? -2.598 -14.828 -4.819 1.00 98.50 322 ILE A O 1
ATOM 2506 N N . THR A 1 323 ? -2.193 -16.789 -5.861 1.00 97.62 323 THR A N 1
ATOM 2507 C CA . THR A 1 323 ? -0.853 -16.504 -6.391 1.00 97.62 323 THR A CA 1
ATOM 2508 C C . THR A 1 323 ? -0.647 -17.235 -7.728 1.00 97.62 323 THR A C 1
ATOM 2510 O O . THR A 1 323 ? -1.594 -17.766 -8.306 1.00 97.62 323 THR A O 1
ATOM 2513 N N . ASP A 1 324 ? 0.574 -17.254 -8.258 1.00 95.38 324 ASP A N 1
ATOM 2514 C CA . ASP A 1 324 ? 0.980 -18.029 -9.426 1.00 95.38 324 ASP A CA 1
ATOM 2515 C C . ASP A 1 324 ? 2.395 -18.618 -9.270 1.00 95.38 324 ASP A C 1
ATOM 2517 O O . ASP A 1 324 ? 3.052 -18.468 -8.235 1.00 95.38 324 ASP A O 1
ATOM 2521 N N . ALA A 1 325 ? 2.840 -19.356 -10.290 1.00 93.69 325 ALA A N 1
ATOM 2522 C CA . ALA A 1 325 ? 4.116 -20.066 -10.276 1.00 93.69 325 ALA A CA 1
ATOM 2523 C C . ALA A 1 325 ? 5.352 -19.153 -10.374 1.00 93.69 325 ALA A C 1
ATOM 2525 O O . ALA A 1 325 ? 6.442 -19.596 -10.021 1.00 93.69 325 ALA A O 1
ATOM 2526 N N . GLU A 1 326 ? 5.209 -17.907 -10.837 1.00 92.81 326 GLU A N 1
ATOM 2527 C CA . GLU A 1 326 ? 6.340 -16.977 -10.961 1.00 92.81 326 GLU A CA 1
ATOM 2528 C C . GLU A 1 326 ? 6.507 -16.141 -9.683 1.00 92.81 326 GLU A C 1
ATOM 2530 O O . GLU A 1 326 ? 7.633 -15.927 -9.218 1.00 92.81 326 GLU A O 1
ATOM 2535 N N . GLN A 1 327 ? 5.388 -15.724 -9.075 1.00 95.31 327 GLN A N 1
ATOM 2536 C CA . GLN A 1 327 ? 5.385 -15.037 -7.785 1.00 95.31 327 GLN A CA 1
ATOM 2537 C C . GLN A 1 327 ? 5.881 -15.941 -6.666 1.00 95.31 327 GLN A C 1
ATOM 2539 O O . GLN A 1 327 ? 6.803 -15.595 -5.933 1.00 95.31 327 GLN A O 1
ATOM 2544 N N . THR A 1 328 ? 5.290 -17.127 -6.566 1.00 96.44 328 THR A N 1
ATOM 2545 C CA . THR A 1 328 ? 5.616 -18.110 -5.535 1.00 96.44 328 THR A CA 1
ATOM 2546 C C . THR A 1 328 ? 5.955 -19.429 -6.219 1.00 96.44 328 THR A C 1
ATOM 2548 O O . THR A 1 328 ? 5.059 -20.251 -6.405 1.00 96.44 328 THR A O 1
ATOM 2551 N N . PRO A 1 329 ? 7.201 -19.671 -6.651 1.00 94.19 329 PRO A N 1
ATOM 2552 C CA . PRO A 1 329 ? 7.573 -20.951 -7.255 1.00 94.19 329 PRO A CA 1
ATOM 2553 C C . PRO A 1 329 ? 7.438 -22.118 -6.259 1.00 94.19 329 PRO A C 1
ATOM 2555 O O . PRO A 1 329 ? 7.112 -21.934 -5.083 1.00 94.19 329 PRO A O 1
ATOM 2558 N N . ALA A 1 330 ? 7.622 -23.351 -6.733 1.00 94.19 330 ALA A N 1
ATOM 2559 C CA . ALA A 1 330 ? 7.577 -24.532 -5.867 1.00 94.19 330 ALA A CA 1
ATOM 2560 C C . ALA A 1 330 ? 8.581 -24.405 -4.701 1.00 94.19 330 ALA A C 1
ATOM 2562 O O . ALA A 1 330 ? 9.702 -23.935 -4.897 1.00 94.19 330 ALA A O 1
ATOM 2563 N N . GLY A 1 331 ? 8.174 -24.800 -3.491 1.00 95.19 331 GLY A N 1
ATOM 2564 C CA . GLY A 1 331 ? 8.971 -24.660 -2.267 1.00 95.19 331 GLY A CA 1
ATOM 2565 C C . GLY A 1 331 ? 8.714 -23.363 -1.493 1.00 95.19 331 GLY A C 1
ATOM 2566 O O . GLY A 1 331 ? 9.236 -23.204 -0.389 1.00 95.19 331 GLY A O 1
ATOM 2567 N N . TYR A 1 332 ? 7.901 -22.442 -2.027 1.00 96.81 332 TYR A N 1
ATOM 2568 C CA . TYR A 1 332 ? 7.528 -21.213 -1.321 1.00 96.81 332 TYR A CA 1
ATOM 2569 C C . TYR A 1 332 ? 6.529 -21.428 -0.182 1.00 96.81 332 TYR A C 1
ATOM 2571 O O . TYR A 1 332 ? 6.360 -20.533 0.634 1.00 96.81 332 TYR A O 1
ATOM 2579 N N . GLU A 1 333 ? 5.909 -22.602 -0.076 1.00 97.06 333 GLU A N 1
ATOM 2580 C CA . GLU A 1 333 ? 4.924 -22.943 0.957 1.00 97.06 333 GLU A CA 1
ATOM 2581 C C . GLU A 1 333 ? 5.426 -22.630 2.371 1.00 97.06 333 GLU A C 1
ATOM 2583 O O . GLU A 1 333 ? 4.658 -22.163 3.201 1.00 97.06 333 GLU A O 1
ATOM 2588 N N . ARG A 1 334 ? 6.730 -22.809 2.627 1.00 95.88 334 ARG A N 1
ATOM 2589 C CA . ARG A 1 334 ? 7.356 -22.527 3.930 1.00 95.88 334 ARG A CA 1
ATOM 2590 C C . ARG A 1 334 ? 7.251 -21.066 4.388 1.00 95.88 334 ARG A C 1
ATOM 2592 O O . ARG A 1 334 ? 7.423 -20.800 5.570 1.00 95.88 334 ARG A O 1
ATOM 2599 N N . TRP A 1 335 ? 7.013 -20.134 3.466 1.00 97.44 335 TRP A N 1
ATOM 2600 C CA . TRP A 1 335 ? 6.914 -18.701 3.753 1.00 97.44 335 TRP A CA 1
ATOM 2601 C C . TRP A 1 335 ? 5.493 -18.264 4.122 1.00 97.44 335 TRP A C 1
ATOM 2603 O O . TRP A 1 335 ? 5.307 -17.143 4.590 1.00 97.44 335 TRP A O 1
ATOM 2613 N N . PHE A 1 336 ? 4.493 -19.126 3.922 1.00 98.38 336 PHE A N 1
ATOM 2614 C CA . PHE A 1 336 ? 3.083 -18.771 4.055 1.00 98.38 336 PHE A CA 1
ATOM 2615 C C . PHE A 1 336 ? 2.391 -19.598 5.130 1.00 98.38 336 PHE A C 1
ATOM 2617 O O . PHE A 1 336 ? 2.642 -20.792 5.282 1.00 98.38 336 PHE A O 1
ATOM 2624 N N . THR A 1 337 ? 1.504 -18.951 5.887 1.00 97.50 337 THR A N 1
ATOM 2625 C CA . THR A 1 337 ? 0.625 -19.662 6.826 1.00 97.50 337 THR A CA 1
ATOM 2626 C C . THR A 1 337 ? -0.606 -20.204 6.111 1.00 97.50 337 THR A C 1
ATOM 2628 O O . THR A 1 337 ? -1.204 -21.180 6.559 1.00 97.50 337 THR A O 1
ATOM 2631 N N . GLU A 1 338 ? -0.979 -19.587 4.994 1.00 97.56 338 GLU A N 1
ATOM 2632 C CA . GLU A 1 338 ? -2.072 -20.000 4.132 1.00 97.56 338 GLU A CA 1
ATOM 2633 C C . GLU A 1 338 ? -1.617 -21.035 3.092 1.00 97.56 338 GLU A C 1
ATOM 2635 O O . GLU A 1 338 ? -0.502 -20.959 2.566 1.00 97.56 338 GLU A O 1
ATOM 2640 N N . PRO A 1 339 ? -2.510 -21.945 2.673 1.00 97.12 339 PRO A N 1
ATOM 2641 C CA . PRO A 1 339 ? -2.278 -22.757 1.485 1.00 97.12 339 PRO A CA 1
ATOM 2642 C C . PRO A 1 339 ? -2.105 -21.889 0.227 1.00 97.12 339 PRO A C 1
ATOM 2644 O O . PRO A 1 339 ? -2.967 -21.074 -0.106 1.00 97.12 339 PRO A O 1
ATOM 2647 N N . LEU A 1 340 ? -1.020 -22.086 -0.524 1.00 97.75 340 LEU A N 1
ATOM 2648 C CA . LEU A 1 340 ? -0.793 -21.360 -1.777 1.00 97.75 340 LEU A CA 1
ATOM 2649 C C . LEU A 1 340 ? -1.680 -21.899 -2.909 1.00 97.75 340 LEU A C 1
ATOM 2651 O O . LEU A 1 340 ? -1.572 -23.059 -3.312 1.00 97.75 340 LEU A O 1
ATOM 2655 N N . LEU A 1 341 ? -2.518 -21.030 -3.476 1.00 97.50 341 LEU A N 1
ATOM 2656 C CA . LEU A 1 341 ? -3.397 -21.326 -4.608 1.00 97.50 341 LEU A CA 1
ATOM 2657 C C . LEU A 1 341 ? -2.813 -20.720 -5.887 1.00 97.50 341 LEU A C 1
ATOM 2659 O O . LEU A 1 341 ? -3.105 -19.577 -6.239 1.00 97.50 341 LEU A O 1
ATOM 2663 N N . ARG A 1 342 ? -1.965 -21.490 -6.576 1.00 95.88 342 ARG A N 1
ATOM 2664 C CA . ARG A 1 342 ? -1.301 -21.064 -7.818 1.00 95.88 342 ARG A CA 1
ATOM 2665 C C . ARG A 1 342 ? -2.240 -21.182 -9.015 1.00 95.88 342 ARG A C 1
ATOM 2667 O O . ARG A 1 342 ? -2.528 -22.293 -9.458 1.00 95.88 342 ARG A O 1
ATOM 2674 N N . LEU A 1 343 ? -2.686 -20.051 -9.556 1.00 94.44 343 LEU A N 1
ATOM 2675 C CA . LEU A 1 343 ? -3.472 -20.023 -10.786 1.00 94.44 343 LEU A CA 1
ATOM 2676 C C . LEU A 1 343 ? -2.554 -20.291 -11.993 1.00 94.44 343 LEU A C 1
ATOM 2678 O O . LEU A 1 343 ? -1.502 -19.653 -12.105 1.00 94.44 343 LEU A O 1
ATOM 2682 N N . PRO A 1 344 ? -2.928 -21.206 -12.908 1.00 86.50 344 PRO A N 1
ATOM 2683 C CA . PRO A 1 344 ? -2.058 -21.608 -14.016 1.00 86.50 344 PRO A CA 1
ATOM 2684 C C . PRO A 1 344 ? -1.792 -20.464 -15.003 1.00 86.50 344 PRO A C 1
ATOM 2686 O O . PRO A 1 344 ? -0.684 -20.327 -15.512 1.00 86.50 344 PRO A O 1
ATOM 2689 N N . GLN A 1 345 ? -2.785 -19.598 -15.210 1.00 86.56 345 GLN A N 1
ATOM 2690 C CA . GLN A 1 345 ? -2.725 -18.459 -16.129 1.00 86.56 345 GLN A CA 1
ATOM 2691 C C . GLN A 1 345 ? -2.418 -17.137 -15.396 1.00 86.56 345 GLN A C 1
ATOM 2693 O O . GLN A 1 345 ? -2.803 -16.059 -15.829 1.00 86.56 345 GLN A O 1
ATOM 2698 N N . GLY A 1 346 ? -1.712 -17.201 -14.266 1.00 90.50 346 GLY A N 1
ATOM 2699 C CA . GLY A 1 346 ? -1.341 -16.012 -13.500 1.00 90.50 346 GLY A CA 1
ATOM 2700 C C . GLY A 1 346 ? -2.439 -15.522 -12.554 1.00 90.50 346 GLY A C 1
ATOM 2701 O O . GLY A 1 346 ? -3.632 -15.729 -12.762 1.00 90.50 346 GLY A O 1
ATOM 2702 N N . TYR A 1 347 ? -2.021 -14.867 -11.469 1.00 94.31 347 TYR A N 1
ATOM 2703 C CA . TYR A 1 347 ? -2.936 -14.483 -10.383 1.00 94.31 347 TYR A CA 1
ATOM 2704 C C . TYR A 1 347 ? -3.727 -13.188 -10.613 1.00 94.31 347 TYR A C 1
ATOM 2706 O O . TYR A 1 347 ? -4.597 -12.877 -9.806 1.00 94.31 347 TYR A O 1
ATOM 2714 N N . ILE A 1 348 ? -3.419 -12.425 -11.668 1.00 95.81 348 ILE A N 1
ATOM 2715 C CA . ILE A 1 348 ? -4.085 -11.160 -12.021 1.00 95.81 348 ILE A CA 1
ATOM 2716 C C . ILE A 1 348 ? -4.178 -10.987 -13.532 1.00 95.81 348 ILE A C 1
ATOM 2718 O O . ILE A 1 348 ? -3.370 -11.561 -14.267 1.00 95.81 348 ILE A O 1
ATOM 2722 N N . SER A 1 349 ? -5.083 -10.101 -13.946 1.00 94.75 349 SER A N 1
ATOM 2723 C CA . SER A 1 349 ? -5.208 -9.559 -15.301 1.00 94.75 349 SER A CA 1
ATOM 2724 C C . SER A 1 349 ? -5.332 -8.035 -15.223 1.00 94.75 349 SER A C 1
ATOM 2726 O O . SER A 1 349 ? -6.091 -7.547 -14.395 1.00 94.75 349 SER A O 1
ATOM 2728 N N . TYR A 1 350 ? -4.629 -7.286 -16.062 1.00 96.31 350 TYR A N 1
ATOM 2729 C CA . TYR A 1 350 ? -4.627 -5.828 -16.085 1.00 96.31 350 TYR A CA 1
ATOM 2730 C C . TYR A 1 350 ? -5.741 -5.277 -16.982 1.00 96.31 350 TYR A C 1
ATOM 2732 O O . TYR A 1 350 ? -5.821 -5.619 -18.157 1.00 96.31 350 TYR A O 1
ATOM 2740 N N . THR A 1 351 ? -6.591 -4.424 -16.415 1.00 96.44 351 THR A N 1
ATOM 2741 C CA . THR A 1 351 ? -7.672 -3.711 -17.104 1.00 96.44 351 THR A CA 1
ATOM 2742 C C . THR A 1 351 ? -7.203 -2.278 -17.355 1.00 96.44 351 THR A C 1
ATOM 2744 O O . THR A 1 351 ? -7.264 -1.477 -16.427 1.00 96.44 351 THR A O 1
ATOM 2747 N N . PRO A 1 352 ? -6.683 -1.924 -18.541 1.00 95.25 352 PRO A N 1
ATOM 2748 C CA . PRO A 1 352 ? -6.151 -0.585 -18.775 1.00 95.25 352 PRO A CA 1
ATOM 2749 C C . PRO A 1 352 ? -7.244 0.490 -18.646 1.00 95.25 352 PRO A C 1
ATOM 2751 O O . PRO A 1 352 ? -8.395 0.234 -19.010 1.00 95.25 352 PRO A O 1
ATOM 2754 N N . PRO A 1 353 ? -6.918 1.704 -18.162 1.00 95.88 353 PRO A N 1
ATOM 2755 C CA . PRO A 1 353 ? -7.871 2.805 -18.189 1.00 95.88 353 PRO A CA 1
ATOM 2756 C C . PRO A 1 353 ? -8.176 3.217 -19.636 1.00 95.88 353 PRO A C 1
ATOM 2758 O O . PRO A 1 353 ? -7.321 3.114 -20.516 1.00 95.88 353 PRO A O 1
ATOM 2761 N N . SER A 1 354 ? -9.365 3.775 -19.874 1.00 95.06 354 SER A N 1
ATOM 2762 C CA . SER A 1 354 ? -9.781 4.270 -21.199 1.00 95.06 354 SER A CA 1
ATOM 2763 C C . SER A 1 354 ? -8.879 5.379 -21.761 1.00 95.06 354 SER A C 1
ATOM 2765 O O . SER A 1 354 ? -8.837 5.586 -22.970 1.00 95.06 354 SER A O 1
ATOM 2767 N N . TYR A 1 355 ? -8.137 6.067 -20.890 1.00 95.94 355 TYR A N 1
ATOM 2768 C CA . TYR A 1 355 ? -7.179 7.121 -21.228 1.00 95.94 355 TYR A CA 1
ATOM 2769 C C . TYR A 1 355 ? -5.719 6.637 -21.301 1.00 95.94 355 TYR A C 1
ATOM 2771 O O . TYR A 1 355 ? -4.812 7.472 -21.308 1.00 95.94 355 TYR A O 1
ATOM 2779 N N . LEU A 1 356 ? -5.452 5.321 -21.327 1.00 96.44 356 LEU A N 1
ATOM 2780 C CA . LEU A 1 356 ? -4.095 4.802 -21.540 1.00 96.44 356 LEU A CA 1
ATOM 2781 C C . LEU A 1 356 ? -3.568 5.301 -22.903 1.00 96.44 356 LEU A C 1
ATOM 2783 O O . LEU A 1 356 ? -4.176 4.994 -23.932 1.00 96.44 356 LEU A O 1
ATOM 2787 N N . PRO A 1 357 ? -2.460 6.064 -22.950 1.00 96.00 357 PRO A N 1
ATOM 2788 C CA . PRO A 1 357 ? -1.926 6.541 -24.215 1.00 96.00 357 PRO A CA 1
ATOM 2789 C C . PRO A 1 357 ? -1.376 5.383 -25.055 1.00 96.00 357 PRO A C 1
ATOM 2791 O O . PRO A 1 357 ? -0.986 4.335 -24.541 1.00 96.00 357 PRO A O 1
ATOM 2794 N N . ALA A 1 358 ? -1.303 5.585 -26.371 1.00 91.94 358 ALA A N 1
ATOM 2795 C CA . ALA A 1 358 ? -0.623 4.640 -27.245 1.00 91.94 358 ALA A CA 1
ATOM 2796 C C . ALA A 1 358 ? 0.889 4.597 -26.929 1.00 91.94 358 ALA A C 1
ATOM 2798 O O . ALA A 1 358 ? 1.471 5.639 -26.601 1.00 91.94 358 ALA A O 1
ATOM 2799 N N . PRO A 1 359 ? 1.549 3.431 -27.071 1.00 91.62 359 PRO A N 1
ATOM 2800 C CA . PRO A 1 359 ? 3.003 3.340 -26.993 1.00 91.62 359 PRO A CA 1
ATOM 2801 C C . PRO A 1 359 ? 3.686 4.343 -27.932 1.00 91.62 359 PRO A C 1
ATOM 2803 O O . PRO A 1 359 ? 3.319 4.466 -29.102 1.00 91.62 359 PRO A O 1
ATOM 2806 N N . GLN A 1 360 ? 4.700 5.046 -27.430 1.00 90.06 360 GLN A N 1
ATOM 2807 C CA . GLN A 1 360 ? 5.438 6.054 -28.197 1.00 90.06 360 GLN A CA 1
ATOM 2808 C C . GLN A 1 360 ? 6.722 5.467 -28.808 1.00 90.06 360 GLN A C 1
ATOM 2810 O O . GLN A 1 360 ? 7.195 4.420 -28.360 1.00 90.06 360 GLN A O 1
ATOM 2815 N N . PRO A 1 361 ? 7.343 6.100 -29.819 1.00 88.38 361 PRO A N 1
ATOM 2816 C CA . PRO A 1 361 ? 8.694 5.742 -30.248 1.00 88.38 361 PRO A CA 1
ATOM 2817 C C . PRO A 1 361 ? 9.707 5.824 -29.099 1.00 88.38 361 PRO A C 1
ATOM 2819 O O . PRO A 1 361 ? 9.492 6.540 -28.119 1.00 88.38 361 PRO A O 1
ATOM 2822 N N . ALA A 1 362 ? 10.796 5.060 -29.182 1.00 85.31 362 ALA A N 1
ATOM 2823 C CA . ALA A 1 362 ? 11.898 5.218 -28.234 1.00 85.31 362 ALA A CA 1
ATOM 2824 C C . ALA A 1 362 ? 12.615 6.564 -28.474 1.00 85.31 362 ALA A C 1
ATOM 2826 O O . ALA A 1 362 ? 12.862 6.892 -29.639 1.00 85.31 362 ALA A O 1
ATOM 2827 N N . PRO A 1 363 ? 12.982 7.316 -27.417 1.00 87.38 363 PRO A N 1
ATOM 2828 C CA . PRO A 1 363 ? 13.756 8.545 -27.564 1.00 87.38 363 PRO A CA 1
ATOM 2829 C C . PRO A 1 363 ? 15.066 8.312 -28.328 1.00 87.38 363 PRO A C 1
ATOM 2831 O O . PRO A 1 363 ? 15.791 7.355 -28.060 1.00 87.38 363 PRO A O 1
ATOM 2834 N N . GLU A 1 364 ? 15.369 9.189 -29.286 1.00 88.94 364 GLU A N 1
ATOM 2835 C CA . GLU A 1 364 ? 16.606 9.115 -30.082 1.00 88.94 364 GLU A CA 1
ATOM 2836 C C . GLU A 1 364 ? 17.768 9.899 -29.464 1.00 88.94 364 GLU A C 1
ATOM 2838 O O . GLU A 1 364 ? 18.929 9.586 -29.711 1.00 88.94 364 GLU A O 1
ATOM 2843 N N . HIS A 1 365 ? 17.460 10.909 -28.648 1.00 89.38 365 HIS A N 1
ATOM 2844 C CA . HIS A 1 365 ? 18.446 11.836 -28.090 1.00 89.38 365 HIS A CA 1
ATOM 2845 C C . HIS A 1 365 ? 19.130 11.310 -26.821 1.00 89.38 365 HIS A C 1
ATOM 2847 O O . HIS A 1 365 ? 20.224 11.760 -26.486 1.00 89.38 365 HIS A O 1
ATOM 2853 N N . ALA A 1 366 ? 18.490 10.384 -26.103 1.00 91.00 366 ALA A N 1
ATOM 2854 C CA . ALA A 1 366 ? 18.978 9.849 -24.840 1.00 91.00 366 ALA A CA 1
ATOM 2855 C C . ALA A 1 366 ? 18.364 8.479 -24.529 1.00 91.00 366 ALA A C 1
ATOM 2857 O O . ALA A 1 366 ? 17.291 8.121 -25.014 1.00 91.00 366 ALA A O 1
ATOM 2858 N N . HIS A 1 367 ? 19.023 7.725 -23.658 1.00 92.19 367 HIS A N 1
ATOM 2859 C CA . HIS A 1 367 ? 18.433 6.584 -22.980 1.00 92.19 367 HIS A CA 1
ATOM 2860 C C . HIS A 1 367 ? 17.717 7.084 -21.718 1.00 92.19 367 HIS A C 1
ATOM 2862 O O . HIS A 1 367 ? 18.353 7.394 -20.710 1.00 92.19 367 HIS A O 1
ATOM 2868 N N . VAL A 1 368 ? 16.388 7.165 -21.777 1.00 94.81 368 VAL A N 1
ATOM 2869 C CA . VAL A 1 368 ? 15.563 7.678 -20.680 1.00 94.81 368 VAL A CA 1
ATOM 2870 C C . VAL A 1 368 ? 15.194 6.538 -19.728 1.00 94.81 368 VAL A C 1
ATOM 2872 O O . VAL A 1 368 ? 14.394 5.665 -20.063 1.00 94.81 368 VAL A O 1
ATOM 2875 N N . LEU A 1 369 ? 15.798 6.533 -18.547 1.00 95.94 369 LEU A N 1
ATOM 2876 C CA . LEU A 1 369 ? 15.582 5.576 -17.467 1.00 95.94 369 LEU A CA 1
ATOM 2877 C C . LEU A 1 369 ? 14.570 6.156 -16.476 1.00 95.94 369 LEU A C 1
ATOM 2879 O O . LEU A 1 369 ? 14.787 7.239 -15.941 1.00 95.94 369 LEU A O 1
ATOM 2883 N N . GLY A 1 370 ? 13.477 5.447 -16.211 1.00 97.69 370 GLY A N 1
ATOM 2884 C CA . GLY A 1 370 ? 12.425 5.903 -15.307 1.00 97.69 370 GLY A CA 1
ATOM 2885 C C . GLY A 1 370 ? 12.344 5.105 -14.015 1.00 97.69 370 GLY A C 1
ATOM 2886 O O . GLY A 1 370 ? 12.354 3.878 -14.031 1.00 97.69 370 GLY A O 1
ATOM 2887 N N . ILE A 1 371 ? 12.189 5.810 -12.902 1.00 98.25 371 ILE A N 1
ATOM 2888 C CA . ILE A 1 371 ? 11.865 5.269 -11.584 1.00 98.25 371 ILE A CA 1
ATOM 2889 C C . ILE A 1 371 ? 10.467 5.776 -11.252 1.00 98.25 371 ILE A C 1
ATOM 2891 O O . ILE A 1 371 ? 10.263 6.959 -10.976 1.00 98.25 371 ILE A O 1
ATOM 2895 N N . ILE A 1 372 ? 9.495 4.873 -11.353 1.00 98.00 372 ILE A N 1
ATOM 2896 C CA . ILE A 1 372 ? 8.059 5.205 -11.356 1.00 98.00 372 ILE A CA 1
ATOM 2897 C C . ILE A 1 372 ? 7.304 4.564 -10.185 1.00 98.00 372 ILE A C 1
ATOM 2899 O O . ILE A 1 372 ? 6.074 4.504 -10.182 1.00 98.00 372 ILE A O 1
ATOM 2903 N N . ALA A 1 373 ? 8.051 4.006 -9.231 1.00 95.94 373 ALA A N 1
ATOM 2904 C CA . ALA A 1 373 ? 7.529 3.372 -8.032 1.00 95.94 373 ALA A CA 1
ATOM 2905 C C . ALA A 1 373 ? 7.013 4.419 -7.030 1.00 95.94 373 ALA A C 1
ATOM 2907 O O . ALA A 1 373 ? 7.426 5.575 -7.048 1.00 95.94 373 ALA A O 1
ATOM 2908 N N . ASN A 1 374 ? 6.166 3.985 -6.087 1.00 95.69 374 ASN A N 1
ATOM 2909 C CA . ASN A 1 374 ? 5.861 4.780 -4.894 1.00 95.69 374 ASN A CA 1
ATOM 2910 C C . ASN A 1 374 ? 7.196 5.199 -4.230 1.00 95.69 374 ASN A C 1
ATOM 2912 O O . ASN A 1 374 ? 7.970 4.293 -3.913 1.00 95.69 374 ASN A O 1
ATOM 2916 N N . PRO A 1 375 ? 7.488 6.495 -3.994 1.00 97.25 375 PRO A N 1
ATOM 2917 C CA . PRO A 1 375 ? 8.819 6.939 -3.593 1.00 97.25 375 PRO A CA 1
ATOM 2918 C C . PRO A 1 375 ? 9.318 6.360 -2.269 1.00 97.25 375 PRO A C 1
ATOM 2920 O O . PRO A 1 375 ? 10.528 6.304 -2.068 1.00 97.25 375 PRO A O 1
ATOM 2923 N N . VAL A 1 376 ? 8.431 5.863 -1.396 1.00 96.50 376 VAL A N 1
ATOM 2924 C CA . VAL A 1 376 ? 8.842 5.135 -0.180 1.00 96.50 376 VAL A CA 1
ATOM 2925 C C . VAL A 1 376 ? 9.634 3.860 -0.508 1.00 96.50 376 VAL A C 1
ATOM 2927 O O . VAL A 1 376 ? 10.474 3.440 0.277 1.00 96.50 376 VAL A O 1
ATOM 2930 N N . LYS A 1 377 ? 9.418 3.276 -1.697 1.00 97.06 377 LYS A N 1
ATOM 2931 C CA . LYS A 1 377 ? 10.153 2.113 -2.219 1.00 97.06 377 LYS A CA 1
ATOM 2932 C C . LYS A 1 377 ? 11.525 2.472 -2.791 1.00 97.06 377 LYS A C 1
ATOM 2934 O O . LYS A 1 377 ? 12.304 1.572 -3.084 1.00 97.06 377 LYS A O 1
ATOM 2939 N N . VAL A 1 378 ? 11.827 3.761 -2.986 1.00 96.75 378 VAL A N 1
ATOM 2940 C CA . VAL A 1 378 ? 13.165 4.222 -3.391 1.00 96.75 378 VAL A CA 1
ATOM 2941 C C . VAL A 1 378 ? 14.066 4.129 -2.164 1.00 96.75 378 VAL A C 1
ATOM 2943 O O . VAL A 1 378 ? 14.304 5.112 -1.457 1.00 96.75 378 VAL A O 1
ATOM 2946 N N . SER A 1 379 ? 14.477 2.898 -1.891 1.00 95.50 379 SER A N 1
ATOM 2947 C CA . SER A 1 379 ? 15.223 2.466 -0.719 1.00 95.50 379 SER A CA 1
ATOM 2948 C C . SER A 1 379 ? 16.692 2.877 -0.804 1.00 95.50 379 SER A C 1
ATOM 2950 O O .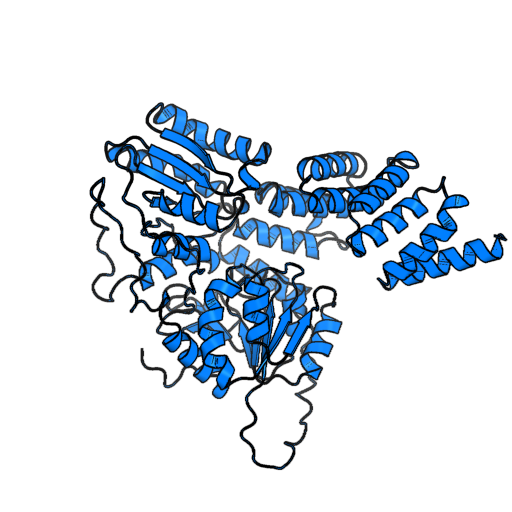 SER A 1 379 ? 17.200 3.237 -1.874 1.00 95.50 379 SER A O 1
ATOM 2952 N N . GLN A 1 380 ? 17.401 2.792 0.318 1.00 93.75 380 GLN A N 1
ATOM 2953 C CA . GLN A 1 380 ? 18.845 3.000 0.322 1.00 93.75 380 GLN A CA 1
ATOM 2954 C C . GLN A 1 380 ? 19.600 1.930 -0.493 1.00 93.75 380 GLN A C 1
ATOM 2956 O O . GLN A 1 380 ? 20.430 2.342 -1.302 1.00 93.75 380 GLN A O 1
ATOM 2961 N N . PRO A 1 381 ? 19.317 0.609 -0.385 1.00 92.88 381 PRO A N 1
ATOM 2962 C CA . PRO A 1 381 ? 19.967 -0.399 -1.229 1.00 92.88 381 PRO A CA 1
ATOM 2963 C C . PRO A 1 381 ? 19.812 -0.112 -2.726 1.00 92.88 381 PRO A C 1
ATOM 2965 O O . PRO A 1 381 ? 20.799 -0.129 -3.467 1.00 92.88 381 PRO A O 1
ATOM 2968 N N . PHE A 1 382 ? 18.603 0.272 -3.151 1.00 95.00 382 PHE A N 1
ATOM 2969 C CA . PHE A 1 382 ? 18.333 0.620 -4.544 1.00 95.00 382 PHE A CA 1
ATOM 2970 C C . PHE A 1 382 ? 19.168 1.814 -5.011 1.00 95.00 382 PHE A C 1
ATOM 2972 O O . PHE A 1 382 ? 19.802 1.762 -6.068 1.00 95.00 382 PHE A O 1
ATOM 2979 N N . LEU A 1 383 ? 19.207 2.883 -4.213 1.00 94.50 383 LEU A N 1
ATOM 2980 C CA . LEU A 1 383 ? 19.991 4.073 -4.534 1.00 94.50 383 LEU A CA 1
ATOM 2981 C C . LEU A 1 383 ? 21.500 3.781 -4.559 1.00 94.50 383 LEU A C 1
ATOM 2983 O O . LEU A 1 383 ? 22.193 4.249 -5.463 1.00 94.50 383 LEU A O 1
ATOM 2987 N N . SER A 1 384 ? 22.006 2.978 -3.620 1.00 91.12 384 SER A N 1
ATOM 2988 C CA . SER A 1 384 ? 23.415 2.573 -3.562 1.00 91.12 384 SER A CA 1
ATOM 2989 C C . SER A 1 384 ? 23.841 1.750 -4.782 1.00 91.12 384 SER A C 1
ATOM 2991 O O . SER A 1 384 ? 24.946 1.940 -5.292 1.00 91.12 384 SER A O 1
ATOM 2993 N N . GLY A 1 385 ? 22.963 0.885 -5.298 1.00 91.12 385 GLY A N 1
ATOM 2994 C CA . GLY A 1 385 ? 23.212 0.114 -6.519 1.00 91.12 385 GLY A CA 1
ATOM 2995 C C . GLY A 1 385 ? 23.160 0.943 -7.808 1.00 91.12 385 GLY A C 1
ATOM 2996 O O . GLY A 1 385 ? 23.700 0.531 -8.838 1.00 91.12 385 GLY A O 1
ATOM 2997 N N . LEU A 1 386 ? 22.558 2.137 -7.778 1.00 92.38 386 LEU A N 1
ATOM 2998 C CA . LEU A 1 386 ? 22.234 2.873 -8.998 1.00 92.38 386 LEU A CA 1
ATOM 2999 C C . LEU A 1 386 ? 23.472 3.357 -9.764 1.00 92.38 386 LEU A C 1
ATOM 3001 O O . LEU A 1 386 ? 23.455 3.361 -10.993 1.00 92.38 386 LEU A O 1
ATOM 3005 N N . LEU A 1 387 ? 24.574 3.692 -9.080 1.00 91.50 387 LEU A N 1
ATOM 3006 C CA . LEU A 1 387 ? 25.841 4.026 -9.747 1.00 91.50 387 LEU A CA 1
ATOM 3007 C C . LEU A 1 387 ? 26.303 2.893 -10.673 1.00 91.50 387 LEU A C 1
ATOM 3009 O O . LEU A 1 387 ? 26.712 3.154 -11.804 1.00 91.50 387 LEU A O 1
ATOM 3013 N N . HIS A 1 388 ? 26.248 1.646 -10.200 1.00 91.69 388 HIS A N 1
ATOM 3014 C CA . HIS A 1 388 ? 26.659 0.489 -10.988 1.00 91.69 388 HIS A CA 1
ATOM 3015 C C . HIS A 1 388 ? 25.766 0.334 -12.223 1.00 91.69 388 HIS A C 1
ATOM 3017 O O . HIS A 1 388 ? 26.274 0.338 -13.345 1.00 91.69 388 HIS A O 1
ATOM 3023 N N . THR A 1 389 ? 24.445 0.345 -12.029 1.00 91.38 389 THR A N 1
ATOM 3024 C CA . THR A 1 389 ? 23.456 0.275 -13.115 1.00 91.38 389 THR A CA 1
ATOM 3025 C C . THR A 1 389 ? 23.668 1.372 -14.160 1.00 91.38 389 THR A C 1
ATOM 3027 O O . THR A 1 389 ? 23.693 1.099 -15.360 1.00 91.38 389 THR A O 1
ATOM 3030 N N . LEU A 1 390 ? 23.867 2.622 -13.733 1.00 92.31 390 LEU A N 1
ATOM 3031 C CA . LEU A 1 390 ? 24.082 3.744 -14.649 1.00 92.31 390 LEU A CA 1
ATOM 3032 C C . LEU A 1 390 ? 25.389 3.595 -15.439 1.00 92.31 390 LEU A C 1
ATOM 3034 O O . LEU A 1 390 ? 25.400 3.872 -16.637 1.00 92.31 390 LEU A O 1
ATOM 3038 N N . ARG A 1 391 ? 26.474 3.103 -14.821 1.00 91.12 391 ARG A N 1
ATOM 3039 C CA . ARG A 1 391 ? 27.741 2.837 -15.531 1.00 91.12 391 ARG A CA 1
ATOM 3040 C C . ARG A 1 391 ? 27.579 1.777 -16.612 1.00 91.12 391 ARG A C 1
ATOM 3042 O O . ARG A 1 391 ? 28.137 1.940 -17.694 1.00 91.12 391 ARG A O 1
ATOM 3049 N N . GLU A 1 392 ? 26.824 0.716 -16.344 1.00 90.06 392 GLU A N 1
ATOM 3050 C CA . GLU A 1 392 ? 26.541 -0.312 -17.349 1.00 90.06 392 GLU A CA 1
ATOM 3051 C C . GLU A 1 392 ? 25.732 0.254 -18.519 1.00 90.06 392 GLU A C 1
ATOM 3053 O O . GLU A 1 392 ? 26.036 -0.020 -19.679 1.00 90.06 392 GLU A O 1
ATOM 3058 N N . ARG A 1 393 ? 24.722 1.089 -18.242 1.00 88.75 393 ARG A N 1
ATOM 3059 C CA . ARG A 1 393 ? 23.873 1.669 -19.296 1.00 88.75 393 ARG A CA 1
ATOM 3060 C C . ARG A 1 393 ? 24.553 2.767 -20.100 1.00 88.75 393 ARG A C 1
ATOM 3062 O O . ARG A 1 393 ? 24.282 2.874 -21.296 1.00 88.75 393 ARG A O 1
ATOM 3069 N N . ALA A 1 394 ? 25.479 3.507 -19.497 1.00 87.25 394 ALA A N 1
ATOM 3070 C CA . ALA A 1 394 ? 26.278 4.519 -20.185 1.00 87.25 394 ALA A CA 1
ATOM 3071 C C . ALA A 1 394 ? 27.157 3.925 -21.307 1.00 87.25 394 ALA A C 1
ATOM 3073 O O . ALA A 1 394 ? 27.466 4.611 -22.278 1.00 87.25 394 ALA A O 1
ATOM 3074 N N . GLN A 1 395 ? 27.488 2.626 -21.252 1.00 84.62 395 GLN A N 1
ATOM 3075 C CA . GLN A 1 395 ? 28.220 1.937 -22.329 1.00 84.62 395 GLN A CA 1
ATOM 3076 C C . GLN A 1 395 ? 27.432 1.862 -23.651 1.00 84.62 395 GLN A C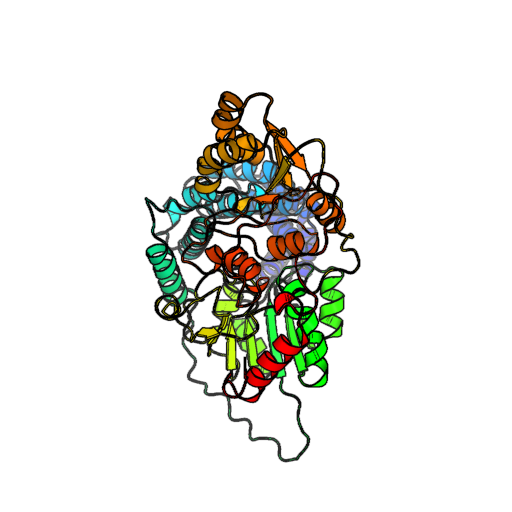 1
ATOM 3078 O O . GLN A 1 395 ? 28.004 1.537 -24.689 1.00 84.62 395 GLN A O 1
ATOM 3083 N N . GLY A 1 396 ? 26.129 2.167 -23.637 1.00 77.38 396 GLY A N 1
ATOM 3084 C CA . GLY A 1 396 ? 25.268 2.175 -24.821 1.00 77.38 396 GLY A CA 1
ATOM 3085 C C . GLY A 1 396 ? 25.478 3.356 -25.779 1.00 77.38 396 GLY A C 1
ATOM 3086 O O . GLY A 1 396 ? 24.843 3.379 -26.830 1.00 77.38 396 GLY A O 1
ATOM 3087 N N . GLY A 1 397 ? 26.329 4.331 -25.436 1.00 80.88 397 GLY A N 1
ATOM 3088 C CA . GLY A 1 397 ? 26.729 5.441 -26.314 1.00 80.88 397 GLY A CA 1
ATOM 3089 C C . GLY A 1 397 ? 25.753 6.623 -26.400 1.00 80.88 397 GLY A C 1
ATOM 3090 O O . GLY A 1 397 ? 26.137 7.673 -26.908 1.00 80.88 397 GLY A O 1
ATOM 3091 N N . LEU A 1 398 ? 24.525 6.491 -25.886 1.00 86.38 398 LEU A N 1
ATOM 3092 C CA . LEU A 1 398 ? 23.587 7.608 -25.719 1.00 86.38 398 LEU A CA 1
ATOM 3093 C C . LEU A 1 398 ? 23.752 8.265 -24.337 1.00 86.38 398 LEU A C 1
ATOM 3095 O O . LEU A 1 398 ? 24.015 7.550 -23.366 1.00 86.38 398 LEU A O 1
ATOM 3099 N N . PRO A 1 399 ? 23.519 9.588 -24.213 1.00 92.00 399 PRO A N 1
ATOM 3100 C CA . PRO A 1 399 ? 23.332 10.234 -22.916 1.00 92.00 399 PRO A CA 1
ATOM 3101 C C . PRO A 1 399 ? 22.228 9.542 -22.114 1.00 92.00 399 PRO A C 1
ATOM 3103 O O . PRO A 1 399 ? 21.253 9.057 -22.687 1.00 92.00 399 PRO A O 1
ATOM 3106 N N . LEU A 1 400 ? 22.356 9.511 -20.793 1.00 94.00 400 LEU A N 1
ATOM 3107 C CA . LEU A 1 400 ? 21.336 8.992 -19.891 1.00 94.00 400 LEU A CA 1
ATOM 3108 C C . LEU A 1 400 ? 20.488 10.140 -19.346 1.00 94.00 400 LEU A C 1
ATOM 3110 O O . LEU A 1 400 ? 21.008 11.154 -18.878 1.00 94.00 400 LEU A O 1
ATOM 3114 N N . GLU A 1 401 ? 19.177 9.942 -19.312 1.00 95.44 401 GLU A N 1
ATOM 3115 C CA . GLU A 1 401 ? 18.294 10.743 -18.470 1.00 95.44 401 GLU A CA 1
ATOM 3116 C C . GLU A 1 401 ? 17.681 9.842 -17.406 1.00 95.44 401 GLU A C 1
ATOM 3118 O O . GLU A 1 401 ? 17.146 8.789 -17.730 1.00 95.44 401 GLU A O 1
ATOM 3123 N N . LEU A 1 402 ? 17.755 10.246 -16.142 1.00 96.44 402 LEU A N 1
ATOM 3124 C CA . LEU A 1 402 ? 17.164 9.532 -15.021 1.00 96.44 402 LEU A CA 1
ATOM 3125 C C . LEU A 1 402 ? 15.947 10.306 -14.515 1.00 96.44 402 LEU A C 1
ATOM 3127 O O . LEU A 1 402 ? 16.086 11.387 -13.941 1.00 96.44 402 LEU A O 1
ATOM 3131 N N . HIS A 1 403 ? 14.758 9.765 -14.762 1.00 97.94 403 HIS A N 1
ATOM 3132 C CA . HIS A 1 403 ? 13.474 10.384 -14.452 1.00 97.94 403 HIS A CA 1
ATOM 3133 C C . HIS A 1 403 ? 12.852 9.734 -13.220 1.00 97.94 403 HIS A C 1
ATOM 3135 O O . HIS A 1 403 ? 12.499 8.559 -13.243 1.00 97.94 403 HIS A O 1
ATOM 3141 N N . PHE A 1 404 ? 12.662 10.507 -12.159 1.00 98.44 404 PHE A N 1
ATOM 3142 C CA . PHE A 1 404 ? 11.845 10.120 -11.011 1.00 98.44 404 PHE A CA 1
ATOM 3143 C C . PHE A 1 404 ? 10.430 10.671 -11.211 1.00 98.44 404 PHE A C 1
ATOM 3145 O O . PHE A 1 404 ? 10.267 11.887 -11.322 1.00 98.44 404 PHE A O 1
ATOM 3152 N N . ILE A 1 405 ? 9.421 9.797 -11.301 1.00 98.44 405 ILE A N 1
ATOM 3153 C CA . ILE A 1 405 ? 8.052 10.175 -11.697 1.00 98.44 405 ILE A CA 1
ATOM 3154 C C . ILE A 1 405 ? 7.055 9.849 -10.580 1.00 98.44 405 ILE A C 1
ATOM 3156 O O . ILE A 1 405 ? 6.617 8.712 -10.442 1.00 98.44 405 ILE A O 1
ATOM 3160 N N . ASP A 1 406 ? 6.685 10.861 -9.800 1.00 97.25 406 ASP A N 1
ATOM 3161 C CA . ASP A 1 406 ? 5.629 10.836 -8.777 1.00 97.25 406 ASP A CA 1
ATOM 3162 C C . ASP A 1 406 ? 5.395 12.280 -8.308 1.00 97.25 406 ASP A C 1
ATOM 3164 O O . ASP A 1 406 ? 6.335 13.072 -8.183 1.00 97.25 406 ASP A O 1
ATOM 3168 N N . LYS A 1 407 ? 4.147 12.640 -8.004 1.00 94.19 407 LYS A N 1
ATOM 3169 C CA . LYS A 1 407 ? 3.809 13.985 -7.520 1.00 94.19 407 LYS A CA 1
ATOM 3170 C C . LYS A 1 407 ? 4.557 14.377 -6.240 1.00 94.19 407 LYS A C 1
ATOM 3172 O O . LYS A 1 407 ? 4.788 15.561 -6.024 1.00 94.19 407 LYS A O 1
ATOM 3177 N N . ARG A 1 408 ? 4.947 13.417 -5.392 1.00 93.31 408 ARG A N 1
ATOM 3178 C CA . ARG A 1 408 ? 5.627 13.637 -4.098 1.00 93.31 408 ARG A CA 1
ATOM 3179 C C . ARG A 1 408 ? 7.093 14.035 -4.230 1.00 93.31 408 ARG A C 1
ATOM 3181 O O . ARG A 1 408 ? 7.685 14.483 -3.253 1.00 93.31 408 ARG A O 1
ATOM 3188 N N . TYR A 1 409 ? 7.669 14.011 -5.432 1.00 94.88 409 TYR A N 1
ATOM 3189 C CA . TYR A 1 409 ? 8.994 14.593 -5.673 1.00 94.88 409 TYR A CA 1
ATOM 3190 C C . TYR A 1 409 ? 9.028 16.135 -5.587 1.00 94.88 409 TYR A C 1
ATOM 3192 O O . TYR A 1 409 ? 10.008 16.744 -5.998 1.00 94.88 409 TYR A O 1
ATOM 3200 N N . HIS A 1 410 ? 8.007 16.788 -5.015 1.00 90.19 410 HIS A N 1
ATOM 3201 C CA . HIS A 1 410 ? 8.098 18.172 -4.534 1.00 90.19 410 HIS A CA 1
ATOM 3202 C C . HIS A 1 410 ? 8.663 18.277 -3.106 1.00 90.19 410 HIS A C 1
ATOM 3204 O O . HIS A 1 410 ? 9.074 19.364 -2.701 1.00 90.19 410 HIS A O 1
ATOM 3210 N N . HIS A 1 411 ? 8.698 17.183 -2.330 1.00 88.19 411 HIS A N 1
ATOM 3211 C CA . HIS A 1 411 ? 9.173 17.219 -0.945 1.00 88.19 411 HIS A CA 1
ATOM 3212 C C . HIS A 1 411 ? 10.698 17.442 -0.877 1.00 88.19 411 HIS A C 1
ATOM 3214 O O . HIS A 1 411 ? 11.463 16.604 -1.372 1.00 88.19 411 HIS A O 1
ATOM 3220 N N . PRO A 1 412 ? 11.183 18.521 -0.224 1.00 87.62 412 PRO A N 1
ATOM 3221 C CA . PRO A 1 412 ? 12.607 18.866 -0.226 1.00 87.62 412 PRO A CA 1
ATOM 3222 C C . PRO A 1 412 ? 13.518 17.789 0.372 1.00 87.62 412 PRO A C 1
ATOM 3224 O O . PRO A 1 412 ? 14.606 17.551 -0.149 1.00 87.62 412 PRO A O 1
ATOM 3227 N N . GLN A 1 413 ? 13.074 17.112 1.435 1.00 86.94 413 GLN A N 1
ATOM 3228 C CA . GLN A 1 413 ? 13.859 16.068 2.103 1.00 86.94 413 GLN A CA 1
ATOM 3229 C C . GLN A 1 413 ? 14.053 14.835 1.207 1.00 86.94 413 GLN A C 1
ATOM 3231 O O . GLN A 1 413 ? 15.163 14.314 1.101 1.00 86.94 413 GLN A O 1
ATOM 3236 N N . LEU A 1 414 ? 13.000 14.415 0.496 1.00 91.94 414 LEU A N 1
ATOM 3237 C CA . LEU A 1 414 ? 13.061 13.321 -0.475 1.00 91.94 414 LEU A CA 1
ATOM 3238 C C . LEU A 1 414 ? 14.027 13.652 -1.622 1.00 91.94 414 LEU A C 1
ATOM 3240 O O . LEU A 1 414 ? 14.884 12.839 -1.972 1.00 91.94 414 LEU A O 1
ATOM 3244 N N . LEU A 1 415 ? 13.935 14.869 -2.168 1.00 93.88 415 LEU A N 1
ATOM 3245 C CA . LEU A 1 415 ? 14.844 15.349 -3.211 1.00 93.88 415 LEU A CA 1
ATOM 3246 C C . LEU A 1 415 ? 16.300 15.391 -2.735 1.00 93.88 415 LEU A C 1
ATOM 3248 O O . LEU A 1 415 ? 17.194 14.957 -3.463 1.00 93.88 415 LEU A O 1
ATOM 3252 N N . ALA A 1 416 ? 16.546 15.901 -1.526 1.00 93.06 416 ALA A N 1
ATOM 3253 C CA . ALA A 1 416 ? 17.881 15.972 -0.942 1.00 93.06 416 ALA A CA 1
ATOM 3254 C C . ALA A 1 416 ? 18.488 14.575 -0.755 1.00 93.06 416 ALA A C 1
ATOM 3256 O O . ALA A 1 416 ? 19.628 14.356 -1.161 1.00 93.06 416 ALA A O 1
ATOM 3257 N N . ARG A 1 417 ? 17.708 13.616 -0.236 1.00 92.69 417 ARG A N 1
ATOM 3258 C CA . ARG A 1 417 ? 18.123 12.215 -0.058 1.00 92.69 417 ARG A CA 1
ATOM 3259 C C . ARG A 1 417 ? 18.548 11.573 -1.378 1.00 92.69 417 ARG A C 1
ATOM 3261 O O . ARG A 1 417 ? 19.632 11.001 -1.465 1.00 92.69 417 ARG A O 1
ATOM 3268 N N . ILE A 1 418 ? 17.731 11.719 -2.421 1.00 95.12 418 ILE A N 1
ATOM 3269 C CA . ILE A 1 418 ? 18.025 11.163 -3.750 1.00 95.12 418 ILE A CA 1
ATOM 3270 C C . ILE A 1 418 ? 19.261 11.833 -4.361 1.00 95.12 418 ILE A C 1
ATOM 3272 O O . ILE A 1 418 ? 20.149 11.147 -4.860 1.00 95.12 418 ILE A O 1
ATOM 3276 N N . ARG A 1 419 ? 19.361 13.167 -4.297 1.00 94.62 419 ARG A N 1
ATOM 3277 C CA . ARG A 1 419 ? 20.523 13.903 -4.826 1.00 94.62 419 ARG A CA 1
ATOM 3278 C C . ARG A 1 419 ? 21.819 13.521 -4.118 1.00 94.62 419 ARG A C 1
ATOM 3280 O O . ARG A 1 419 ? 22.824 13.322 -4.792 1.00 94.62 419 ARG A O 1
ATOM 3287 N N . ALA A 1 420 ? 21.788 13.392 -2.792 1.00 93.62 420 ALA A N 1
ATOM 3288 C CA . ALA A 1 420 ? 22.940 12.961 -2.009 1.00 93.62 420 ALA A CA 1
ATOM 3289 C C . ALA A 1 420 ? 23.388 11.552 -2.422 1.00 93.62 420 ALA A C 1
ATOM 3291 O O . ALA A 1 420 ? 24.561 11.344 -2.723 1.00 93.62 420 ALA A O 1
ATOM 3292 N N . ALA A 1 421 ? 22.451 10.608 -2.539 1.00 91.94 421 ALA A N 1
ATOM 3293 C CA . ALA A 1 421 ? 22.773 9.241 -2.940 1.00 91.94 421 ALA A CA 1
ATOM 3294 C C . ALA A 1 421 ? 23.299 9.136 -4.384 1.00 91.94 421 ALA A C 1
ATOM 3296 O O . ALA A 1 421 ? 24.105 8.259 -4.689 1.00 91.94 421 ALA A O 1
ATOM 3297 N N . LEU A 1 422 ? 22.888 10.048 -5.273 1.00 91.94 422 LEU A N 1
ATOM 3298 C CA . LEU A 1 422 ? 23.344 10.089 -6.665 1.00 91.94 422 LEU A CA 1
ATOM 3299 C C . LEU A 1 422 ? 24.604 10.917 -6.894 1.00 91.94 422 LEU A C 1
ATOM 3301 O O . LEU A 1 422 ? 25.162 10.853 -7.991 1.00 91.94 422 LEU A O 1
ATOM 3305 N N . GLN A 1 423 ? 25.098 11.646 -5.892 1.00 91.81 423 GLN A N 1
ATOM 3306 C CA . GLN A 1 423 ? 26.316 12.446 -6.012 1.00 91.81 423 GLN A CA 1
ATOM 3307 C C . GLN A 1 423 ? 27.510 11.642 -6.576 1.00 91.81 423 GLN A C 1
ATOM 3309 O O . GLN A 1 423 ? 28.159 12.151 -7.492 1.00 91.81 423 GLN A O 1
ATOM 3314 N N . PRO A 1 424 ? 27.784 10.386 -6.153 1.00 90.19 424 PRO A N 1
ATOM 3315 C CA . PRO A 1 424 ? 28.874 9.592 -6.729 1.00 90.19 424 PRO A CA 1
ATOM 3316 C C . PRO A 1 424 ? 28.674 9.272 -8.218 1.00 90.19 424 PRO A C 1
ATOM 3318 O O . PRO A 1 424 ? 29.633 9.294 -8.995 1.00 90.19 424 PRO A O 1
ATOM 3321 N N . ALA A 1 425 ? 27.431 9.009 -8.637 1.00 88.06 425 ALA A N 1
ATOM 3322 C CA . ALA A 1 425 ? 27.078 8.790 -10.040 1.00 88.06 425 ALA A CA 1
ATOM 3323 C C . ALA A 1 425 ? 27.257 10.056 -10.871 1.00 88.06 425 ALA A C 1
ATOM 3325 O O . ALA A 1 425 ? 27.862 9.992 -11.940 1.00 88.06 425 ALA A O 1
ATOM 3326 N N . MET A 1 426 ? 26.825 11.207 -10.354 1.00 88.50 426 MET A N 1
ATOM 3327 C CA . MET A 1 426 ? 27.021 12.493 -11.024 1.00 88.50 426 MET A CA 1
ATOM 3328 C C . MET A 1 426 ? 28.506 12.865 -11.113 1.00 88.50 426 MET A C 1
ATOM 3330 O O . MET A 1 426 ? 28.937 13.384 -12.134 1.00 88.50 426 MET A O 1
ATOM 3334 N N . ALA A 1 427 ? 29.314 12.553 -10.096 1.00 90.19 427 ALA A N 1
ATOM 3335 C CA . ALA A 1 427 ? 30.756 12.799 -10.126 1.00 90.19 427 ALA A CA 1
ATOM 3336 C C . ALA A 1 427 ? 31.496 11.884 -11.119 1.00 90.19 427 ALA A C 1
ATOM 3338 O O . ALA A 1 427 ? 32.426 12.324 -11.788 1.00 90.19 427 ALA A O 1
ATOM 3339 N N . THR A 1 428 ? 31.079 10.617 -11.231 1.00 88.81 428 THR A N 1
ATOM 3340 C CA . THR A 1 428 ? 31.743 9.615 -12.087 1.00 88.81 428 THR A CA 1
ATOM 3341 C C . THR A 1 428 ? 31.333 9.734 -13.554 1.00 88.81 428 THR A C 1
ATOM 3343 O O . THR A 1 428 ? 32.170 9.599 -14.442 1.00 88.81 428 THR A O 1
ATOM 3346 N N . LEU A 1 429 ? 30.041 9.942 -13.817 1.00 88.25 429 LEU A N 1
ATOM 3347 C CA . LEU A 1 429 ? 29.477 9.973 -15.169 1.00 88.25 429 LEU A CA 1
ATOM 3348 C C . LEU A 1 429 ? 29.301 11.406 -15.697 1.00 88.25 429 LEU A C 1
ATOM 3350 O O . LEU A 1 429 ? 29.155 11.606 -16.902 1.00 88.25 429 LEU A O 1
ATOM 3354 N N . GLY A 1 430 ? 29.365 12.417 -14.826 1.00 82.19 430 GLY A N 1
ATOM 3355 C CA . GLY A 1 430 ? 29.349 13.826 -15.206 1.00 82.19 430 GLY A CA 1
ATOM 3356 C C . GLY A 1 430 ? 28.138 14.198 -16.060 1.00 82.19 430 GLY A C 1
ATOM 3357 O O . GLY A 1 430 ? 27.002 13.832 -15.769 1.00 82.19 430 GLY A O 1
ATOM 3358 N N . HIS A 1 431 ? 28.407 14.898 -17.163 1.00 77.06 431 HIS A N 1
ATOM 3359 C CA . HIS A 1 431 ? 27.413 15.348 -18.142 1.00 77.06 431 HIS A CA 1
ATOM 3360 C C . HIS A 1 431 ? 26.696 14.209 -18.891 1.00 77.06 431 HIS A C 1
ATOM 3362 O O . HIS A 1 431 ? 25.759 14.483 -19.638 1.00 77.06 431 HIS A O 1
ATOM 3368 N N . GLN A 1 432 ? 27.111 12.947 -18.718 1.00 84.12 432 GLN A N 1
ATOM 3369 C CA . GLN A 1 432 ? 26.443 11.806 -19.347 1.00 84.12 432 GLN A CA 1
ATOM 3370 C C . GLN A 1 432 ? 25.109 11.459 -18.686 1.00 84.12 432 GLN A C 1
ATOM 3372 O O . GLN A 1 432 ? 24.348 10.708 -19.284 1.00 84.12 432 GLN A O 1
ATOM 3377 N N . VAL A 1 433 ? 24.816 11.964 -17.480 1.00 90.62 433 VAL A N 1
ATOM 3378 C CA . VAL A 1 433 ? 23.553 11.684 -16.786 1.00 90.62 433 VAL A CA 1
ATOM 3379 C C . VAL A 1 433 ? 22.842 12.978 -16.418 1.00 90.62 433 VAL A C 1
ATOM 3381 O O . VAL A 1 433 ? 23.392 13.826 -15.721 1.00 90.62 433 VAL A O 1
ATOM 3384 N N . GLN A 1 434 ? 21.586 13.105 -16.840 1.00 93.38 434 GLN A N 1
ATOM 3385 C CA . GLN A 1 434 ? 20.700 14.189 -16.423 1.00 93.38 434 GLN A CA 1
ATOM 3386 C C . GLN A 1 434 ? 19.639 13.669 -15.459 1.00 93.38 434 GLN A C 1
ATOM 3388 O O . GLN A 1 434 ? 18.878 12.766 -15.794 1.00 93.38 434 GLN A O 1
ATOM 3393 N N . LEU A 1 435 ? 19.558 14.260 -14.270 1.00 94.88 435 LEU A N 1
ATOM 3394 C CA . LEU A 1 435 ? 18.538 13.938 -13.274 1.00 94.88 435 LEU A CA 1
ATOM 3395 C C . LEU A 1 435 ? 17.305 14.832 -13.462 1.00 94.88 435 LEU A C 1
ATOM 3397 O O . LEU A 1 435 ? 17.421 16.057 -13.403 1.00 94.88 435 LEU A O 1
ATOM 3401 N N . LYS A 1 436 ? 16.123 14.231 -13.637 1.00 96.44 436 LYS A N 1
ATOM 3402 C CA . LYS A 1 436 ? 14.841 14.941 -13.764 1.00 96.44 436 LYS A CA 1
ATOM 3403 C C . LYS A 1 436 ? 13.813 14.390 -12.774 1.00 96.44 436 LYS A C 1
ATOM 3405 O O . LYS A 1 436 ? 13.687 13.181 -12.600 1.00 96.44 436 LYS A O 1
ATOM 3410 N N . PHE A 1 437 ? 13.058 15.290 -12.154 1.00 97.81 437 PHE A N 1
ATOM 3411 C CA . PHE A 1 437 ? 11.912 14.958 -11.308 1.00 97.81 437 PHE A CA 1
ATOM 3412 C C . PHE A 1 437 ? 10.645 15.422 -12.023 1.00 97.81 437 PHE A C 1
ATOM 3414 O O . PHE A 1 437 ? 10.516 16.604 -12.337 1.00 97.81 437 PHE A O 1
ATOM 3421 N N . ILE A 1 438 ? 9.741 14.491 -12.315 1.00 98.19 438 ILE A N 1
ATOM 3422 C CA . ILE A 1 438 ? 8.493 14.737 -13.040 1.00 98.19 438 ILE A CA 1
ATOM 3423 C C . ILE A 1 438 ? 7.337 14.562 -12.059 1.00 98.19 438 ILE A C 1
ATOM 3425 O O . ILE A 1 438 ? 7.200 13.514 -11.428 1.00 98.19 438 ILE A O 1
ATOM 3429 N N . LEU A 1 439 ? 6.515 15.602 -11.924 1.00 97.50 439 LEU A N 1
ATOM 3430 C CA . LEU A 1 439 ? 5.445 15.687 -10.933 1.00 97.50 439 LEU A CA 1
ATOM 3431 C C . LEU A 1 439 ? 4.086 15.689 -11.652 1.00 97.50 439 LEU A C 1
ATOM 3433 O O . LEU A 1 439 ? 3.522 16.758 -11.881 1.00 97.50 439 LEU A O 1
ATOM 3437 N N . PRO A 1 440 ? 3.570 14.519 -12.067 1.00 97.25 440 PRO A N 1
ATOM 3438 C CA . PRO A 1 440 ? 2.277 14.444 -12.735 1.00 97.25 440 PRO A CA 1
ATOM 3439 C C . PRO A 1 440 ? 1.139 14.822 -11.776 1.00 97.25 440 PRO A C 1
ATOM 3441 O O . PRO A 1 440 ? 1.099 14.368 -10.633 1.00 97.25 440 PRO A O 1
ATOM 3444 N N . ASP A 1 441 ? 0.184 15.616 -12.255 1.00 95.44 441 ASP A N 1
ATOM 3445 C CA . ASP A 1 441 ? -1.008 16.052 -11.508 1.00 95.44 441 ASP A CA 1
ATOM 3446 C C . ASP A 1 441 ? -2.166 15.038 -11.555 1.00 95.44 441 ASP A C 1
ATOM 3448 O O . ASP A 1 441 ? -3.130 15.121 -10.793 1.00 95.44 441 ASP A O 1
ATOM 3452 N N . SER A 1 442 ? -2.062 14.056 -12.447 1.00 95.25 442 SER A N 1
ATOM 3453 C CA . SER A 1 442 ? -3.104 13.092 -12.768 1.00 95.25 442 SER A CA 1
ATOM 3454 C C . SER A 1 442 ? -2.500 11.755 -13.191 1.00 95.25 442 SER A C 1
ATOM 3456 O O . SER A 1 442 ? -1.341 11.664 -13.604 1.00 95.25 442 SER A O 1
ATOM 3458 N N . HIS A 1 443 ? -3.307 10.692 -13.134 1.00 96.19 443 HIS A N 1
ATOM 3459 C CA . HIS A 1 443 ? -2.882 9.382 -13.626 1.00 96.19 443 HIS A CA 1
ATOM 3460 C C . HIS A 1 443 ? -2.600 9.405 -15.140 1.00 96.19 443 HIS A C 1
ATOM 3462 O O . HIS A 1 443 ? -1.653 8.781 -15.605 1.00 96.19 443 HIS A O 1
ATOM 3468 N N . GLN A 1 444 ? -3.362 10.185 -15.911 1.00 96.88 444 GLN A N 1
ATOM 3469 C CA . GLN A 1 444 ? -3.120 10.353 -17.344 1.00 96.88 444 GLN A CA 1
ATOM 3470 C C . GLN A 1 444 ? -1.773 11.039 -17.625 1.00 96.88 444 GLN A C 1
ATOM 3472 O O . GLN A 1 444 ? -1.017 10.557 -18.468 1.00 96.88 444 GLN A O 1
ATOM 3477 N N . ALA A 1 445 ? -1.437 12.115 -16.900 1.00 97.75 445 ALA A N 1
ATOM 3478 C CA . ALA A 1 445 ? -0.133 12.769 -17.018 1.00 97.75 445 ALA A CA 1
ATOM 3479 C C . ALA A 1 445 ? 1.018 11.831 -16.615 1.00 97.75 445 ALA A C 1
ATOM 3481 O O . ALA A 1 445 ? 2.058 11.812 -17.273 1.00 97.75 445 ALA A O 1
ATOM 3482 N N . TYR A 1 446 ? 0.813 11.004 -15.583 1.00 98.25 446 TYR A N 1
ATOM 3483 C CA . TYR A 1 446 ? 1.756 9.951 -15.203 1.00 98.25 446 TYR A CA 1
ATOM 3484 C C . TYR A 1 446 ? 1.988 8.962 -16.351 1.00 98.25 446 TYR A C 1
ATOM 3486 O O . TYR A 1 446 ? 3.130 8.776 -16.763 1.00 98.25 446 TYR A O 1
ATOM 3494 N N . LEU A 1 447 ? 0.927 8.384 -16.927 1.00 98.19 447 LEU A N 1
ATOM 3495 C CA . LEU A 1 447 ? 1.045 7.424 -18.031 1.00 98.19 447 LEU A CA 1
ATOM 3496 C C . LEU A 1 447 ? 1.705 8.046 -19.269 1.00 98.19 447 LEU A C 1
ATOM 3498 O O . LEU A 1 447 ? 2.490 7.382 -19.942 1.00 98.19 447 LEU A O 1
ATOM 3502 N N . ALA A 1 448 ? 1.438 9.323 -19.556 1.00 97.44 448 ALA A N 1
ATOM 3503 C CA . ALA A 1 448 ? 2.103 10.045 -20.637 1.00 97.44 448 ALA A CA 1
ATOM 3504 C C . ALA A 1 448 ? 3.616 10.189 -20.393 1.00 97.44 448 ALA A C 1
ATOM 3506 O O . ALA A 1 448 ? 4.403 9.974 -21.314 1.00 97.44 448 ALA A O 1
ATOM 3507 N N . ALA A 1 449 ? 4.030 10.487 -19.157 1.00 97.62 449 ALA A N 1
ATOM 3508 C CA . ALA A 1 449 ? 5.442 10.541 -18.788 1.00 97.62 449 ALA A CA 1
ATOM 3509 C C . ALA A 1 449 ? 6.103 9.151 -18.855 1.00 97.62 449 ALA A C 1
ATOM 3511 O O . ALA A 1 449 ? 7.195 9.019 -19.406 1.00 97.62 449 ALA A O 1
ATOM 3512 N N . VAL A 1 450 ? 5.417 8.102 -18.380 1.00 97.88 450 VAL A N 1
ATOM 3513 C CA . VAL A 1 450 ? 5.882 6.708 -18.487 1.00 97.88 450 VAL A CA 1
ATOM 3514 C C . VAL A 1 450 ? 6.071 6.309 -19.951 1.00 97.88 450 VAL A C 1
ATOM 3516 O O . VAL A 1 450 ? 7.087 5.708 -20.289 1.00 97.88 450 VAL A O 1
ATOM 3519 N N . ALA A 1 451 ? 5.153 6.686 -20.846 1.00 96.31 451 ALA A N 1
ATOM 3520 C CA . ALA A 1 451 ? 5.250 6.364 -22.269 1.00 96.31 451 ALA A CA 1
ATOM 3521 C C . ALA A 1 451 ? 6.523 6.930 -22.926 1.00 96.31 451 ALA A C 1
ATOM 3523 O O . ALA A 1 451 ? 7.003 6.355 -23.900 1.00 96.31 451 ALA A O 1
ATOM 3524 N N . GLY A 1 452 ? 7.104 8.005 -22.382 1.00 94.19 452 GLY A N 1
ATOM 3525 C CA . GLY A 1 452 ? 8.353 8.609 -22.858 1.00 94.19 452 GLY A CA 1
ATOM 3526 C C . GLY A 1 452 ? 9.638 7.894 -22.417 1.00 94.19 452 GLY A C 1
ATOM 3527 O O . GLY A 1 452 ? 10.714 8.222 -22.910 1.00 94.19 452 GLY A O 1
ATOM 3528 N N . LEU A 1 453 ? 9.559 6.913 -21.514 1.00 95.00 453 LEU A N 1
ATOM 3529 C CA . LEU A 1 453 ? 10.729 6.218 -20.965 1.00 95.00 453 LEU A CA 1
ATOM 3530 C C . LEU A 1 453 ? 11.285 5.182 -21.939 1.00 95.00 453 LEU A C 1
ATOM 3532 O O . LEU A 1 453 ? 10.520 4.404 -22.492 1.00 95.00 453 LEU A O 1
ATOM 3536 N N . SER A 1 454 ? 12.601 5.060 -22.084 1.00 91.88 454 SER A N 1
ATOM 3537 C CA . SER A 1 454 ? 13.227 3.926 -22.783 1.00 91.88 454 SER A CA 1
ATOM 3538 C C . SER A 1 454 ? 13.120 2.634 -21.963 1.00 91.88 454 SER A C 1
ATOM 3540 O O . SER A 1 454 ? 12.898 1.550 -22.512 1.00 91.88 454 SER A O 1
ATOM 3542 N N . GLU A 1 455 ? 13.255 2.755 -20.643 1.00 92.81 455 GLU A N 1
ATOM 3543 C CA . GLU A 1 455 ? 13.210 1.655 -19.685 1.00 92.81 455 GLU A CA 1
ATOM 3544 C C . GLU A 1 455 ? 12.766 2.147 -18.305 1.00 92.81 455 GLU A C 1
ATOM 3546 O O . GLU A 1 455 ? 13.133 3.234 -17.874 1.00 92.81 455 GLU A O 1
ATOM 3551 N N . MET A 1 456 ? 12.020 1.310 -17.592 1.00 95.69 456 MET A N 1
ATOM 3552 C CA . MET A 1 456 ? 11.763 1.429 -16.166 1.00 95.69 456 MET A CA 1
ATOM 3553 C C . MET A 1 456 ? 12.832 0.655 -15.382 1.00 95.69 456 MET A C 1
ATOM 3555 O O . MET A 1 456 ? 12.984 -0.555 -15.569 1.00 95.69 456 MET A O 1
ATOM 3559 N N . LEU A 1 457 ? 13.522 1.343 -14.474 1.00 96.56 457 LEU A N 1
ATOM 3560 C CA . LEU A 1 457 ? 14.323 0.723 -13.424 1.00 96.56 457 LEU A CA 1
ATOM 3561 C C . LEU A 1 457 ? 13.419 0.494 -12.213 1.00 96.56 457 LEU A C 1
ATOM 3563 O O . LEU A 1 457 ? 12.930 1.447 -11.603 1.00 96.56 457 LEU A O 1
ATOM 3567 N N . ASP A 1 458 ? 13.164 -0.766 -11.890 1.00 96.88 458 ASP A N 1
ATOM 3568 C CA . ASP A 1 458 ? 12.346 -1.122 -10.740 1.00 96.88 458 ASP A CA 1
ATOM 3569 C C . ASP A 1 458 ? 13.142 -1.067 -9.434 1.00 96.88 458 ASP A C 1
ATOM 3571 O O . ASP A 1 458 ? 14.353 -1.302 -9.402 1.00 96.88 458 ASP A O 1
ATOM 3575 N N . THR A 1 459 ? 12.441 -0.763 -8.346 1.00 96.56 459 THR A N 1
ATOM 3576 C CA . THR A 1 459 ? 13.030 -0.661 -7.012 1.00 96.56 459 THR A CA 1
ATOM 3577 C C . THR A 1 459 ? 13.199 -2.033 -6.362 1.00 96.56 459 THR A C 1
ATOM 3579 O O . THR A 1 459 ? 12.461 -2.972 -6.659 1.00 96.56 459 THR A O 1
ATOM 3582 N N . HIS A 1 460 ? 14.139 -2.134 -5.425 1.00 94.56 460 HIS A N 1
ATOM 3583 C CA . HIS A 1 460 ? 14.290 -3.272 -4.517 1.00 94.56 460 HIS A CA 1
ATOM 3584 C C . HIS A 1 460 ? 14.493 -2.752 -3.079 1.00 94.56 460 HIS A C 1
ATOM 3586 O O . HIS A 1 460 ? 14.941 -1.617 -2.920 1.00 94.56 460 HIS A O 1
ATOM 3592 N N . PRO A 1 461 ? 14.166 -3.516 -2.023 1.00 94.94 461 PRO A N 1
ATOM 3593 C CA . PRO A 1 461 ? 13.584 -4.857 -2.071 1.00 94.94 461 PRO A CA 1
ATOM 3594 C C . PRO A 1 461 ? 12.138 -4.857 -2.592 1.00 94.94 461 PRO A C 1
ATOM 3596 O O . PRO A 1 461 ? 11.747 -5.779 -3.297 1.00 94.94 461 PRO A O 1
ATOM 3599 N N . TYR A 1 462 ? 11.350 -3.805 -2.352 1.00 97.19 462 TYR A N 1
ATOM 3600 C CA . TYR A 1 462 ? 9.958 -3.767 -2.811 1.00 97.19 462 TYR A CA 1
ATOM 3601 C C . TYR A 1 462 ? 9.849 -3.406 -4.304 1.00 97.19 462 TYR A C 1
ATOM 3603 O O . TYR A 1 462 ? 10.082 -2.264 -4.699 1.00 97.19 462 TYR A O 1
ATOM 3611 N N . THR A 1 463 ? 9.360 -4.350 -5.110 1.00 97.19 463 THR A N 1
ATOM 3612 C CA . THR A 1 463 ? 9.173 -4.213 -6.567 1.00 97.19 463 THR A CA 1
ATOM 3613 C C . THR A 1 463 ? 7.846 -3.558 -6.996 1.00 97.19 463 THR A C 1
ATOM 3615 O O . THR A 1 463 ? 6.890 -3.376 -6.222 1.00 97.19 463 THR A O 1
ATOM 3618 N N . GLY A 1 464 ? 7.774 -3.169 -8.266 1.00 95.75 464 GLY A N 1
ATOM 3619 C CA . GLY A 1 464 ? 6.588 -2.645 -8.935 1.00 95.75 464 GLY A CA 1
ATOM 3620 C C . GLY A 1 464 ? 5.531 -3.714 -9.234 1.00 95.75 464 GLY A C 1
ATOM 3621 O O . GLY A 1 464 ? 5.831 -4.815 -9.680 1.00 95.75 464 GLY A O 1
ATOM 3622 N N . GLY A 1 465 ? 4.261 -3.374 -9.008 1.00 95.56 465 GLY A N 1
ATOM 3623 C CA . GLY A 1 465 ? 3.115 -4.202 -9.403 1.00 95.56 465 GLY A CA 1
ATOM 3624 C C . GLY A 1 465 ? 2.377 -3.558 -10.570 1.00 95.56 465 GLY A C 1
ATOM 3625 O O . GLY A 1 465 ? 2.702 -3.782 -11.733 1.00 95.56 465 GLY A O 1
ATOM 3626 N N . LEU A 1 466 ? 1.408 -2.698 -10.244 1.00 97.31 466 LEU A N 1
ATOM 3627 C CA . LEU A 1 466 ? 0.636 -1.928 -11.226 1.00 97.31 466 LEU A CA 1
ATOM 3628 C C . LEU A 1 466 ? 1.532 -1.099 -12.153 1.00 97.31 466 LEU A C 1
ATOM 3630 O O . LEU A 1 466 ? 1.399 -1.194 -13.367 1.00 97.31 466 LEU A O 1
ATOM 3634 N N . THR A 1 467 ? 2.497 -0.386 -11.575 1.00 97.56 467 THR A N 1
ATOM 3635 C CA . THR A 1 467 ? 3.452 0.456 -12.307 1.00 97.56 467 THR A CA 1
ATOM 3636 C C . THR A 1 467 ? 4.207 -0.329 -13.382 1.00 97.56 467 THR A C 1
ATOM 3638 O O . THR A 1 467 ? 4.422 0.155 -14.489 1.00 97.56 467 THR A O 1
ATOM 3641 N N . THR A 1 468 ? 4.555 -1.585 -13.090 1.00 97.38 468 THR A N 1
ATOM 3642 C CA . THR A 1 468 ? 5.196 -2.492 -14.047 1.00 97.38 468 THR A CA 1
ATOM 3643 C C . THR A 1 468 ? 4.241 -2.856 -15.179 1.00 97.38 468 THR A C 1
ATOM 3645 O O . THR A 1 468 ? 4.617 -2.788 -16.344 1.00 97.38 468 THR A O 1
ATOM 3648 N N . MET A 1 469 ? 2.993 -3.215 -14.868 1.00 96.75 469 MET A N 1
ATOM 3649 C CA . MET A 1 469 ? 1.994 -3.529 -15.896 1.00 96.75 469 MET A CA 1
ATOM 3650 C C . MET A 1 469 ? 1.675 -2.325 -16.793 1.00 96.75 469 MET A C 1
ATOM 3652 O O . MET A 1 469 ? 1.517 -2.497 -18.002 1.00 96.75 469 MET A O 1
ATOM 3656 N N . GLU A 1 470 ? 1.642 -1.115 -16.237 1.00 97.69 470 GLU A N 1
ATOM 3657 C CA . GLU A 1 470 ? 1.465 0.136 -16.982 1.00 97.69 470 GLU A CA 1
ATOM 3658 C C . GLU A 1 470 ? 2.645 0.409 -17.918 1.00 97.69 470 GLU A C 1
ATOM 3660 O O . GLU A 1 470 ? 2.443 0.611 -19.116 1.00 97.69 470 GLU A O 1
ATOM 3665 N N . ALA A 1 471 ? 3.879 0.316 -17.411 1.00 96.88 471 ALA A N 1
ATOM 3666 C CA . ALA A 1 471 ? 5.089 0.457 -18.217 1.00 96.88 471 ALA A CA 1
ATOM 3667 C C . ALA A 1 471 ? 5.109 -0.545 -19.387 1.00 96.88 471 ALA A C 1
ATOM 3669 O O . ALA A 1 471 ? 5.265 -0.153 -20.547 1.00 96.88 471 ALA A O 1
ATOM 3670 N N . LEU A 1 472 ? 4.859 -1.828 -19.110 1.00 94.88 472 LEU A N 1
ATOM 3671 C CA . LEU A 1 472 ? 4.814 -2.877 -20.131 1.00 94.88 472 LEU A CA 1
ATOM 3672 C C . LEU A 1 472 ? 3.729 -2.614 -21.184 1.00 94.88 472 LEU A C 1
ATOM 3674 O O . LEU A 1 472 ? 3.980 -2.773 -22.381 1.00 94.88 472 LEU A O 1
ATOM 3678 N N . SER A 1 473 ? 2.543 -2.168 -20.761 1.00 94.81 473 SER A N 1
ATOM 3679 C CA . SER A 1 473 ? 1.435 -1.833 -21.669 1.00 94.81 473 SER A CA 1
ATOM 3680 C C . SER A 1 473 ? 1.782 -0.663 -22.598 1.00 94.81 473 SER A C 1
ATOM 3682 O O . SER A 1 473 ? 1.367 -0.643 -23.756 1.00 94.81 473 SER A O 1
ATOM 3684 N N . LEU A 1 474 ? 2.618 0.266 -22.129 1.00 95.56 474 LEU A N 1
ATOM 3685 C CA . LEU A 1 474 ? 3.126 1.412 -22.890 1.00 95.56 474 LEU A CA 1
ATOM 3686 C C . LEU A 1 474 ? 4.362 1.096 -23.745 1.00 95.56 474 LEU A C 1
ATOM 3688 O O . LEU A 1 474 ? 4.949 1.986 -24.360 1.00 95.56 474 LEU A O 1
ATOM 3692 N N . GLY A 1 475 ? 4.768 -0.172 -23.817 1.00 91.44 475 GLY A N 1
ATOM 3693 C CA . GLY A 1 475 ? 5.938 -0.583 -24.589 1.00 91.44 475 GLY A CA 1
ATOM 3694 C C . GLY A 1 475 ? 7.275 -0.346 -23.877 1.00 91.44 475 GLY A C 1
ATOM 3695 O O . GLY A 1 475 ? 8.332 -0.475 -24.500 1.00 91.44 475 GLY A O 1
ATOM 3696 N N . VAL A 1 476 ? 7.253 0.015 -22.593 1.00 92.62 476 VAL A N 1
ATOM 3697 C CA . VAL A 1 476 ? 8.437 0.280 -21.768 1.00 92.62 476 VAL A CA 1
ATOM 3698 C C . VAL A 1 476 ? 8.896 -1.020 -21.120 1.00 92.62 476 VAL A C 1
ATOM 3700 O O . VAL A 1 476 ? 8.113 -1.761 -20.530 1.00 92.62 476 VAL A O 1
ATOM 3703 N N . ARG A 1 477 ? 10.189 -1.325 -21.236 1.00 88.94 477 ARG A N 1
ATOM 3704 C CA . ARG A 1 477 ? 10.784 -2.505 -20.593 1.00 88.94 477 ARG A CA 1
ATOM 3705 C C . ARG A 1 477 ? 11.038 -2.223 -19.122 1.00 88.94 477 ARG A C 1
ATOM 3707 O O . ARG A 1 477 ? 11.378 -1.099 -18.785 1.00 88.94 477 ARG A O 1
ATOM 3714 N N . CYS A 1 478 ? 10.970 -3.251 -18.288 1.00 92.81 478 CYS A N 1
ATOM 3715 C CA . CYS A 1 478 ? 11.278 -3.142 -16.866 1.00 92.81 478 CYS A CA 1
ATOM 3716 C C . CYS A 1 478 ? 12.501 -4.003 -16.535 1.00 92.81 478 CYS A C 1
ATOM 3718 O O . CYS A 1 478 ? 12.513 -5.197 -16.855 1.00 92.81 478 CYS A O 1
ATOM 3720 N N . SER A 1 479 ? 13.511 -3.420 -15.894 1.00 90.62 479 SER A N 1
ATOM 3721 C CA . SER A 1 479 ? 14.556 -4.167 -15.189 1.00 90.62 479 SER A CA 1
ATOM 3722 C C . SER A 1 479 ? 14.232 -4.218 -13.708 1.00 90.62 479 SER A C 1
ATOM 3724 O O . SER A 1 479 ? 13.722 -3.259 -13.144 1.00 90.62 479 SER A O 1
ATOM 3726 N N . SER A 1 480 ? 14.478 -5.367 -13.090 1.00 90.75 480 SER A N 1
ATOM 3727 C CA . SER A 1 480 ? 14.143 -5.617 -11.693 1.00 90.75 480 SER A CA 1
ATOM 3728 C C . SER A 1 480 ? 15.040 -6.711 -11.141 1.00 90.75 480 SER A C 1
ATOM 3730 O O . SER A 1 480 ? 15.502 -7.585 -11.884 1.00 90.75 480 SER A O 1
ATOM 3732 N N . GLU A 1 481 ? 15.251 -6.658 -9.835 1.00 89.81 481 GLU A N 1
ATOM 3733 C CA . GLU A 1 481 ? 15.912 -7.686 -9.053 1.00 89.81 481 GLU A CA 1
ATOM 3734 C C . GLU A 1 481 ? 14.849 -8.443 -8.260 1.00 89.81 481 GLU A C 1
ATOM 3736 O O . GLU A 1 481 ? 14.047 -7.843 -7.549 1.00 89.81 481 GLU A O 1
ATOM 3741 N N . ALA A 1 482 ? 14.804 -9.765 -8.435 1.00 91.94 482 ALA A N 1
ATOM 3742 C CA . ALA A 1 482 ? 13.826 -10.595 -7.751 1.00 91.94 482 ALA A CA 1
ATOM 3743 C C . ALA A 1 482 ? 14.369 -11.015 -6.388 1.00 91.94 482 ALA A C 1
ATOM 3745 O O . ALA A 1 482 ? 15.364 -11.737 -6.325 1.00 91.94 482 ALA A O 1
ATOM 3746 N N . GLY A 1 483 ? 13.672 -10.627 -5.327 1.00 93.62 483 GLY A N 1
ATOM 3747 C CA . GLY A 1 483 ? 13.963 -11.081 -3.976 1.00 93.62 483 GLY A CA 1
ATOM 3748 C C . GLY A 1 483 ? 13.191 -12.344 -3.587 1.00 93.62 483 GLY A C 1
ATOM 3749 O O . GLY A 1 483 ? 12.809 -13.178 -4.424 1.00 93.62 483 GLY A O 1
ATOM 3750 N N . THR A 1 484 ? 12.972 -12.478 -2.282 1.00 94.50 484 THR A N 1
ATOM 3751 C CA . THR A 1 484 ? 12.383 -13.650 -1.630 1.00 94.50 484 THR A CA 1
ATOM 3752 C C . THR A 1 484 ? 10.934 -13.424 -1.206 1.00 94.50 484 THR A C 1
ATOM 3754 O O . THR A 1 484 ? 10.101 -14.297 -1.449 1.00 94.50 484 THR A O 1
ATOM 3757 N N . LEU A 1 485 ? 10.602 -12.284 -0.586 1.00 97.00 485 LEU A N 1
ATOM 3758 C CA . LEU A 1 485 ? 9.214 -12.010 -0.191 1.00 97.00 485 LEU A CA 1
ATOM 3759 C C . LEU A 1 485 ? 8.337 -11.750 -1.421 1.00 97.00 485 LEU A C 1
ATOM 3761 O O . LEU A 1 485 ? 8.819 -11.396 -2.497 1.00 97.00 485 LEU A O 1
ATOM 3765 N N . PHE A 1 486 ? 7.021 -11.896 -1.265 1.00 97.81 486 PHE A N 1
ATOM 3766 C CA . PHE A 1 486 ? 6.076 -11.732 -2.374 1.00 97.81 486 PHE A CA 1
ATOM 3767 C C . PHE A 1 486 ? 6.156 -10.330 -3.009 1.00 97.81 486 PHE A C 1
ATOM 3769 O O . PHE A 1 486 ? 6.120 -10.204 -4.234 1.00 97.81 486 PHE A O 1
ATOM 3776 N N . CYS A 1 487 ? 6.341 -9.281 -2.198 1.00 97.00 487 CYS A N 1
ATOM 3777 C CA . CYS A 1 487 ? 6.518 -7.905 -2.669 1.00 97.00 487 CYS A CA 1
ATOM 3778 C C . CYS A 1 487 ? 7.798 -7.667 -3.478 1.00 97.00 487 CYS A C 1
ATOM 3780 O O . CYS A 1 487 ? 7.915 -6.654 -4.169 1.00 97.00 487 CYS A O 1
ATOM 3782 N N . GLU A 1 488 ? 8.747 -8.593 -3.435 1.00 97.00 488 GLU A N 1
ATOM 3783 C CA . GLU A 1 488 ? 10.066 -8.474 -4.062 1.00 97.00 488 GLU A CA 1
ATOM 3784 C C . GLU A 1 488 ? 10.112 -9.165 -5.424 1.00 97.00 488 GLU A C 1
ATOM 3786 O O . GLU A 1 488 ? 11.170 -9.312 -6.030 1.00 97.00 488 GLU A O 1
ATOM 3791 N N . ARG A 1 489 ? 8.962 -9.665 -5.888 1.00 96.50 489 ARG A N 1
ATOM 3792 C CA . ARG A 1 489 ? 8.868 -10.532 -7.064 1.00 96.50 489 ARG A CA 1
ATOM 3793 C C . ARG A 1 489 ? 7.787 -10.111 -8.052 1.00 96.50 489 ARG A C 1
ATOM 3795 O O . ARG A 1 489 ? 7.705 -10.708 -9.125 1.00 96.50 489 ARG A O 1
ATOM 3802 N N . HIS A 1 490 ? 7.012 -9.061 -7.764 1.00 96.56 490 HIS A N 1
ATOM 3803 C CA . HIS A 1 490 ? 5.919 -8.612 -8.632 1.00 96.56 490 HIS A CA 1
ATOM 3804 C C . HIS A 1 490 ? 6.389 -8.353 -10.063 1.00 96.56 490 HIS A C 1
ATOM 3806 O O . HIS A 1 490 ? 5.865 -8.957 -11.002 1.00 96.56 490 HIS A O 1
ATOM 3812 N N . THR A 1 491 ? 7.419 -7.524 -10.243 1.00 96.00 491 THR A N 1
ATOM 3813 C CA . THR A 1 491 ? 7.929 -7.217 -11.584 1.00 96.00 491 THR A CA 1
ATOM 3814 C C . THR A 1 491 ? 8.483 -8.448 -12.279 1.00 96.00 491 THR A C 1
ATOM 3816 O O . THR A 1 491 ? 8.198 -8.665 -13.457 1.00 96.00 491 THR A O 1
ATOM 3819 N N . HIS A 1 492 ? 9.218 -9.291 -11.551 1.00 93.69 492 HIS A N 1
ATOM 3820 C CA . HIS A 1 492 ? 9.726 -10.555 -12.076 1.00 93.69 492 HIS A CA 1
ATOM 3821 C C . HIS A 1 492 ? 8.594 -11.430 -12.623 1.00 93.69 492 HIS A C 1
ATOM 3823 O O . HIS A 1 492 ? 8.660 -11.893 -13.765 1.00 93.69 492 HIS A O 1
ATOM 3829 N N . ALA A 1 493 ? 7.529 -11.605 -11.838 1.00 93.38 493 ALA A N 1
ATOM 3830 C CA . ALA A 1 493 ? 6.372 -12.376 -12.244 1.00 93.38 493 ALA A CA 1
ATOM 3831 C C . ALA A 1 493 ? 5.678 -11.754 -13.459 1.00 93.38 493 ALA A C 1
ATOM 3833 O O . ALA A 1 493 ? 5.416 -12.450 -14.437 1.00 93.38 493 ALA A O 1
ATOM 3834 N N . HIS A 1 494 ? 5.408 -10.449 -13.447 1.00 93.69 494 HIS A N 1
ATOM 3835 C CA . HIS A 1 494 ? 4.764 -9.779 -14.576 1.00 93.69 494 HIS A CA 1
ATOM 3836 C C . HIS A 1 494 ? 5.570 -9.939 -15.868 1.00 93.69 494 HIS A C 1
ATOM 3838 O O . HIS A 1 494 ? 5.005 -10.392 -16.858 1.00 93.69 494 HIS A O 1
ATOM 3844 N N . VAL A 1 495 ? 6.883 -9.685 -15.839 1.00 90.00 495 VAL A N 1
ATOM 3845 C CA . VAL A 1 495 ? 7.770 -9.804 -17.008 1.00 90.00 495 VAL A CA 1
ATOM 3846 C C . VAL A 1 495 ? 7.857 -11.241 -17.532 1.00 90.00 495 VAL A C 1
ATOM 3848 O O . VAL A 1 495 ? 7.868 -11.444 -18.748 1.00 90.00 495 VAL A O 1
ATOM 3851 N N . ASN A 1 496 ? 7.910 -12.253 -16.660 1.00 86.38 496 ASN A N 1
ATOM 3852 C CA . ASN A 1 496 ? 7.988 -13.648 -17.106 1.00 86.38 496 ASN A CA 1
ATOM 3853 C C . ASN A 1 496 ? 6.680 -14.153 -17.720 1.00 86.38 496 ASN A C 1
ATOM 3855 O O . ASN A 1 496 ? 6.737 -14.929 -18.672 1.00 86.38 496 ASN A O 1
ATOM 3859 N N . PHE A 1 497 ? 5.523 -13.672 -17.258 1.00 82.50 497 PHE A N 1
ATOM 3860 C CA . PHE A 1 497 ? 4.228 -14.002 -17.867 1.00 82.50 497 PHE A CA 1
ATOM 3861 C C . PHE A 1 497 ? 4.027 -13.399 -19.268 1.00 82.50 497 PHE A C 1
ATOM 3863 O O . PHE A 1 497 ? 3.111 -13.812 -19.976 1.00 82.50 497 PHE A O 1
ATOM 3870 N N . LEU A 1 498 ? 4.881 -12.463 -19.696 1.00 75.19 498 LEU A N 1
ATOM 3871 C CA . LEU A 1 498 ? 4.888 -11.955 -21.075 1.00 75.19 498 LEU A CA 1
ATOM 3872 C C . LEU A 1 498 ? 5.641 -12.875 -22.045 1.00 75.19 498 LEU A C 1
ATOM 3874 O O . LEU A 1 498 ? 5.559 -12.686 -23.256 1.00 75.19 498 LEU A O 1
ATOM 3878 N N . ARG A 1 499 ? 6.437 -13.824 -21.539 1.00 68.94 499 ARG A N 1
ATOM 3879 C CA . ARG A 1 499 ? 7.298 -14.678 -22.365 1.00 68.94 499 ARG A CA 1
ATOM 3880 C C . ARG A 1 499 ? 6.552 -15.953 -22.739 1.00 68.94 499 ARG A C 1
ATOM 3882 O O . ARG A 1 499 ? 6.009 -16.631 -21.869 1.00 68.94 499 ARG A O 1
ATOM 3889 N N . SER A 1 500 ? 6.599 -16.333 -24.016 1.00 57.09 500 SER A N 1
ATOM 3890 C CA . SER A 1 500 ? 6.177 -17.677 -24.420 1.00 57.09 500 SER A CA 1
ATOM 3891 C C . SER A 1 500 ? 7.015 -18.735 -23.668 1.00 57.09 500 SER A C 1
ATOM 3893 O O . SER A 1 500 ? 8.182 -18.474 -23.343 1.00 57.09 500 SER A O 1
ATOM 3895 N N . PRO A 1 501 ? 6.481 -19.939 -23.373 1.00 48.88 501 PRO A N 1
ATOM 3896 C CA . PRO A 1 501 ? 7.219 -20.977 -22.647 1.00 48.88 501 PRO A CA 1
ATOM 3897 C C . PRO A 1 501 ? 8.607 -21.301 -23.235 1.00 48.88 501 PRO A C 1
ATOM 3899 O O . PRO A 1 501 ? 9.519 -21.625 -22.478 1.00 48.88 501 PRO A O 1
ATOM 3902 N N . GLY A 1 502 ? 8.789 -21.142 -24.554 1.00 45.66 502 GLY A N 1
ATOM 3903 C CA . GLY A 1 502 ? 10.056 -21.352 -25.268 1.00 45.66 502 GLY A CA 1
ATOM 3904 C C . GLY A 1 502 ? 11.010 -20.147 -25.331 1.00 45.66 502 GLY A C 1
ATOM 3905 O O . GLY A 1 502 ? 12.156 -20.303 -25.746 1.00 45.66 502 GLY A O 1
ATOM 3906 N N . GLU A 1 503 ? 10.591 -18.948 -24.913 1.00 50.34 503 GLU A N 1
ATOM 3907 C CA . GLU A 1 503 ? 11.407 -17.717 -24.948 1.00 50.34 503 GLU A CA 1
ATOM 3908 C C . GLU A 1 503 ? 11.899 -17.268 -23.567 1.00 50.34 503 GLU A C 1
ATOM 3910 O O . GLU A 1 503 ? 12.475 -16.184 -23.400 1.00 50.34 503 GLU A O 1
ATOM 3915 N N . ARG A 1 504 ? 11.732 -18.135 -22.565 1.00 51.28 504 ARG A N 1
ATOM 3916 C CA . ARG A 1 504 ? 12.303 -17.974 -21.229 1.00 51.28 504 ARG A CA 1
ATOM 3917 C C . ARG A 1 504 ? 13.841 -17.960 -21.341 1.00 51.28 504 ARG A C 1
ATOM 3919 O O . ARG A 1 504 ? 14.463 -19.012 -21.299 1.00 51.28 504 ARG A O 1
ATOM 3926 N N . ARG A 1 505 ? 14.432 -16.756 -21.472 1.00 42.84 505 ARG A N 1
ATOM 3927 C CA . ARG A 1 505 ? 15.879 -16.389 -21.554 1.00 42.84 505 ARG A CA 1
ATOM 3928 C C . ARG A 1 505 ? 16.421 -15.910 -22.916 1.00 42.84 505 ARG A C 1
ATOM 3930 O O . ARG A 1 505 ? 17.569 -16.198 -23.247 1.00 42.84 505 ARG A O 1
ATOM 3937 N N . LYS A 1 506 ? 15.708 -15.077 -23.678 1.00 38.06 506 LYS A N 1
ATOM 3938 C CA . LYS A 1 506 ? 16.403 -14.198 -24.646 1.00 38.06 506 LYS A CA 1
ATOM 3939 C C . LYS A 1 506 ? 16.592 -12.804 -24.052 1.00 38.06 506 LYS A C 1
ATOM 3941 O O . LYS A 1 506 ? 15.622 -12.164 -23.652 1.00 38.06 506 LYS A O 1
ATOM 3946 N N . ARG A 1 507 ? 17.848 -12.332 -23.989 1.00 44.91 507 ARG A N 1
ATOM 3947 C CA . ARG A 1 507 ? 18.148 -10.903 -23.793 1.00 44.91 507 ARG A CA 1
ATOM 3948 C C . ARG A 1 507 ? 17.346 -10.135 -24.841 1.00 44.91 507 ARG A C 1
ATOM 3950 O O . ARG A 1 507 ? 17.393 -10.480 -26.023 1.00 44.91 507 ARG A O 1
ATOM 3957 N N . ALA A 1 508 ? 16.574 -9.146 -24.410 1.00 47.75 508 ALA A N 1
ATOM 3958 C CA . ALA A 1 508 ? 15.769 -8.356 -25.323 1.00 47.75 508 ALA A CA 1
ATOM 3959 C C . ALA A 1 508 ? 16.698 -7.690 -26.350 1.00 47.75 508 ALA A C 1
ATOM 3961 O O . ALA A 1 508 ? 17.672 -7.042 -25.968 1.00 47.75 508 ALA A O 1
ATOM 3962 N N . ARG A 1 509 ? 16.423 -7.858 -27.651 1.00 53.94 509 ARG A N 1
ATOM 3963 C CA . ARG A 1 509 ? 17.178 -7.143 -28.692 1.00 53.94 509 ARG A CA 1
ATOM 3964 C C . ARG A 1 509 ? 17.107 -5.636 -28.395 1.00 53.94 509 ARG A C 1
ATOM 3966 O O . ARG A 1 509 ? 16.032 -5.178 -27.986 1.00 53.94 509 ARG A O 1
ATOM 3973 N N . PRO A 1 510 ? 18.195 -4.867 -28.549 1.00 57.09 510 PRO A N 1
ATOM 3974 C CA . PRO A 1 510 ? 18.149 -3.419 -28.362 1.00 57.09 510 PRO A CA 1
ATOM 3975 C C . PRO A 1 510 ? 17.023 -2.827 -29.223 1.00 57.09 510 PRO A C 1
ATOM 3977 O O . PRO A 1 510 ? 16.857 -3.222 -30.380 1.00 57.09 510 PRO A O 1
ATOM 3980 N N . ILE A 1 511 ? 16.194 -1.954 -28.636 1.00 64.00 511 ILE A N 1
ATOM 3981 C CA . ILE A 1 511 ? 15.196 -1.211 -29.417 1.00 64.00 511 ILE A CA 1
ATOM 3982 C C . ILE A 1 511 ? 15.997 -0.236 -30.270 1.00 64.00 511 ILE A C 1
ATOM 3984 O O . ILE A 1 511 ? 16.812 0.513 -29.735 1.00 64.00 511 ILE A O 1
ATOM 3988 N N . LYS A 1 512 ? 15.817 -0.284 -31.592 1.00 69.88 512 LYS A N 1
ATOM 3989 C CA . LYS A 1 512 ? 16.445 0.707 -32.465 1.00 69.88 512 LYS A CA 1
ATOM 3990 C C . LYS A 1 512 ? 15.870 2.087 -32.104 1.00 69.88 512 LYS A C 1
ATOM 3992 O O . LYS A 1 512 ? 14.642 2.179 -32.022 1.00 69.88 512 LYS A O 1
ATOM 3997 N N . PRO A 1 513 ? 16.708 3.117 -31.889 1.00 73.75 513 PRO A N 1
ATOM 3998 C CA . PRO A 1 513 ? 16.235 4.489 -31.711 1.00 73.75 513 PRO A CA 1
ATOM 3999 C C . PRO A 1 513 ? 15.199 4.856 -32.784 1.00 73.75 513 PRO A C 1
ATOM 4001 O O . PRO A 1 513 ? 15.317 4.397 -33.924 1.00 73.75 513 PRO A O 1
ATOM 4004 N N . GLY A 1 514 ? 14.144 5.579 -32.399 1.00 76.75 514 GLY A N 1
ATOM 4005 C CA . GLY A 1 514 ? 13.094 6.022 -33.326 1.00 76.75 514 GLY A CA 1
ATOM 4006 C C . GLY A 1 514 ? 12.040 4.979 -33.695 1.00 76.75 514 GLY A C 1
ATOM 4007 O O . GLY A 1 514 ? 11.001 5.315 -34.261 1.00 76.75 514 GLY A O 1
ATOM 4008 N N . ALA A 1 515 ? 12.247 3.700 -33.363 1.00 82.56 515 ALA A N 1
ATOM 4009 C CA . ALA A 1 515 ? 11.259 2.671 -33.664 1.00 82.56 515 ALA A CA 1
ATOM 4010 C C . ALA A 1 515 ? 9.996 2.846 -32.805 1.00 82.56 515 ALA A C 1
ATOM 4012 O O . ALA A 1 515 ? 10.073 2.949 -31.577 1.00 82.56 515 ALA A O 1
ATOM 4013 N N . VAL A 1 516 ? 8.827 2.809 -33.456 1.00 82.81 516 VAL A N 1
ATOM 4014 C CA . VAL A 1 516 ? 7.523 2.745 -32.781 1.00 82.81 516 VAL A CA 1
ATOM 4015 C C . VAL A 1 516 ? 7.485 1.497 -31.906 1.00 82.81 516 VAL A C 1
ATOM 4017 O O . VAL A 1 516 ? 7.674 0.373 -32.387 1.00 82.81 516 VAL A O 1
ATOM 4020 N N . ARG A 1 517 ? 7.239 1.693 -30.611 1.00 86.44 517 ARG A N 1
ATOM 4021 C CA . ARG A 1 517 ? 7.058 0.586 -29.676 1.00 86.44 517 ARG A CA 1
ATOM 4022 C C . ARG A 1 517 ? 5.639 0.048 -29.788 1.00 86.44 517 ARG A C 1
ATOM 4024 O O . ARG A 1 517 ? 4.717 0.735 -30.208 1.00 86.44 517 ARG A O 1
ATOM 4031 N N . ARG A 1 518 ? 5.472 -1.217 -29.433 1.00 86.12 518 ARG A N 1
ATOM 4032 C CA . ARG A 1 518 ? 4.164 -1.853 -29.258 1.00 86.12 518 ARG A CA 1
ATOM 4033 C C . ARG A 1 518 ? 4.026 -2.221 -27.790 1.00 86.12 518 ARG A C 1
ATOM 4035 O O . ARG A 1 518 ? 5.048 -2.349 -27.113 1.00 86.12 518 ARG A O 1
ATOM 4042 N N . SER A 1 519 ? 2.790 -2.411 -27.327 1.00 87.62 519 SER A N 1
ATOM 4043 C CA . SER A 1 519 ? 2.548 -3.003 -26.010 1.00 87.62 519 SER A CA 1
ATOM 4044 C C . SER A 1 519 ? 3.390 -4.272 -25.864 1.00 87.62 519 SER A C 1
ATOM 4046 O O . SER A 1 519 ? 3.430 -5.109 -26.771 1.00 87.62 519 SER A O 1
ATOM 4048 N N . LEU A 1 520 ? 4.078 -4.395 -24.730 1.00 88.06 520 LEU A N 1
ATOM 4049 C CA . LEU A 1 520 ? 4.787 -5.612 -24.337 1.00 88.06 520 LEU A CA 1
ATOM 4050 C C . LEU A 1 520 ? 3.871 -6.588 -23.596 1.00 88.06 520 LEU A C 1
ATOM 4052 O O . LEU A 1 520 ? 4.342 -7.639 -23.174 1.00 88.06 520 LEU A O 1
ATOM 4056 N N . VAL A 1 521 ? 2.586 -6.253 -23.448 1.00 88.00 521 VAL A N 1
ATOM 4057 C CA . VAL A 1 521 ? 1.523 -7.143 -22.975 1.00 88.00 521 VAL A CA 1
ATOM 4058 C C . VAL A 1 521 ? 0.717 -7.610 -24.194 1.00 88.00 521 VAL A C 1
ATOM 4060 O O . VAL A 1 521 ? -0.142 -6.862 -24.672 1.00 88.00 521 VAL A O 1
ATOM 4063 N N . PRO A 1 522 ? 1.011 -8.804 -24.747 1.00 83.31 522 PRO A N 1
ATOM 4064 C CA . PRO A 1 522 ? 0.224 -9.393 -25.826 1.00 83.31 522 PRO A CA 1
ATOM 4065 C C . PRO A 1 522 ? -1.250 -9.574 -25.446 1.00 83.31 522 PRO A C 1
ATOM 4067 O O . PRO A 1 522 ? -1.572 -9.771 -24.277 1.00 83.31 522 PRO A O 1
ATOM 4070 N N . VAL A 1 523 ? -2.148 -9.564 -26.433 1.00 81.00 523 VAL A N 1
ATOM 4071 C CA . VAL A 1 523 ? -3.595 -9.770 -26.208 1.00 81.00 523 VAL A CA 1
ATOM 4072 C C . VAL A 1 523 ? -3.890 -11.178 -25.674 1.00 81.00 523 VAL A C 1
ATOM 4074 O O . VAL A 1 523 ? -4.806 -11.364 -24.881 1.00 81.00 523 VAL A O 1
ATOM 4077 N N . ASP A 1 524 ? -3.088 -12.163 -26.070 1.00 82.12 524 ASP A N 1
ATOM 4078 C CA . ASP A 1 524 ? -3.122 -13.549 -25.599 1.00 82.12 524 ASP A CA 1
ATOM 4079 C C . ASP A 1 524 ? -2.304 -13.774 -24.315 1.00 82.12 524 ASP A C 1
ATOM 4081 O O . ASP A 1 524 ? -2.262 -14.886 -23.786 1.00 82.12 524 ASP A O 1
ATOM 4085 N N . CYS A 1 525 ? -1.668 -12.728 -23.773 1.00 86.44 525 CYS A N 1
ATOM 4086 C CA . CYS A 1 525 ? -0.943 -12.827 -22.516 1.00 86.44 525 CYS A CA 1
ATOM 4087 C C . CYS A 1 525 ? -1.914 -13.141 -21.373 1.00 86.44 525 CYS A C 1
ATOM 4089 O O . CYS A 1 525 ? -2.968 -12.505 -21.268 1.00 86.44 525 CYS A O 1
ATOM 4091 N N . PRO A 1 526 ? -1.537 -14.009 -20.418 1.00 87.44 526 PRO A N 1
ATOM 4092 C CA . PRO A 1 526 ? -2.373 -14.255 -19.249 1.00 87.44 526 PRO A CA 1
ATOM 4093 C C . PRO A 1 526 ? -2.668 -12.983 -18.430 1.00 87.44 526 PRO A C 1
ATOM 4095 O O . PRO A 1 526 ? -3.733 -12.851 -17.835 1.00 87.44 526 PRO A O 1
ATOM 4098 N N . ARG A 1 527 ? -1.784 -11.973 -18.490 1.00 92.06 527 ARG A N 1
ATOM 4099 C CA . ARG A 1 527 ? -2.004 -10.653 -17.876 1.00 92.06 527 ARG A CA 1
ATOM 4100 C C . ARG A 1 527 ? -3.048 -9.791 -18.592 1.00 92.06 527 ARG A C 1
ATOM 4102 O O . ARG A 1 527 ? -3.463 -8.805 -18.004 1.00 92.06 527 ARG A O 1
ATOM 4109 N N . ALA A 1 528 ? -3.490 -10.139 -19.796 1.00 90.94 528 ALA A N 1
ATOM 4110 C CA . ALA A 1 528 ? -4.606 -9.497 -20.499 1.00 90.94 528 ALA A CA 1
ATOM 4111 C C . ALA A 1 528 ? -5.858 -10.399 -20.564 1.00 90.94 528 ALA A C 1
ATOM 4113 O O . ALA A 1 528 ? -6.919 -9.972 -21.016 1.00 90.94 528 ALA A O 1
ATOM 4114 N N . ASN A 1 529 ? -5.766 -11.648 -20.092 1.00 92.62 529 ASN A N 1
ATOM 4115 C CA . ASN A 1 529 ? -6.828 -12.640 -20.224 1.00 92.62 529 ASN A CA 1
ATOM 4116 C C . ASN A 1 529 ? -7.779 -12.640 -19.012 1.00 92.62 529 ASN A C 1
ATOM 4118 O O . ASN A 1 529 ? -7.708 -13.496 -18.125 1.00 92.62 529 ASN A O 1
ATOM 4122 N N . HIS A 1 530 ? -8.713 -11.685 -18.991 1.00 95.56 530 HIS A N 1
ATOM 4123 C CA . HIS A 1 530 ? -9.749 -11.600 -17.953 1.00 95.56 530 HIS A CA 1
ATOM 4124 C C . HIS A 1 530 ? -10.620 -12.861 -17.868 1.00 95.56 530 HIS A C 1
ATOM 4126 O O . HIS A 1 530 ? -11.057 -13.230 -16.779 1.00 95.56 530 HIS A O 1
ATOM 4132 N N . VAL A 1 531 ? -10.860 -13.533 -19.001 1.00 95.50 531 VAL A N 1
ATOM 4133 C CA . VAL A 1 531 ? -11.713 -14.728 -19.079 1.00 95.50 531 VAL A CA 1
ATOM 4134 C C . VAL A 1 531 ? -11.085 -15.890 -18.323 1.00 95.50 531 VAL A C 1
ATOM 4136 O O . VAL A 1 531 ? -11.758 -16.517 -17.507 1.00 95.50 531 VAL A O 1
ATOM 4139 N N . ALA A 1 532 ? -9.798 -16.154 -18.536 1.00 93.12 532 ALA A N 1
ATOM 4140 C CA . ALA A 1 532 ? -9.091 -17.215 -17.829 1.00 93.12 532 ALA A CA 1
ATOM 4141 C C . ALA A 1 532 ? -9.034 -16.972 -16.318 1.00 93.12 532 ALA A C 1
ATOM 4143 O O . ALA A 1 532 ? -9.298 -17.884 -15.529 1.00 93.12 532 ALA A O 1
ATOM 4144 N N . LEU A 1 533 ? -8.749 -15.730 -15.908 1.00 95.50 533 LEU A N 1
ATOM 4145 C CA . LEU A 1 533 ? -8.775 -15.361 -14.496 1.00 95.50 533 LEU A CA 1
ATOM 4146 C C . LEU A 1 533 ? -10.178 -15.555 -13.904 1.00 95.50 533 LEU A C 1
ATOM 4148 O O . LEU A 1 533 ? -10.319 -16.179 -12.853 1.00 95.50 533 LEU A O 1
ATOM 4152 N N . ALA A 1 534 ? -11.222 -15.086 -14.594 1.00 96.75 534 ALA A N 1
ATOM 4153 C CA . ALA A 1 534 ? -12.607 -15.267 -14.171 1.00 96.75 534 ALA A CA 1
ATOM 4154 C C . ALA A 1 534 ? -12.978 -16.754 -14.048 1.00 96.75 534 ALA A C 1
ATOM 4156 O O . ALA A 1 534 ? -13.552 -17.156 -13.041 1.00 96.75 534 ALA A O 1
ATOM 4157 N N . GLN A 1 535 ? -12.605 -17.601 -15.008 1.00 95.50 535 GLN A N 1
ATOM 4158 C CA . GLN A 1 535 ? -12.852 -19.046 -14.945 1.00 95.50 535 GLN A CA 1
ATOM 4159 C C . GLN A 1 535 ? -12.171 -19.695 -13.734 1.00 95.50 535 GLN A C 1
ATOM 4161 O O . GLN A 1 535 ? -12.801 -20.478 -13.016 1.00 95.50 535 GLN A O 1
ATOM 4166 N N . ALA A 1 536 ? -10.913 -19.339 -13.466 1.00 95.69 536 ALA A N 1
ATOM 4167 C CA . ALA A 1 536 ? -10.175 -19.865 -12.325 1.00 95.69 536 ALA A CA 1
ATOM 4168 C C . ALA A 1 536 ? -10.799 -19.434 -10.984 1.00 95.69 536 ALA A C 1
ATOM 4170 O O . ALA A 1 536 ? -10.980 -20.257 -10.082 1.00 95.69 536 ALA A O 1
ATOM 4171 N N . LEU A 1 537 ? -11.208 -18.167 -10.874 1.00 96.69 537 LEU A N 1
ATOM 4172 C CA . LEU A 1 537 ? -11.922 -17.645 -9.708 1.00 96.69 537 LEU A CA 1
ATOM 4173 C C . LEU A 1 537 ? -13.305 -18.286 -9.549 1.00 96.69 537 LEU A C 1
ATOM 4175 O O . LEU A 1 537 ? -13.663 -18.690 -8.447 1.00 96.69 537 LEU A O 1
ATOM 4179 N N . ALA A 1 538 ? -14.067 -18.466 -10.630 1.00 96.12 538 ALA A N 1
ATOM 4180 C CA . ALA A 1 538 ? -15.366 -19.135 -10.593 1.00 96.12 538 ALA A CA 1
ATOM 4181 C C . ALA A 1 538 ? -15.245 -20.578 -10.086 1.00 96.12 538 ALA A C 1
ATOM 4183 O O . ALA A 1 538 ? -16.047 -21.005 -9.248 1.00 96.12 538 ALA A O 1
ATOM 4184 N N . GLN A 1 539 ? -14.235 -21.317 -10.558 1.00 95.19 539 GLN A N 1
ATOM 4185 C CA . GLN A 1 539 ? -13.920 -22.664 -10.081 1.00 95.19 539 GLN A CA 1
ATOM 4186 C C . GLN A 1 539 ? -13.628 -22.644 -8.574 1.00 95.19 539 GLN A C 1
ATOM 4188 O O . GLN A 1 539 ? -14.217 -23.418 -7.811 1.00 95.19 539 GLN A O 1
ATOM 4193 N N . LEU A 1 540 ? -12.792 -21.704 -8.126 1.00 94.75 540 LEU A N 1
ATOM 4194 C CA . LEU A 1 540 ? -12.460 -21.542 -6.716 1.00 94.75 540 LEU A CA 1
ATOM 4195 C C . LEU A 1 540 ? -13.697 -21.193 -5.871 1.00 94.75 540 LEU A C 1
ATOM 4197 O O . LEU A 1 540 ? -13.947 -21.820 -4.842 1.00 94.75 540 LEU A O 1
ATOM 4201 N N . PHE A 1 541 ? -14.542 -20.264 -6.314 1.00 94.56 541 PHE A N 1
ATOM 4202 C CA . PHE A 1 541 ? -15.726 -19.846 -5.560 1.00 94.56 541 PHE A CA 1
ATOM 4203 C C . PHE A 1 541 ? -16.772 -20.963 -5.476 1.00 94.56 541 PHE A C 1
ATOM 4205 O O . PHE A 1 541 ? -17.415 -21.174 -4.437 1.00 94.56 541 PHE A O 1
ATOM 4212 N N . ARG A 1 542 ? -16.937 -21.740 -6.551 1.00 93.56 542 ARG A N 1
ATOM 4213 C CA . ARG A 1 542 ? -17.878 -22.868 -6.598 1.00 93.56 542 ARG A CA 1
ATOM 4214 C C . ARG A 1 542 ? -17.385 -24.028 -5.743 1.00 93.56 542 ARG A C 1
ATOM 4216 O O . ARG A 1 542 ? -18.100 -24.438 -4.820 1.00 93.56 542 ARG A O 1
ATOM 4223 N N . TYR A 1 543 ? -16.149 -24.467 -5.937 1.00 92.81 543 TYR A N 1
ATOM 4224 C CA . TYR A 1 543 ? -15.682 -25.759 -5.428 1.00 92.81 543 TYR A CA 1
ATOM 4225 C C . TYR A 1 543 ? -14.620 -25.666 -4.333 1.00 92.81 543 TYR A C 1
ATOM 4227 O O . TYR A 1 543 ? -14.394 -26.646 -3.633 1.00 92.81 543 TYR A O 1
ATOM 4235 N N . GLY A 1 544 ? -14.013 -24.497 -4.125 1.00 91.56 544 GLY A N 1
ATOM 4236 C CA . GLY A 1 544 ? -12.931 -24.316 -3.156 1.00 91.56 544 GLY A CA 1
ATOM 4237 C C . GLY A 1 544 ? -11.637 -25.019 -3.564 1.00 91.56 544 GLY A C 1
ATOM 4238 O O . GLY A 1 544 ? -10.794 -25.292 -2.719 1.00 91.56 544 GLY A O 1
ATOM 4239 N N . SER A 1 545 ? -11.492 -25.357 -4.845 1.00 89.50 545 SER A N 1
ATOM 4240 C CA . SER A 1 545 ? -10.343 -26.076 -5.383 1.00 89.50 545 SER A CA 1
ATOM 4241 C C . SER A 1 545 ? -10.055 -25.610 -6.800 1.00 89.50 545 SER A C 1
ATOM 4243 O O . SER A 1 545 ? -10.979 -25.284 -7.535 1.00 89.50 545 SER A O 1
ATOM 4245 N N . LEU A 1 546 ? -8.782 -25.640 -7.189 1.00 87.75 546 LEU A N 1
ATOM 4246 C CA . LEU A 1 546 ? -8.337 -25.413 -8.566 1.00 87.75 546 LEU A CA 1
ATOM 4247 C C . LEU A 1 546 ? -8.262 -26.717 -9.382 1.00 87.75 546 LEU A C 1
ATOM 4249 O O . LEU A 1 546 ? -7.904 -26.688 -10.557 1.00 87.75 546 LEU A O 1
ATOM 4253 N N . LYS A 1 547 ? -8.595 -27.873 -8.783 1.00 83.38 547 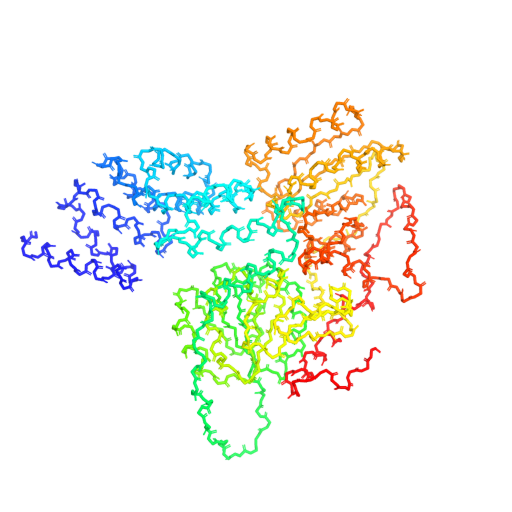LYS A N 1
ATOM 4254 C CA . LYS A 1 547 ? -8.632 -29.160 -9.494 1.00 83.38 547 LYS A CA 1
ATOM 4255 C C . LYS A 1 547 ? -9.595 -29.078 -10.683 1.00 83.38 547 LYS A C 1
ATOM 4257 O O . LYS A 1 547 ? -10.726 -28.616 -10.532 1.00 83.38 547 LYS A O 1
ATOM 4262 N N . GLY A 1 548 ? -9.138 -29.549 -11.843 1.00 72.44 548 GLY A N 1
ATOM 4263 C CA . GLY A 1 548 ? -9.893 -29.531 -13.100 1.00 72.44 548 GLY A CA 1
ATOM 4264 C C . GLY A 1 548 ? -9.627 -28.318 -13.999 1.00 72.44 548 GLY A C 1
ATOM 4265 O O . GLY A 1 548 ? -10.096 -28.320 -15.131 1.00 72.44 548 GLY A O 1
ATOM 4266 N N . LEU A 1 549 ? -8.858 -27.319 -13.547 1.00 71.50 549 LEU A N 1
ATOM 4267 C CA . LEU A 1 549 ? -8.322 -26.281 -14.432 1.00 71.50 549 LEU A CA 1
ATOM 4268 C C . LEU A 1 549 ? -7.092 -26.842 -15.152 1.00 71.50 549 LEU A C 1
ATOM 4270 O O . LEU A 1 549 ? -6.068 -27.104 -14.519 1.00 71.50 549 LEU A O 1
ATOM 4274 N N . THR A 1 550 ? -7.197 -27.070 -16.459 1.00 54.53 550 THR A N 1
ATOM 4275 C CA . THR A 1 550 ? -6.031 -27.351 -17.305 1.00 54.53 550 THR A CA 1
ATOM 4276 C C . THR A 1 550 ? -5.290 -26.048 -17.593 1.00 54.53 550 THR A C 1
ATOM 4278 O O . THR A 1 550 ? -5.927 -25.003 -17.745 1.00 54.53 550 THR A O 1
ATOM 4281 N N . ALA A 1 551 ? -3.956 -26.114 -17.605 1.00 52.31 551 ALA A N 1
ATOM 4282 C CA . ALA A 1 551 ? -3.089 -24.976 -17.905 1.00 52.31 551 ALA A CA 1
ATOM 4283 C C . ALA A 1 551 ? -3.238 -24.497 -19.350 1.00 52.31 551 ALA A C 1
ATOM 4285 O O . ALA A 1 551 ? -3.429 -25.370 -20.230 1.00 52.31 551 ALA A O 1
#

pLDDT: mean 91.55, std 11.86, range [38.06, 98.81]

Secondary structure (DSSP, 8-state):
--HHHHHHHHHHHHHHHHTT-HHHHHHHHHHHTTTSTT-HHHHHHHHHHHHHHT-HHHHHHHHHHHHHH-TT-HHHHHHHHHHHHHTT-HHHHHHHHHHHHHH-TT-HHHHHHHHHHHHHTS--HHHHHHHHGGGTT-TTTHHHHHHHHHHHHHHH--TTTS-HHHHHHHHHHHIIIII---------------S----PPEEEEEEES--STTHHHHHHHHHHHHHTTTEEEEEEE------HHHHHHHHT-SEEEE-TT--HHHHHHHHHHT--SEEEE--GGG-HHHHHHHTT--SSEEEE-SSS-SS----S--SEEEE-TTTS-TTGGGG-SSPEEE-TT-S------TTPPPPPBPPSS-EEEEE-S-GGG--HHHHHHHHHHHHHHHTTSSPEEEEEE-GGGG-HHHHHHHHHHHHHHHHHHGGGEEEEEE--SSHHHHHHHHHT-SEEE--SSS--SHHHHHHHHTT-EEE----SSGGGSHHHHHHHHTS-TT-TTPPPPPPPTTPBP--SS-TTSGGG-HHHHHHHHHHHHHHS--TT---

Sequence (551 aa):
MDVIDLQTTLRLADQKRNAQQWREAIELYRQLQEQLAGHAALHHNLALCLLGAGELTEALAQADLALAHQPGLWQAAVVKARALTAQGQAVEAARLLEGQQHAHPERGELALELATIALHEECNARRAHELVQPWLASPAHAVDAQLTDLMASLYDRDEAAESAQAVNDRAVAFARAHLERGMASKLFGTTPPAARAHRVRKRVGLLSPLFSCSPVYFFCSGAFSLLSADFDFYFFNRGRRSDWATQELRGLAAKWFDVPDLTAEALDDFVRQHALDVLLDLGGWMDPIGLKAISTKPAKRMYKWVGGQSLTTGLRAFDGFITDAEQTPAGYERWFTEPLLRLPQGYISYTPPSYLPAPQPAPEHAHVLGIIANPVKVSQPFLSGLLHTLRERAQGGLPLELHFIDKRYHHPQLLARIRAALQPAMATLGHQVQLKFILPDSHQAYLAAVAGLSEMLDTHPYTGGLTTMEALSLGVRCSSEAGTLFCERHTHAHVNFLRSPGERRKRARPIKPGAVRRSLVPVDCPRANHVALAQALAQLFRYGSLKGLTA

Radius of gyration: 25.34 Å; chains: 1; bounding box: 69×62×69 Å